Protein AF-A0A1I1VKU7-F1 (afdb_monomer_lite)

Secondary structure (DSSP, 8-state):
---------SS---HHHHHHHHHHTTS---------------------S-HHHHHHHHHHHHHTTSPPPP----------------------------------------------------------------------------------HHHHHHHHHHHHHHHHHHHHHHHHHHHHHHHHHHHHHHHHHHHTSBHHHHSPPTTSTTPPPHHHHHTS-GGGTTB-TTHHHHHHHHHT--HHHHHHHHHHHHHHHHH-HHHHHHHHTTSS-HHHHHHHHHHHTT---HHHHHHHHHHHHTT-TT--HHHHHHHHHHHHHHH-HHHHHHHHHHHHHT-EEEEEE-GGG-EEEEEE--HHHHHHHHHHHHHHHHHT--TT----HHHHHHHHHHHHHHS--TT-PPP------EE--HHHHTT----EEETTEEE-HHHHHHHHHHHTSSPPPPPPPP---

InterPro domains:
  IPR003870 Domain of unknown function DUF222 [PF02720] (229-444)

Structure (mmCIF, N/CA/C/O backbone):
data_AF-A0A1I1VKU7-F1
#
_entry.id   AF-A0A1I1VKU7-F1
#
loop_
_atom_site.group_PDB
_atom_site.id
_atom_site.type_symbol
_atom_site.label_atom_id
_atom_site.label_alt_id
_atom_site.label_comp_id
_atom_site.label_asym_id
_atom_site.label_entity_id
_atom_site.label_seq_id
_atom_site.pdbx_PDB_ins_code
_atom_site.Cartn_x
_atom_site.Cartn_y
_atom_site.Cartn_z
_atom_site.occupancy
_atom_site.B_iso_or_equiv
_atom_site.auth_seq_id
_atom_site.auth_comp_id
_atom_site.auth_asym_id
_atom_site.auth_atom_id
_atom_site.pdbx_PDB_model_num
ATOM 1 N N . MET A 1 1 ? -8.130 31.918 38.984 1.00 26.28 1 MET A N 1
ATOM 2 C CA . MET A 1 1 ? -7.604 31.620 40.334 1.00 26.28 1 MET A CA 1
ATOM 3 C C . MET A 1 1 ? -7.413 30.117 40.378 1.00 26.28 1 MET A C 1
ATOM 5 O O . MET A 1 1 ? -8.388 29.423 40.137 1.00 26.28 1 MET A O 1
ATOM 9 N N . PHE A 1 2 ? -6.179 29.628 40.512 1.00 24.19 2 PHE A N 1
ATOM 10 C CA . PHE A 1 2 ? -5.901 28.191 40.424 1.00 24.19 2 PHE A CA 1
ATOM 11 C C . PHE A 1 2 ? -6.179 27.507 41.764 1.00 24.19 2 PHE A C 1
ATOM 13 O O . PHE A 1 2 ? -5.691 27.973 42.791 1.00 24.19 2 PHE A O 1
ATOM 20 N N . ASP A 1 3 ? -6.913 26.398 41.726 1.00 22.77 3 ASP A N 1
ATOM 21 C CA . ASP A 1 3 ? -6.978 25.417 42.809 1.00 22.77 3 ASP A CA 1
ATOM 22 C C . ASP A 1 3 ? -6.301 24.120 42.338 1.00 22.77 3 ASP A C 1
ATOM 24 O O . ASP A 1 3 ? -6.465 23.710 41.190 1.00 22.77 3 ASP A O 1
ATOM 28 N N . GLN A 1 4 ? -5.512 23.497 43.214 1.00 23.02 4 GLN A N 1
ATOM 29 C CA . GLN A 1 4 ? -4.851 22.209 42.980 1.00 23.02 4 GLN A CA 1
ATOM 30 C C . GLN A 1 4 ? -5.373 21.184 43.992 1.00 23.02 4 GLN A C 1
ATOM 32 O O . GLN A 1 4 ? -4.650 20.700 44.869 1.00 23.02 4 GLN A O 1
ATOM 37 N N . SER A 1 5 ? -6.658 20.859 43.875 1.00 26.73 5 SER A N 1
ATOM 38 C CA . SER A 1 5 ? -7.362 19.929 44.755 1.00 26.73 5 SER A CA 1
ATOM 39 C C . SER A 1 5 ? -6.896 18.481 44.525 1.00 26.73 5 SER A C 1
ATOM 41 O O . SER A 1 5 ? -7.400 17.749 43.674 1.00 26.73 5 SER A O 1
ATOM 43 N N . ARG A 1 6 ? -5.915 18.039 45.323 1.00 28.27 6 ARG A N 1
ATOM 44 C CA . ARG A 1 6 ? -5.499 16.628 45.402 1.00 28.27 6 ARG A CA 1
ATOM 45 C C . ARG A 1 6 ? -6.656 15.771 45.925 1.00 28.27 6 ARG A C 1
ATOM 47 O O . ARG A 1 6 ? -7.114 15.996 47.042 1.00 28.27 6 ARG A O 1
ATOM 54 N N . LEU A 1 7 ? -7.057 14.741 45.181 1.00 27.16 7 LEU A N 1
ATOM 55 C CA . LEU A 1 7 ? -8.059 13.765 45.618 1.00 27.16 7 LEU A CA 1
ATOM 56 C C . LEU A 1 7 ? -7.529 12.333 45.479 1.00 27.16 7 LEU A C 1
ATOM 58 O O . LEU A 1 7 ? -6.959 11.968 44.453 1.00 27.16 7 LEU A O 1
ATOM 62 N N . SER A 1 8 ? -7.710 11.537 46.536 1.00 25.42 8 SER A N 1
ATOM 63 C CA . SER A 1 8 ? -7.377 10.108 46.540 1.00 25.42 8 SER A CA 1
ATOM 64 C C . SER A 1 8 ? -8.408 9.313 45.735 1.00 25.42 8 SER A C 1
ATOM 66 O O . SER A 1 8 ? -9.575 9.705 45.664 1.00 25.42 8 SER A O 1
ATOM 68 N N . VAL A 1 9 ? -7.984 8.196 45.139 1.00 31.70 9 VAL A N 1
ATOM 69 C CA . VAL A 1 9 ? -8.830 7.352 44.282 1.00 31.70 9 VAL A CA 1
ATOM 70 C C . VAL A 1 9 ? -9.061 6.000 44.950 1.00 31.70 9 VAL A C 1
ATOM 72 O O . VAL A 1 9 ? -8.353 5.031 44.697 1.00 31.70 9 VAL A O 1
ATOM 75 N N . GLU A 1 10 ? -10.096 5.956 45.781 1.00 29.48 10 GLU A N 1
ATOM 76 C CA . GLU A 1 10 ? -10.778 4.733 46.207 1.00 29.48 10 GLU A CA 1
ATOM 77 C C . GLU A 1 10 ? -12.268 4.896 45.839 1.00 29.48 10 GLU A C 1
ATOM 79 O O . GLU A 1 10 ? -12.792 6.011 45.877 1.00 29.48 10 GLU A O 1
ATOM 84 N N . ASP A 1 11 ? -12.914 3.817 45.385 1.00 33.84 11 ASP A N 1
ATOM 85 C CA . ASP A 1 11 ? -14.320 3.749 44.940 1.00 33.84 11 ASP A CA 1
ATOM 86 C C . ASP A 1 11 ? -14.803 4.853 43.964 1.00 33.84 11 ASP A C 1
ATOM 88 O O . ASP A 1 11 ? -15.796 5.547 44.193 1.00 33.84 11 ASP A O 1
ATOM 92 N N . ARG A 1 12 ? -14.153 4.952 42.793 1.00 41.72 12 ARG A N 1
ATOM 93 C CA . ARG A 1 12 ? -14.713 5.616 41.595 1.00 41.72 12 ARG A CA 1
ATOM 94 C C . ARG A 1 12 ? -14.940 4.601 40.457 1.00 41.72 12 ARG A C 1
ATOM 96 O O . ARG A 1 12 ? -14.125 3.687 40.321 1.00 41.72 12 ARG A O 1
ATOM 103 N N . PRO A 1 13 ? -16.005 4.741 39.637 1.00 37.28 13 PRO A N 1
ATOM 104 C CA . PRO A 1 13 ? -16.210 3.904 38.451 1.00 37.28 13 PRO A CA 1
ATOM 105 C C . PRO A 1 13 ? -15.086 4.118 37.428 1.00 37.28 13 PRO A C 1
ATOM 107 O O . PRO A 1 13 ? -14.396 5.141 37.458 1.00 37.28 13 PRO A O 1
ATOM 110 N N . SER A 1 14 ? -14.889 3.164 36.514 1.00 44.34 14 SER A N 1
ATOM 111 C CA . SER A 1 14 ? -13.803 3.276 35.535 1.00 44.34 14 SER A CA 1
ATOM 112 C C . SER A 1 14 ? -14.059 4.430 34.557 1.00 44.34 14 SER A C 1
ATOM 114 O O . SER A 1 14 ? -15.197 4.714 34.178 1.00 44.34 14 SER A O 1
ATOM 116 N N . VAL A 1 15 ? -12.988 5.099 34.115 1.00 41.78 15 VAL A N 1
ATOM 117 C CA . VAL A 1 15 ? -13.085 6.215 33.152 1.00 41.78 15 VAL A CA 1
ATOM 118 C C . VAL A 1 15 ? -13.754 5.755 31.849 1.00 41.78 15 VAL A C 1
ATOM 120 O O . VAL A 1 15 ? -14.567 6.476 31.277 1.00 41.78 15 VAL A O 1
ATOM 123 N N . LEU A 1 16 ? -13.487 4.512 31.435 1.00 39.50 16 LEU A N 1
ATOM 124 C CA . LEU A 1 16 ? -14.150 3.855 30.310 1.00 39.50 16 LEU A CA 1
ATOM 125 C C . LEU A 1 16 ? -15.669 3.727 30.515 1.00 39.50 16 LEU A C 1
ATOM 127 O O . LEU A 1 16 ? -16.430 4.017 29.599 1.00 39.50 16 LEU A O 1
ATOM 131 N N . GLU A 1 17 ? -16.132 3.331 31.704 1.00 44.44 17 GLU A N 1
ATOM 132 C CA . GLU A 1 17 ? -17.565 3.201 31.991 1.00 44.44 17 GLU A CA 1
ATOM 133 C C . GLU A 1 17 ? -18.290 4.554 31.896 1.00 44.44 17 GLU A C 1
ATOM 135 O O . GLU A 1 17 ? -19.433 4.621 31.440 1.00 44.44 17 GLU A O 1
ATOM 140 N N . ALA A 1 18 ? -17.622 5.653 32.258 1.00 45.84 18 ALA A N 1
ATOM 141 C CA . ALA A 1 18 ? -18.153 6.994 32.036 1.00 45.84 18 ALA A CA 1
ATOM 142 C C . ALA A 1 18 ? -18.234 7.350 30.538 1.00 45.84 18 ALA A C 1
ATOM 144 O O . ALA A 1 18 ? -19.275 7.827 30.090 1.00 45.84 18 ALA A O 1
ATOM 145 N N . LEU A 1 19 ? -17.189 7.055 29.754 1.00 39.81 19 LEU A N 1
ATOM 146 C CA . LEU A 1 19 ? -17.142 7.307 28.303 1.00 39.81 19 LEU A CA 1
ATOM 147 C C . LEU A 1 19 ? -18.162 6.460 27.508 1.00 39.81 19 LEU A C 1
ATOM 149 O O . LEU A 1 19 ? -18.783 6.950 26.562 1.00 39.81 19 LEU A O 1
ATOM 153 N N . LEU A 1 20 ? -18.398 5.210 27.920 1.00 41.66 20 LEU A N 1
ATOM 154 C CA . LEU A 1 20 ? -19.433 4.341 27.345 1.00 41.66 20 LEU A CA 1
ATOM 155 C C . LEU A 1 20 ? -20.848 4.835 27.684 1.00 41.66 20 LEU A C 1
ATOM 157 O O . LEU A 1 20 ? -21.726 4.848 26.824 1.00 41.66 20 LEU A O 1
ATOM 161 N N . ARG A 1 21 ? -21.084 5.308 28.916 1.00 44.72 21 ARG A N 1
ATOM 162 C CA . ARG A 1 21 ? -22.370 5.927 29.287 1.00 44.72 21 ARG A CA 1
ATOM 163 C C . ARG A 1 21 ? -22.610 7.234 28.517 1.00 44.72 21 ARG A C 1
ATOM 165 O O . ARG A 1 21 ? -23.732 7.463 28.078 1.00 44.72 21 ARG A O 1
ATOM 172 N N . ALA A 1 22 ? -21.570 8.042 28.292 1.00 40.59 22 ALA A N 1
ATOM 173 C CA . ALA A 1 22 ? -21.645 9.277 27.506 1.00 40.59 22 ALA A CA 1
ATOM 174 C C . ALA A 1 22 ? -22.062 9.034 26.043 1.00 40.59 22 ALA A C 1
ATOM 176 O O . ALA A 1 22 ? -22.873 9.778 25.498 1.00 40.59 22 ALA A O 1
ATOM 177 N N . THR A 1 23 ? -21.548 7.970 25.417 1.00 38.72 23 THR A N 1
ATOM 178 C CA . THR A 1 23 ? -21.880 7.608 24.026 1.00 38.72 23 THR A CA 1
ATOM 179 C C . THR A 1 23 ? -23.237 6.911 23.887 1.00 38.72 23 THR A C 1
ATOM 181 O O . THR A 1 23 ? -23.907 7.083 22.869 1.00 38.72 23 THR A O 1
ATOM 184 N N . LEU A 1 24 ? -23.694 6.176 24.907 1.00 36.50 24 LEU A N 1
ATOM 185 C CA . LEU A 1 24 ? -24.999 5.498 24.897 1.00 36.50 24 LEU A CA 1
ATOM 186 C C . LEU A 1 24 ? -26.180 6.390 25.319 1.00 36.50 24 LEU A C 1
ATOM 188 O O . LEU A 1 24 ? -27.315 6.084 24.958 1.00 36.50 24 LEU A O 1
ATOM 192 N N . ALA A 1 25 ? -25.945 7.518 26.000 1.00 40.47 25 ALA A N 1
ATOM 193 C CA . ALA A 1 25 ? -26.995 8.448 26.443 1.00 40.47 25 ALA A CA 1
ATOM 194 C C . ALA A 1 25 ? -27.870 9.028 25.305 1.00 40.47 25 ALA A C 1
ATOM 196 O O . ALA A 1 25 ? -28.954 9.544 25.565 1.00 40.47 25 ALA A O 1
ATOM 197 N N . GLY A 1 26 ? -27.437 8.912 24.043 1.00 34.41 26 GLY A N 1
ATOM 198 C CA . GLY A 1 26 ? -28.228 9.262 22.858 1.00 34.41 26 GLY A CA 1
ATOM 199 C C . GLY A 1 26 ? -29.305 8.242 22.450 1.00 34.41 26 GLY A C 1
ATOM 200 O O . GLY A 1 26 ? -29.987 8.467 21.450 1.00 34.41 26 GLY A O 1
ATOM 201 N N . ARG A 1 27 ? -29.470 7.116 23.165 1.00 32.53 27 ARG A N 1
ATOM 202 C CA . ARG A 1 27 ? -30.522 6.113 22.904 1.00 32.53 27 ARG A CA 1
ATOM 203 C C . ARG A 1 27 ? -31.257 5.726 24.190 1.00 32.53 27 ARG A C 1
ATOM 205 O O . ARG A 1 27 ? -30.650 5.249 25.142 1.00 32.53 27 ARG A O 1
ATOM 212 N N . SER A 1 28 ? -32.579 5.888 24.203 1.00 29.44 28 SER A N 1
ATOM 213 C CA . SER A 1 28 ? -33.419 5.551 25.357 1.00 29.44 28 SER A CA 1
ATOM 214 C C . SER A 1 28 ? -33.661 4.043 25.480 1.00 29.44 28 SER A C 1
ATOM 216 O O . SER A 1 28 ? -34.394 3.463 24.680 1.00 29.44 28 SER A O 1
ATOM 218 N N . ALA A 1 29 ? -33.108 3.438 26.532 1.00 26.00 29 ALA A N 1
ATOM 219 C CA . ALA A 1 29 ? -33.431 2.097 27.022 1.00 26.00 29 ALA A CA 1
ATOM 220 C C . ALA A 1 29 ? -33.608 2.146 28.560 1.00 26.00 29 ALA A C 1
ATOM 222 O O . ALA A 1 29 ? -32.976 2.986 29.207 1.00 26.00 29 ALA A O 1
ATOM 223 N N . PRO A 1 30 ? -34.492 1.323 29.157 1.00 30.03 30 PRO A N 1
ATOM 224 C CA . PRO A 1 30 ? -34.920 1.495 30.546 1.00 30.03 30 PRO A CA 1
ATOM 225 C C . PRO A 1 30 ? -33.846 1.097 31.569 1.00 30.03 30 PRO A C 1
ATOM 227 O O . PRO A 1 30 ? -33.056 0.179 31.356 1.00 30.03 30 PRO A O 1
ATOM 230 N N . ALA A 1 31 ? -33.849 1.777 32.716 1.00 32.22 31 ALA A N 1
ATOM 231 C CA . ALA A 1 31 ? -32.877 1.563 33.781 1.00 32.22 31 ALA A CA 1
ATOM 232 C C . ALA A 1 31 ? -33.314 0.457 34.760 1.00 32.22 31 ALA A C 1
ATOM 234 O O . ALA A 1 31 ? -34.099 0.709 35.672 1.00 32.22 31 ALA A O 1
ATOM 235 N N . GLU A 1 32 ? -32.727 -0.740 34.649 1.00 26.25 32 GLU A N 1
ATOM 236 C CA . GLU A 1 32 ? -32.811 -1.768 35.697 1.00 26.25 32 GLU A CA 1
ATOM 237 C C . GLU A 1 32 ? -31.463 -2.011 36.403 1.00 26.25 32 GLU A C 1
ATOM 239 O O . GLU A 1 32 ? -30.529 -2.597 35.864 1.00 26.25 32 GLU A O 1
ATOM 244 N N . SER A 1 33 ? -31.408 -1.611 37.677 1.00 25.88 33 SER A N 1
ATOM 245 C CA . SER A 1 33 ? -30.788 -2.379 38.772 1.00 25.88 33 SER A CA 1
ATOM 246 C C . SER A 1 33 ? -29.378 -2.976 38.561 1.00 25.88 33 SER A C 1
ATOM 248 O O . SER A 1 33 ? -29.138 -4.155 38.842 1.00 25.88 33 SER A O 1
ATOM 250 N N . TYR A 1 34 ? -28.387 -2.166 38.167 1.00 31.08 34 TYR A N 1
ATOM 251 C CA . TYR A 1 34 ? -26.981 -2.606 38.164 1.00 31.08 34 TYR A CA 1
ATOM 252 C C . TYR A 1 34 ? -26.375 -2.618 39.584 1.00 31.08 34 TYR A C 1
ATOM 254 O O . TYR A 1 34 ? -25.614 -1.738 39.986 1.00 31.08 34 TYR A O 1
ATOM 262 N N . ALA A 1 35 ? -26.758 -3.615 40.386 1.00 23.86 35 ALA A N 1
ATOM 263 C CA . ALA A 1 35 ? -26.278 -3.783 41.756 1.00 23.86 35 ALA A CA 1
ATOM 264 C C . ALA A 1 35 ? -24.791 -4.215 41.799 1.00 23.86 35 ALA A C 1
ATOM 266 O O . ALA A 1 35 ? -24.409 -5.145 41.082 1.00 23.86 35 ALA A O 1
ATOM 267 N N . PRO A 1 36 ? -23.946 -3.633 42.678 1.00 31.52 36 PRO A N 1
ATOM 268 C CA . PRO A 1 36 ? -22.510 -3.920 42.719 1.00 31.52 36 PRO A CA 1
ATOM 269 C C . PRO A 1 36 ? -22.237 -5.344 43.229 1.00 31.52 36 PRO A C 1
ATOM 271 O O . PRO A 1 36 ? -22.237 -5.614 44.433 1.00 31.52 36 PRO A O 1
ATOM 274 N N . ARG A 1 37 ? -22.007 -6.291 42.311 1.00 28.86 37 ARG A N 1
ATOM 275 C CA . ARG A 1 37 ? -21.838 -7.714 42.645 1.00 28.86 37 ARG A CA 1
ATOM 276 C C . ARG A 1 37 ? -20.409 -8.223 42.473 1.00 28.86 37 ARG A C 1
ATOM 278 O O . ARG A 1 37 ? -20.026 -8.730 41.431 1.00 28.86 37 ARG A O 1
ATOM 285 N N . ARG A 1 38 ? -19.717 -8.226 43.617 1.00 23.72 38 ARG A N 1
ATOM 286 C CA . ARG A 1 38 ? -18.662 -9.174 44.020 1.00 23.72 38 ARG A CA 1
ATOM 287 C C . ARG A 1 38 ? -17.448 -9.303 43.091 1.00 23.72 38 ARG A C 1
ATOM 289 O O . ARG A 1 38 ? -17.395 -10.161 42.222 1.00 23.72 38 ARG A O 1
ATOM 296 N N . ARG A 1 39 ? -16.396 -8.584 43.491 1.00 30.23 39 ARG A N 1
ATOM 297 C CA . ARG A 1 39 ? -14.989 -9.027 43.571 1.00 30.23 39 ARG A CA 1
ATOM 298 C C . ARG A 1 39 ? -14.820 -10.562 43.496 1.00 30.23 39 ARG A C 1
ATOM 300 O O . ARG A 1 39 ? -14.803 -11.232 44.528 1.00 30.23 39 ARG A O 1
ATOM 307 N N . VAL A 1 40 ? -14.681 -11.111 42.288 1.00 23.77 40 VAL A N 1
ATOM 308 C CA . VAL A 1 40 ? -14.233 -12.497 42.082 1.00 23.77 40 VAL A CA 1
ATOM 309 C C . VAL A 1 40 ? -12.716 -12.508 42.226 1.00 23.77 40 VAL A C 1
ATOM 311 O O . VAL A 1 40 ? -11.999 -11.920 41.420 1.00 23.77 40 VAL A O 1
ATOM 314 N N . LEU A 1 41 ? -12.230 -13.160 43.279 1.00 27.45 41 LEU A N 1
ATOM 315 C CA . LEU A 1 41 ? -10.807 -13.409 43.484 1.00 27.45 41 LEU A CA 1
ATOM 316 C C . LEU A 1 41 ? -10.318 -14.456 42.473 1.00 27.45 41 LEU A C 1
ATOM 318 O O . LEU A 1 41 ? -10.389 -15.655 42.729 1.00 27.45 41 LEU A O 1
ATOM 322 N N . LEU A 1 42 ? -9.786 -13.998 41.336 1.00 25.89 42 LEU A N 1
ATOM 323 C CA . LEU A 1 42 ? -8.905 -14.795 40.470 1.00 25.89 42 LEU A CA 1
ATOM 324 C C . LEU A 1 42 ? -7.497 -14.868 41.085 1.00 25.89 42 LEU A C 1
ATOM 326 O O . LEU A 1 42 ? -6.503 -14.451 40.493 1.00 25.89 42 LEU A O 1
ATOM 330 N N . ASP A 1 43 ? -7.432 -15.378 42.314 1.00 26.11 43 ASP A N 1
ATOM 331 C CA . ASP A 1 43 ? -6.232 -15.446 43.156 1.00 26.11 43 ASP A CA 1
ATOM 332 C C . ASP A 1 43 ? -5.359 -16.665 42.792 1.00 26.11 43 ASP A C 1
ATOM 334 O O . ASP A 1 43 ? -5.027 -17.512 43.621 1.00 26.11 43 ASP A O 1
ATOM 338 N N . SER A 1 44 ? -5.091 -16.829 41.489 1.00 29.61 44 SER A N 1
ATOM 339 C CA . SER A 1 44 ? -4.444 -18.024 40.930 1.00 29.61 44 SER A CA 1
ATOM 340 C C . SER A 1 44 ? -3.889 -17.857 39.504 1.00 29.61 44 SER A C 1
ATOM 342 O O . SER A 1 44 ? -3.981 -18.775 38.690 1.00 29.61 44 SER A O 1
ATOM 344 N N . PHE A 1 45 ? -3.232 -16.733 39.187 1.00 27.36 45 PHE A N 1
ATOM 345 C CA . PHE A 1 45 ? -2.392 -16.648 37.978 1.00 27.36 45 PHE A CA 1
ATOM 346 C C . PHE A 1 45 ? -0.960 -16.190 38.267 1.00 27.36 45 PHE A C 1
ATOM 348 O O . PHE A 1 45 ? -0.697 -15.025 38.549 1.00 27.36 45 PHE A O 1
ATOM 355 N N . SER A 1 46 ? -0.015 -17.125 38.125 1.00 28.88 46 SER A N 1
ATOM 356 C CA . SER A 1 46 ? 1.423 -16.849 38.115 1.00 28.88 46 SER A CA 1
ATOM 357 C C . SER A 1 46 ? 1.918 -16.716 36.667 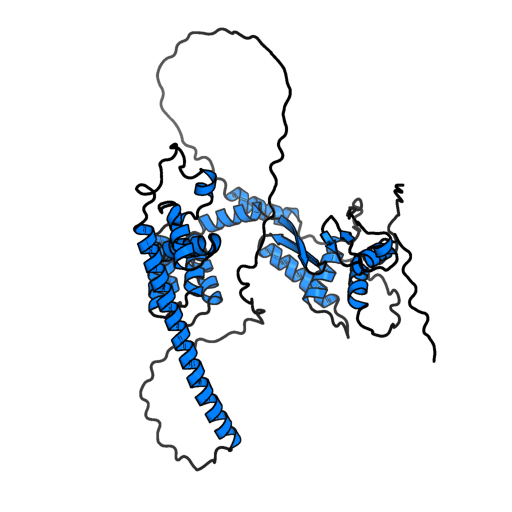1.00 28.88 46 SER A C 1
ATOM 359 O O . SER A 1 46 ? 1.981 -17.720 35.953 1.00 28.88 46 SER A O 1
ATOM 361 N N . PRO A 1 47 ? 2.287 -15.513 36.189 1.00 32.25 47 PRO A N 1
ATOM 362 C CA . PRO A 1 47 ? 2.767 -15.310 34.826 1.00 32.25 47 PRO A CA 1
ATOM 363 C C . PRO A 1 47 ? 4.274 -15.602 34.714 1.00 32.25 47 PRO A C 1
ATOM 365 O O . PRO A 1 47 ? 5.051 -14.763 34.259 1.00 32.25 47 PRO A O 1
ATOM 368 N N . HIS A 1 48 ? 4.709 -16.808 35.097 1.00 26.88 48 HIS A N 1
ATOM 369 C CA . HIS A 1 48 ? 6.109 -17.244 34.980 1.00 26.88 48 HIS A CA 1
ATOM 370 C C . HIS A 1 48 ? 6.539 -17.641 33.550 1.00 26.88 48 HIS A C 1
ATOM 372 O O . HIS A 1 48 ? 7.444 -18.448 33.355 1.00 26.88 48 HIS A O 1
ATOM 378 N N . ILE A 1 49 ? 5.990 -16.969 32.530 1.00 30.83 49 ILE A N 1
ATOM 379 C CA . ILE A 1 49 ? 6.734 -16.725 31.287 1.00 30.83 49 ILE A CA 1
ATOM 380 C C . ILE A 1 49 ? 7.534 -15.443 31.519 1.00 30.83 49 ILE A C 1
ATOM 382 O O . ILE A 1 49 ? 7.093 -14.330 31.233 1.00 30.83 49 ILE A O 1
ATOM 386 N N . SER A 1 50 ? 8.702 -15.612 32.139 1.00 28.45 50 SER A N 1
ATOM 387 C CA . SER A 1 50 ? 9.541 -14.515 32.617 1.00 28.45 50 SER A CA 1
ATOM 388 C C . SER A 1 50 ? 9.804 -13.479 31.520 1.00 28.45 50 SER A C 1
ATOM 390 O O . SER A 1 50 ? 10.482 -13.766 30.534 1.00 28.45 50 SER A O 1
ATOM 392 N N . ARG A 1 51 ? 9.347 -12.236 31.737 1.00 39.09 51 ARG A N 1
ATOM 393 C CA . ARG A 1 51 ? 9.642 -11.068 30.884 1.00 39.09 51 ARG A CA 1
ATOM 394 C C . ARG A 1 51 ? 11.121 -10.955 30.448 1.00 39.09 51 ARG A C 1
ATOM 396 O O . ARG A 1 51 ? 11.330 -10.652 29.274 1.00 39.09 51 ARG A O 1
ATOM 403 N N . PRO A 1 52 ? 12.148 -11.234 31.288 1.00 32.75 52 PRO A N 1
ATOM 404 C CA . PRO A 1 52 ? 13.536 -11.259 30.818 1.00 32.75 52 PRO A CA 1
ATOM 405 C C . PRO A 1 52 ? 13.872 -12.402 29.847 1.00 32.75 52 PRO A C 1
ATOM 407 O O . PRO A 1 52 ? 14.765 -12.210 29.038 1.00 32.75 52 PRO A O 1
ATOM 410 N N . ALA A 1 53 ? 13.185 -13.550 29.857 1.00 32.03 53 ALA A N 1
ATOM 411 C CA . ALA A 1 53 ? 13.503 -14.672 28.965 1.00 32.03 53 ALA A CA 1
ATOM 412 C C . ALA A 1 53 ? 13.133 -14.363 27.506 1.00 32.03 53 ALA A C 1
ATOM 414 O O . ALA A 1 53 ? 13.986 -14.411 26.627 1.00 32.03 53 ALA A O 1
ATOM 415 N N . MET A 1 54 ? 11.887 -13.948 27.251 1.00 32.53 54 MET A N 1
ATOM 416 C CA . MET A 1 54 ? 11.441 -13.569 25.902 1.00 32.53 54 MET A CA 1
ATOM 417 C C . MET A 1 54 ? 12.156 -12.306 25.394 1.00 32.53 54 MET A C 1
ATOM 419 O O . MET A 1 54 ? 12.457 -12.197 24.205 1.00 32.53 54 MET A O 1
ATOM 423 N N . ARG A 1 55 ? 12.494 -11.378 26.301 1.00 35.34 55 ARG A N 1
ATOM 424 C CA . ARG A 1 55 ? 13.368 -10.239 26.002 1.00 35.34 55 ARG A CA 1
ATOM 425 C C . ARG A 1 55 ? 14.775 -10.704 25.606 1.00 35.34 55 ARG A C 1
ATOM 427 O O . ARG A 1 55 ? 15.245 -10.301 24.549 1.00 35.34 55 ARG A O 1
ATOM 434 N N . ALA A 1 56 ? 15.402 -11.586 26.384 1.00 34.19 56 ALA A N 1
ATOM 435 C CA . ALA A 1 56 ? 16.729 -12.125 26.097 1.00 34.19 56 ALA A CA 1
ATOM 436 C C . ALA A 1 56 ? 16.762 -12.946 24.801 1.00 34.19 56 ALA A C 1
ATOM 438 O O . ALA A 1 56 ? 17.742 -12.854 24.078 1.00 34.19 56 ALA A O 1
ATOM 439 N N . SER A 1 57 ? 15.704 -13.681 24.439 1.00 36.56 57 SER A N 1
ATOM 440 C CA . SER A 1 57 ? 15.625 -14.349 23.129 1.00 36.56 57 SER A CA 1
ATOM 441 C C . SER A 1 57 ? 15.594 -13.352 21.964 1.00 36.56 57 SER A C 1
ATOM 443 O O . SER A 1 57 ? 16.255 -13.575 20.954 1.00 36.56 57 SER A O 1
ATOM 445 N N . LEU A 1 58 ? 14.869 -12.235 22.099 1.00 37.53 58 LEU A N 1
ATOM 446 C CA . LEU A 1 58 ? 14.806 -11.185 21.071 1.00 37.53 58 LEU A CA 1
ATOM 447 C C . LEU A 1 58 ? 16.094 -10.345 21.005 1.00 37.53 58 LEU A C 1
ATOM 449 O O . LEU A 1 58 ? 16.528 -9.978 19.915 1.00 37.53 58 LEU A O 1
ATOM 453 N N . GLU A 1 59 ? 16.723 -10.062 22.146 1.00 38.88 59 GLU A N 1
ATOM 454 C CA . GLU A 1 59 ? 18.006 -9.351 22.223 1.00 38.88 59 GLU A CA 1
ATOM 455 C C . GLU A 1 59 ? 19.178 -10.252 21.783 1.00 38.88 59 GLU A C 1
ATOM 457 O O . GLU A 1 59 ? 20.055 -9.787 21.063 1.00 38.88 59 GLU A O 1
ATOM 462 N N . SER A 1 60 ? 19.150 -11.555 22.085 1.00 35.88 60 SER A N 1
ATOM 463 C CA . SER A 1 60 ? 20.115 -12.551 21.590 1.00 35.88 60 SER A CA 1
ATOM 464 C C . SER A 1 60 ? 20.009 -12.753 20.077 1.00 35.88 60 SER A C 1
ATOM 466 O O . SER A 1 60 ? 21.033 -12.744 19.397 1.00 35.88 60 SER A O 1
ATOM 468 N N . ALA A 1 61 ? 18.793 -12.841 19.523 1.00 38.34 61 ALA A N 1
ATOM 469 C CA . ALA A 1 61 ? 18.589 -12.901 18.074 1.00 38.34 61 ALA A CA 1
ATOM 470 C C . ALA A 1 61 ? 19.096 -11.636 17.350 1.00 38.34 61 ALA A C 1
ATOM 472 O O . ALA A 1 61 ? 19.541 -11.720 16.207 1.00 38.34 61 ALA A O 1
ATOM 473 N N . ALA A 1 62 ? 19.069 -10.473 18.012 1.00 34.31 62 ALA A N 1
ATOM 474 C CA . ALA A 1 62 ? 19.670 -9.248 17.488 1.00 34.31 62 ALA A CA 1
ATOM 475 C C . ALA A 1 62 ? 21.208 -9.239 17.623 1.00 34.31 62 ALA A C 1
ATOM 477 O O . ALA A 1 62 ? 21.892 -8.871 16.671 1.00 34.31 62 ALA A O 1
ATOM 478 N N . ALA A 1 63 ? 21.749 -9.671 18.768 1.00 38.84 63 ALA A N 1
ATOM 479 C CA . ALA A 1 63 ? 23.188 -9.688 19.052 1.00 38.84 63 ALA A CA 1
ATOM 480 C C . ALA A 1 63 ? 23.960 -10.726 18.216 1.00 38.84 63 ALA A C 1
ATOM 482 O O . ALA A 1 63 ? 25.072 -10.459 17.775 1.00 38.84 63 ALA A O 1
ATOM 483 N N . ALA A 1 64 ? 23.346 -11.870 17.895 1.00 38.41 64 ALA A N 1
ATOM 484 C CA . ALA A 1 64 ? 23.919 -12.896 17.015 1.00 38.41 64 ALA A CA 1
ATOM 485 C C . ALA A 1 64 ? 24.101 -12.447 15.543 1.00 38.41 64 ALA A C 1
ATOM 487 O O . ALA A 1 64 ? 24.489 -13.252 14.699 1.00 38.41 64 ALA A O 1
ATOM 488 N N . THR A 1 65 ? 23.803 -11.180 15.226 1.00 39.31 65 THR A N 1
ATOM 489 C CA . THR A 1 65 ? 23.974 -10.568 13.897 1.00 39.31 65 THR A CA 1
ATOM 490 C C . THR A 1 65 ? 25.141 -9.561 13.856 1.00 39.31 65 THR A C 1
ATOM 492 O O . THR A 1 65 ? 25.406 -8.981 12.804 1.00 39.31 65 THR A O 1
ATOM 495 N N . GLU A 1 66 ? 25.867 -9.339 14.959 1.00 30.92 66 GLU A N 1
ATOM 496 C CA . GLU A 1 66 ? 27.102 -8.540 14.937 1.00 30.92 66 GLU A CA 1
ATOM 497 C C . GLU A 1 66 ? 28.280 -9.375 14.388 1.00 30.92 66 GLU A C 1
ATOM 499 O O . GLU A 1 66 ? 28.520 -10.487 14.868 1.00 30.92 66 GLU A O 1
ATOM 504 N N . PRO A 1 67 ? 29.019 -8.890 13.369 1.00 28.66 67 PRO A N 1
ATOM 505 C CA . PRO A 1 67 ? 30.125 -9.641 12.788 1.00 28.66 67 PRO A CA 1
ATOM 506 C C . PRO A 1 67 ? 31.319 -9.687 13.748 1.00 28.66 67 PRO A C 1
ATOM 508 O O . PRO A 1 67 ? 31.884 -8.657 14.112 1.00 28.66 67 PRO A O 1
ATOM 511 N N . GLN A 1 68 ? 31.738 -10.900 14.117 1.00 29.52 68 GLN A N 1
ATOM 512 C CA . GLN A 1 68 ? 32.996 -11.134 14.832 1.00 29.52 68 GLN A CA 1
ATOM 513 C C . GLN A 1 68 ? 34.183 -10.591 14.006 1.00 29.52 68 GLN A C 1
ATOM 515 O O . GLN A 1 68 ? 34.266 -10.899 12.812 1.00 29.52 68 GLN A O 1
ATOM 520 N N . PRO A 1 69 ? 35.121 -9.828 14.599 1.00 31.03 69 PRO A N 1
ATOM 521 C CA . PRO A 1 69 ? 36.338 -9.421 13.904 1.00 31.03 69 PRO A CA 1
ATOM 522 C C . PRO A 1 69 ? 37.219 -10.651 13.636 1.00 31.03 69 PRO A C 1
ATOM 524 O O . PRO A 1 69 ? 37.662 -11.328 14.561 1.00 31.03 69 PRO A O 1
ATOM 527 N N . SER A 1 70 ? 37.457 -10.951 12.357 1.00 29.09 70 SER A N 1
ATOM 528 C CA . SER A 1 70 ? 38.252 -12.110 11.934 1.00 29.09 70 SER A CA 1
ATOM 529 C C . SER A 1 70 ? 39.720 -11.960 12.346 1.00 29.09 70 SER A C 1
ATOM 531 O O . SER A 1 70 ? 40.374 -10.994 11.952 1.00 29.09 70 SER A O 1
ATOM 533 N N . ALA A 1 71 ? 40.242 -12.917 13.116 1.00 30.39 71 ALA A N 1
ATOM 534 C CA . ALA A 1 71 ? 41.600 -12.878 13.651 1.00 30.39 71 ALA A CA 1
ATOM 535 C C . ALA A 1 71 ? 42.573 -13.794 12.879 1.00 30.39 71 ALA A C 1
ATOM 537 O O . ALA A 1 71 ? 42.498 -15.018 12.961 1.00 30.39 71 ALA A O 1
ATOM 538 N N . ALA A 1 72 ? 43.537 -13.167 12.204 1.00 31.53 72 ALA A N 1
ATOM 539 C CA . ALA A 1 72 ? 44.844 -13.699 11.803 1.00 31.53 72 ALA A CA 1
ATOM 540 C C . ALA A 1 72 ? 45.826 -12.504 11.865 1.00 31.53 72 ALA A C 1
ATOM 542 O O . ALA A 1 72 ? 45.421 -11.388 11.554 1.00 31.53 72 ALA A O 1
ATOM 543 N N . GLY A 1 73 ? 47.079 -12.596 12.322 1.00 30.06 73 GLY A N 1
ATOM 544 C CA . GLY A 1 73 ? 48.013 -13.728 12.285 1.00 30.06 73 GLY A CA 1
ATOM 545 C C . GLY A 1 73 ? 49.022 -13.465 11.158 1.00 30.06 73 GLY A C 1
ATOM 546 O O . GLY A 1 73 ? 48.772 -13.890 10.038 1.00 30.06 73 GLY A O 1
ATOM 547 N N . GLN A 1 74 ? 49.952 -12.512 11.325 1.00 28.14 74 GLN A N 1
ATOM 548 C CA . GLN A 1 74 ? 51.339 -12.706 11.820 1.00 28.14 74 GLN A CA 1
ATOM 549 C C . GLN A 1 74 ? 52.171 -13.686 10.958 1.00 28.14 74 GLN A C 1
ATOM 551 O O . GLN A 1 74 ? 51.716 -14.795 10.700 1.00 28.14 74 GLN A O 1
ATOM 556 N N . ASP A 1 75 ? 53.401 -13.386 10.511 1.00 27.53 75 ASP A N 1
ATOM 557 C CA . ASP A 1 75 ? 54.272 -12.199 10.727 1.00 27.53 75 ASP A CA 1
ATOM 558 C C . ASP A 1 75 ? 54.832 -11.682 9.353 1.00 27.53 75 ASP A C 1
ATOM 560 O O . ASP A 1 75 ? 54.107 -11.821 8.373 1.00 27.53 75 ASP A O 1
ATOM 564 N N . THR A 1 76 ? 55.988 -11.037 9.101 1.00 29.12 76 THR A N 1
ATOM 565 C CA . THR A 1 76 ? 57.312 -10.955 9.762 1.00 29.12 76 THR A CA 1
ATOM 566 C C . THR A 1 76 ? 57.942 -9.549 9.767 1.00 29.12 76 THR A C 1
ATOM 568 O O . THR A 1 76 ? 57.770 -8.771 8.832 1.00 29.12 76 THR A O 1
ATOM 571 N N . ALA A 1 77 ? 58.773 -9.291 10.781 1.00 27.44 77 ALA A N 1
ATOM 572 C CA . ALA A 1 77 ? 59.647 -8.126 11.002 1.00 27.44 77 ALA A CA 1
ATOM 573 C C . ALA A 1 77 ? 60.516 -7.593 9.828 1.00 27.44 77 ALA A C 1
ATOM 575 O O . ALA A 1 77 ? 61.060 -8.378 9.053 1.00 27.44 77 ALA A O 1
ATOM 576 N N . ALA A 1 78 ? 60.802 -6.272 9.825 1.00 26.69 78 ALA A N 1
ATOM 577 C CA . ALA A 1 78 ? 62.103 -5.676 10.241 1.00 26.69 78 ALA A CA 1
ATOM 578 C C . ALA A 1 78 ? 62.324 -4.223 9.721 1.00 26.69 78 ALA A C 1
ATOM 580 O O . ALA A 1 78 ? 62.102 -3.973 8.541 1.00 26.69 78 ALA A O 1
ATOM 581 N N . GLY A 1 79 ? 62.867 -3.295 10.542 1.00 24.38 79 GLY A N 1
ATOM 582 C CA . GLY A 1 79 ? 63.473 -2.039 10.028 1.00 24.38 79 GLY A CA 1
ATOM 583 C C . GLY A 1 79 ? 63.385 -0.743 10.869 1.00 24.38 79 GLY A C 1
ATOM 584 O O . GLY A 1 79 ? 62.559 0.104 10.573 1.00 24.38 79 GLY A O 1
ATOM 585 N N . ALA A 1 80 ? 64.290 -0.580 11.844 1.00 27.53 80 ALA A N 1
ATOM 586 C CA . ALA A 1 80 ? 64.892 0.674 12.361 1.00 27.53 80 ALA A CA 1
ATOM 587 C C . ALA A 1 80 ? 64.102 2.024 12.459 1.00 27.53 80 ALA A C 1
ATOM 589 O O . ALA A 1 80 ? 63.922 2.742 11.480 1.00 27.53 80 ALA A O 1
ATOM 590 N N . GLU A 1 81 ? 63.851 2.436 13.712 1.00 26.42 81 GLU A N 1
ATOM 591 C CA . GLU A 1 81 ? 63.926 3.821 14.265 1.00 26.42 81 GLU A CA 1
ATOM 592 C C . GLU A 1 81 ? 65.332 4.473 14.009 1.00 26.42 81 GLU A C 1
ATOM 594 O O . GLU A 1 81 ? 66.247 3.702 13.688 1.00 26.42 81 GLU A O 1
ATOM 599 N N . PRO A 1 82 ? 65.590 5.811 14.172 1.00 39.78 82 PRO A N 1
ATOM 600 C CA . PRO A 1 82 ? 65.049 6.620 15.281 1.00 39.78 82 PRO A CA 1
ATOM 601 C C . PRO A 1 82 ? 64.781 8.151 15.147 1.00 39.78 82 PRO A C 1
ATOM 603 O O . PRO A 1 82 ? 65.436 8.872 14.398 1.00 39.78 82 PRO A O 1
ATOM 606 N N . GLU A 1 83 ? 63.928 8.618 16.073 1.00 27.31 83 GLU A N 1
ATOM 607 C CA . GLU A 1 83 ? 64.020 9.859 16.893 1.00 27.31 83 GLU A CA 1
ATOM 608 C C . GLU A 1 83 ? 63.844 11.302 16.333 1.00 27.31 83 GLU A C 1
ATOM 610 O O . GLU A 1 83 ? 64.139 11.644 15.192 1.00 27.31 83 GLU A O 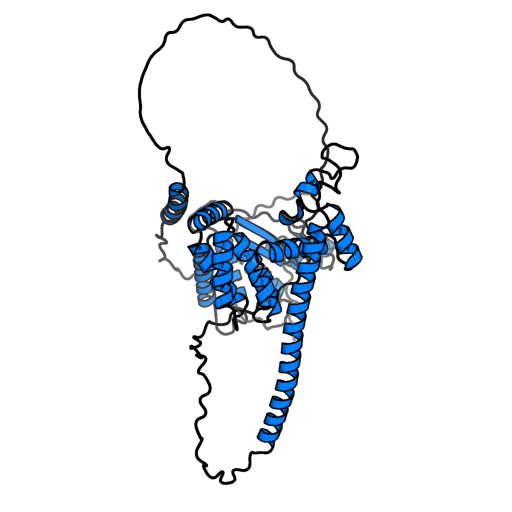1
ATOM 615 N N . SER A 1 84 ? 63.463 12.184 17.284 1.00 28.59 84 SER A N 1
ATOM 616 C CA . SER A 1 84 ? 63.293 13.656 17.241 1.00 28.59 84 SER A CA 1
ATOM 617 C C . SER A 1 84 ? 61.960 14.191 16.673 1.00 28.59 84 SER A C 1
ATOM 619 O O . SER A 1 84 ? 61.545 13.829 15.581 1.00 28.59 84 SER A O 1
ATOM 621 N N . GLY A 1 85 ? 61.235 15.105 17.337 1.00 25.80 85 GLY A N 1
ATOM 622 C CA . GLY A 1 85 ? 61.430 15.696 18.671 1.00 25.80 85 GLY A CA 1
ATOM 623 C C . GLY A 1 85 ? 60.427 16.838 18.940 1.00 25.80 85 GLY A C 1
ATOM 624 O O . GLY A 1 85 ? 60.206 17.677 18.073 1.00 25.80 85 GLY A O 1
ATOM 625 N N . ALA A 1 86 ? 59.801 16.879 20.124 1.00 27.72 86 ALA A N 1
ATOM 626 C CA . ALA A 1 86 ? 58.845 17.931 20.524 1.00 27.72 86 ALA A CA 1
ATOM 627 C C . ALA A 1 86 ? 59.546 19.067 21.312 1.00 27.72 86 ALA A C 1
ATOM 629 O O . ALA A 1 86 ? 60.615 18.819 21.878 1.00 27.72 86 ALA A O 1
ATOM 630 N N . PRO A 1 87 ? 58.971 20.291 21.401 1.00 36.47 87 PRO A N 1
ATOM 631 C CA . PRO A 1 87 ? 57.983 20.521 22.469 1.00 36.47 87 PRO A CA 1
ATOM 632 C C . PRO A 1 87 ? 56.843 21.541 22.197 1.00 36.47 87 PRO A C 1
ATOM 634 O O . PRO A 1 87 ? 57.010 22.537 21.506 1.00 36.47 87 PRO A O 1
ATOM 637 N N . VAL A 1 88 ? 55.707 21.284 22.863 1.00 28.20 88 VAL A N 1
ATOM 638 C CA . VAL A 1 88 ? 54.803 22.206 23.602 1.00 28.20 88 VAL A CA 1
ATOM 639 C C . VAL A 1 88 ? 54.642 23.674 23.147 1.00 28.20 88 VAL A C 1
ATOM 641 O O . VAL A 1 88 ? 55.574 24.469 23.216 1.00 28.20 88 VAL A O 1
ATOM 644 N N . GLY A 1 89 ? 53.381 24.088 22.946 1.00 25.06 89 GLY A N 1
ATOM 645 C CA . GLY A 1 89 ? 52.964 25.495 23.016 1.00 25.06 89 GLY A CA 1
ATOM 646 C C . GLY A 1 89 ? 51.442 25.677 23.134 1.00 25.06 89 GLY A C 1
ATOM 647 O O . GLY A 1 89 ? 50.721 25.389 22.185 1.00 25.06 89 GLY A O 1
ATOM 648 N N . THR A 1 90 ? 50.966 26.199 24.272 1.00 26.42 90 THR A N 1
ATOM 649 C CA . THR A 1 90 ? 49.565 26.618 24.497 1.00 26.42 90 THR A CA 1
ATOM 650 C C . THR A 1 90 ? 49.565 28.005 25.140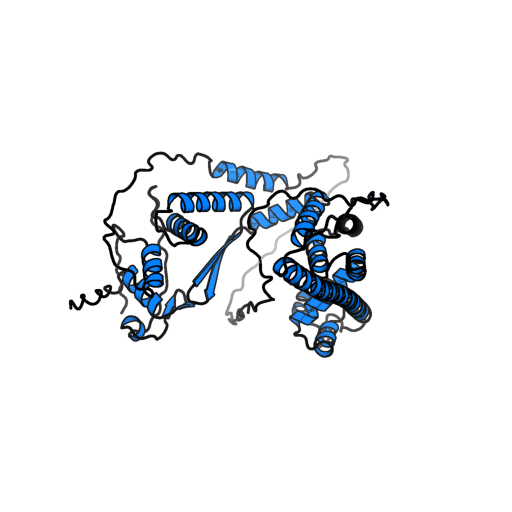 1.00 26.42 90 THR A C 1
ATOM 652 O O . THR A 1 90 ? 50.276 28.219 26.123 1.00 26.42 90 THR A O 1
ATOM 655 N N . PRO A 1 91 ? 48.828 28.965 24.570 1.00 33.50 91 PRO A N 1
ATOM 656 C CA . PRO A 1 91 ? 47.652 29.544 25.243 1.00 33.50 91 PRO A CA 1
ATOM 657 C C . PRO A 1 91 ? 46.495 29.736 24.235 1.00 33.50 91 PRO A C 1
ATOM 659 O O . PRO A 1 91 ? 46.707 29.616 23.036 1.00 33.50 91 PRO A O 1
ATOM 662 N N . ALA A 1 92 ? 45.270 30.133 24.561 1.00 24.23 92 ALA A N 1
ATOM 663 C CA . ALA A 1 92 ? 44.388 30.164 25.732 1.00 24.23 92 ALA A CA 1
ATOM 664 C C . ALA A 1 92 ? 43.168 31.015 25.278 1.00 24.23 92 ALA A C 1
ATOM 666 O O . ALA A 1 92 ? 43.307 31.791 24.340 1.00 24.23 92 ALA A O 1
ATOM 667 N N . ALA A 1 93 ? 42.015 30.832 25.926 1.00 25.66 93 ALA A N 1
ATOM 668 C CA . ALA A 1 93 ? 40.772 31.629 25.893 1.00 25.66 93 ALA A CA 1
ATOM 669 C C . ALA A 1 93 ? 40.629 32.868 24.967 1.00 25.66 93 ALA A C 1
ATOM 671 O O . ALA A 1 93 ? 41.425 33.801 25.031 1.00 25.66 93 ALA A O 1
ATOM 672 N N . ASP A 1 94 ? 39.458 32.967 24.328 1.00 23.17 94 ASP A N 1
ATOM 673 C CA . ASP A 1 94 ? 38.560 34.107 24.586 1.00 23.17 94 ASP A CA 1
ATOM 674 C C . ASP A 1 94 ? 37.088 33.629 24.616 1.00 23.17 94 ASP A C 1
ATOM 676 O O . ASP A 1 94 ? 36.799 32.498 24.210 1.00 23.17 94 ASP A O 1
ATOM 680 N N . GLU A 1 95 ? 36.180 34.447 25.152 1.00 25.80 95 GLU A N 1
ATOM 681 C CA . GLU A 1 95 ? 34.756 34.140 25.385 1.00 25.80 95 GLU A CA 1
ATOM 682 C C . GLU A 1 95 ? 33.810 34.983 24.487 1.00 25.80 95 GLU A C 1
ATOM 684 O O . GLU A 1 95 ? 34.251 35.685 23.579 1.00 25.80 95 GLU A O 1
ATOM 689 N N . SER A 1 96 ? 32.502 34.960 24.799 1.00 27.50 96 SER A N 1
ATOM 690 C CA . SER A 1 96 ? 31.404 35.804 24.271 1.00 27.50 96 SER A CA 1
ATOM 691 C C . SER A 1 96 ? 30.861 35.509 22.856 1.00 27.50 96 SER A C 1
ATOM 693 O O . SER A 1 96 ? 31.574 35.001 21.998 1.00 27.50 96 SER A O 1
ATOM 695 N N . ASP A 1 97 ? 29.607 35.838 22.513 1.00 22.75 97 ASP A N 1
ATOM 696 C CA . ASP A 1 97 ? 28.322 35.855 23.260 1.00 22.75 97 ASP A CA 1
ATOM 697 C C . ASP A 1 97 ? 27.165 35.973 22.222 1.00 22.75 97 ASP A C 1
ATOM 699 O O . ASP A 1 97 ? 27.415 36.072 21.022 1.00 22.75 97 ASP A O 1
ATOM 703 N N . ALA A 1 98 ? 25.912 36.021 22.686 1.00 26.78 98 ALA A N 1
ATOM 704 C CA . ALA A 1 98 ? 24.735 36.564 22.002 1.00 26.78 98 ALA A CA 1
ATOM 705 C C . ALA A 1 98 ? 24.284 35.828 20.725 1.00 26.78 98 ALA A C 1
ATOM 707 O O . ALA A 1 98 ? 24.607 36.182 19.592 1.00 26.78 98 ALA A O 1
ATOM 708 N N . GLY A 1 99 ? 23.420 34.829 20.921 1.00 22.36 99 GLY A N 1
ATOM 709 C CA . GLY A 1 99 ? 22.686 34.197 19.826 1.00 22.36 99 GLY A CA 1
ATOM 710 C C . GLY A 1 99 ? 21.560 35.066 19.248 1.00 22.36 99 GLY A C 1
ATOM 711 O O . GLY A 1 99 ? 21.203 36.123 19.766 1.00 22.36 99 GLY A O 1
ATOM 712 N N . SER A 1 100 ? 20.925 34.544 18.202 1.00 27.44 100 SER A N 1
ATOM 713 C CA . SER A 1 100 ? 19.574 34.929 17.789 1.00 27.44 100 SER A CA 1
ATOM 714 C C . SER A 1 100 ? 18.761 33.658 17.547 1.00 27.44 100 SER A C 1
ATOM 716 O O . SER A 1 100 ? 19.307 32.636 17.132 1.00 27.44 100 SER A O 1
ATOM 718 N N . ALA A 1 101 ? 17.472 33.699 17.877 1.00 25.78 101 ALA A N 1
ATOM 719 C CA . ALA A 1 101 ? 16.545 32.615 17.583 1.00 25.78 101 ALA A CA 1
ATOM 720 C C . ALA A 1 101 ? 15.841 32.898 16.254 1.00 25.78 101 ALA A C 1
ATOM 722 O O . ALA A 1 101 ? 15.476 34.043 15.994 1.00 25.78 101 ALA A O 1
ATOM 723 N N . ASP A 1 102 ? 15.583 31.851 15.474 1.00 25.03 102 ASP A N 1
ATOM 724 C CA . ASP A 1 102 ? 14.567 31.881 14.425 1.00 25.03 102 ASP A CA 1
ATOM 725 C C . ASP A 1 102 ? 13.693 30.622 14.512 1.00 25.03 102 ASP A C 1
ATOM 727 O O . ASP A 1 102 ? 14.144 29.553 14.937 1.00 25.03 102 ASP A O 1
ATOM 731 N N . ALA A 1 103 ? 12.415 30.773 14.181 1.00 27.64 103 ALA A N 1
ATOM 732 C CA . ALA A 1 103 ? 11.363 29.808 14.460 1.00 27.64 103 ALA A CA 1
ATOM 733 C C . ALA A 1 103 ? 10.970 29.041 13.190 1.00 27.64 103 ALA A C 1
ATOM 735 O O . ALA A 1 103 ? 9.974 29.348 12.536 1.00 27.64 103 ALA A O 1
ATOM 736 N N . GLY A 1 104 ? 11.741 28.000 12.863 1.00 23.77 104 GLY A N 1
ATOM 737 C CA . GLY A 1 104 ? 11.397 27.064 11.791 1.00 23.77 104 GLY A CA 1
ATOM 738 C C . GLY A 1 104 ? 10.097 26.316 12.100 1.00 23.77 104 GLY A C 1
ATOM 739 O O . GLY A 1 104 ? 10.092 25.386 12.908 1.00 23.77 104 GLY A O 1
ATOM 740 N N . ALA A 1 105 ? 8.996 26.727 11.468 1.00 25.41 105 ALA A N 1
ATOM 741 C CA . ALA A 1 105 ? 7.681 26.128 11.668 1.00 25.41 105 ALA A CA 1
ATOM 742 C C . ALA A 1 105 ? 7.660 24.649 11.242 1.00 25.41 105 ALA A C 1
ATOM 744 O O . ALA A 1 105 ? 8.070 24.294 10.137 1.00 25.41 105 ALA A O 1
ATOM 745 N N . ALA A 1 106 ? 7.140 23.784 12.113 1.00 25.23 106 ALA A N 1
ATOM 746 C CA . ALA A 1 106 ? 6.847 22.399 11.771 1.00 25.23 106 ALA A CA 1
ATOM 747 C C . ALA A 1 106 ? 5.495 22.344 11.044 1.00 25.23 106 ALA A C 1
ATOM 749 O O . ALA A 1 106 ? 4.448 22.300 11.690 1.00 25.23 106 ALA A O 1
ATOM 750 N N . GLU A 1 107 ? 5.514 22.391 9.710 1.00 27.28 107 GLU A N 1
ATOM 751 C CA . GLU A 1 107 ? 4.282 22.321 8.920 1.00 27.28 107 GLU A CA 1
ATOM 752 C C . GLU A 1 107 ? 3.533 21.000 9.139 1.00 27.28 107 GLU A C 1
ATOM 754 O O . GLU A 1 107 ? 4.125 19.925 9.294 1.00 27.28 107 GLU A O 1
ATOM 759 N N . ALA A 1 108 ? 2.203 21.093 9.175 1.00 25.48 108 ALA A N 1
ATOM 760 C CA . ALA A 1 108 ? 1.338 19.959 9.443 1.00 25.48 108 ALA A CA 1
ATOM 761 C C . ALA A 1 108 ? 1.392 18.948 8.290 1.00 25.48 108 ALA A C 1
ATOM 763 O O . ALA A 1 108 ? 1.221 19.290 7.122 1.00 25.48 108 ALA A O 1
ATOM 764 N N . ALA A 1 109 ? 1.578 17.672 8.625 1.00 27.47 109 ALA A N 1
ATOM 765 C CA . ALA A 1 109 ? 1.472 16.595 7.654 1.00 27.47 109 ALA A CA 1
ATOM 766 C C . ALA A 1 109 ? -0.005 16.354 7.302 1.00 27.47 109 ALA A C 1
ATOM 768 O O . ALA A 1 109 ? -0.660 15.519 7.926 1.00 27.47 109 ALA A O 1
ATOM 769 N N . GLU A 1 110 ? -0.521 17.073 6.301 1.00 26.58 110 GLU A N 1
ATOM 770 C CA . GLU A 1 110 ? -1.845 16.825 5.723 1.00 26.58 110 GLU A CA 1
ATOM 771 C C . GLU A 1 110 ? -1.917 15.401 5.151 1.00 26.58 110 GLU A C 1
ATOM 773 O O . GLU A 1 110 ? -1.480 15.105 4.035 1.00 26.58 110 GLU A O 1
ATOM 778 N N . SER A 1 111 ? -2.460 14.482 5.947 1.00 27.42 111 SER A N 1
ATOM 779 C CA . SER A 1 111 ? -2.674 13.089 5.569 1.00 27.42 111 SER A CA 1
ATOM 780 C C . SER A 1 111 ? -3.961 12.942 4.756 1.00 27.42 111 SER A C 1
ATOM 782 O O . SER A 1 111 ? -4.907 12.288 5.200 1.00 27.42 111 SER A O 1
ATOM 784 N N . ASP A 1 112 ? -4.010 13.573 3.580 1.00 24.61 112 ASP A N 1
ATOM 785 C CA . ASP A 1 112 ? -5.139 13.408 2.665 1.00 24.61 112 ASP A CA 1
ATOM 786 C C . ASP A 1 112 ? -5.248 11.955 2.164 1.00 24.61 112 ASP A C 1
ATOM 788 O O . ASP A 1 112 ? -4.260 11.220 2.017 1.00 24.61 112 ASP A O 1
ATOM 792 N N . ALA A 1 113 ? -6.487 11.521 1.953 1.00 29.03 113 ALA A N 1
ATOM 793 C CA . ALA A 1 113 ? -6.867 10.129 1.814 1.00 29.03 113 ALA A CA 1
ATOM 794 C C . ALA A 1 113 ? -6.529 9.576 0.422 1.00 29.03 113 ALA A C 1
ATOM 796 O O . ALA A 1 113 ? -7.383 9.468 -0.460 1.00 29.03 113 ALA A O 1
ATOM 797 N N . GLY A 1 114 ? -5.284 9.122 0.254 1.00 24.81 114 GLY A N 1
ATOM 798 C CA . GLY A 1 114 ? -4.921 8.195 -0.818 1.00 24.81 114 GLY A CA 1
ATOM 799 C C . GLY A 1 114 ? -5.841 6.971 -0.772 1.00 24.81 114 GLY A C 1
ATOM 800 O O . GLY A 1 114 ? -5.695 6.142 0.122 1.00 24.81 114 GLY A O 1
ATOM 801 N N . SER A 1 115 ? -6.796 6.923 -1.709 1.00 27.89 115 SER A N 1
ATOM 802 C CA . SER A 1 115 ? -7.994 6.068 -1.733 1.00 27.89 115 SER A CA 1
ATOM 803 C C . SER A 1 115 ? -7.870 4.771 -0.930 1.00 27.89 115 SER A C 1
ATOM 805 O O . SER A 1 115 ? -7.153 3.854 -1.342 1.00 27.89 115 SER A O 1
ATOM 807 N N . ALA A 1 116 ? -8.600 4.686 0.185 1.00 28.38 116 ALA A N 1
ATOM 808 C CA . ALA A 1 116 ? -8.651 3.483 1.002 1.00 28.38 116 ALA A CA 1
ATOM 809 C C . ALA A 1 116 ? -9.202 2.310 0.176 1.00 28.38 116 ALA A C 1
ATOM 811 O O . ALA A 1 116 ? -10.385 2.277 -0.164 1.00 28.38 116 ALA A O 1
ATOM 812 N N . ASP A 1 117 ? -8.329 1.352 -0.139 1.00 26.39 117 ASP A N 1
ATOM 813 C CA . ASP A 1 117 ? -8.737 0.034 -0.612 1.00 26.39 117 ASP A CA 1
ATOM 814 C C . ASP A 1 117 ? -9.652 -0.574 0.457 1.00 26.39 117 ASP A C 1
ATOM 816 O O . ASP A 1 117 ? -9.289 -0.620 1.638 1.00 26.39 117 ASP A O 1
ATOM 820 N N . ALA A 1 118 ? -10.867 -0.957 0.066 1.00 26.44 118 ALA A N 1
ATOM 821 C CA . ALA A 1 118 ? -11.901 -1.379 1.000 1.00 26.44 118 ALA A CA 1
ATOM 822 C C . ALA A 1 118 ? -11.566 -2.780 1.523 1.00 26.44 118 ALA A C 1
ATOM 824 O O . ALA A 1 118 ? -12.027 -3.787 0.985 1.00 26.44 118 ALA A O 1
ATOM 825 N N . GLY A 1 119 ? -10.725 -2.825 2.560 1.00 25.30 119 GLY A N 1
ATOM 826 C CA . GLY A 1 119 ? -10.238 -4.040 3.203 1.00 25.30 119 GLY A CA 1
ATOM 827 C C . GLY A 1 119 ? -11.383 -4.878 3.756 1.00 25.30 119 GLY A C 1
ATOM 828 O O . GLY A 1 119 ? -11.782 -4.714 4.908 1.00 25.30 119 GLY A O 1
ATOM 829 N N . ALA A 1 120 ? -11.909 -5.772 2.919 1.00 28.48 120 ALA A N 1
ATOM 830 C CA . ALA A 1 120 ? -12.969 -6.694 3.282 1.00 28.48 120 ALA A CA 1
ATOM 831 C C . ALA A 1 120 ? -12.545 -7.520 4.503 1.00 28.48 120 ALA A C 1
ATOM 833 O O . ALA A 1 120 ? -11.424 -8.028 4.572 1.00 28.48 120 ALA A O 1
ATOM 834 N N . VAL A 1 121 ? -13.449 -7.647 5.473 1.00 27.62 121 VAL A N 1
ATOM 835 C CA . VAL A 1 121 ? -13.186 -8.393 6.705 1.00 27.62 121 VAL A CA 1
ATOM 836 C C . VAL A 1 121 ? -13.010 -9.873 6.355 1.00 27.62 121 VAL A C 1
ATOM 838 O O . VAL A 1 121 ? -13.963 -10.535 5.953 1.00 27.62 121 VAL A O 1
ATOM 841 N N . GLU A 1 122 ? -11.782 -10.376 6.503 1.00 29.34 122 GLU A N 1
ATOM 842 C CA . GLU A 1 122 ? -11.375 -11.763 6.224 1.00 29.34 122 GLU A CA 1
ATOM 843 C C . GLU A 1 122 ? -12.130 -12.768 7.114 1.00 29.34 122 GLU A C 1
ATOM 845 O O . GLU A 1 122 ? -11.698 -13.151 8.208 1.00 29.34 122 GLU A O 1
ATOM 850 N N . ALA A 1 123 ? -13.294 -13.200 6.632 1.00 29.36 123 ALA A N 1
ATOM 851 C CA . ALA A 1 123 ? -14.147 -14.184 7.276 1.00 29.36 123 ALA A CA 1
ATOM 852 C C . ALA A 1 123 ? -13.700 -15.614 6.932 1.00 29.36 123 ALA A C 1
ATOM 854 O O . ALA A 1 123 ? -14.264 -16.251 6.052 1.00 29.36 123 ALA A O 1
ATOM 855 N N . GLY A 1 124 ? -12.720 -16.123 7.684 1.00 26.64 124 GLY A N 1
ATOM 856 C CA . GLY A 1 124 ? -12.445 -17.558 7.835 1.00 26.64 124 GLY A CA 1
ATOM 857 C C . GLY A 1 124 ? -11.977 -18.296 6.574 1.00 26.64 124 GLY A C 1
ATOM 858 O O . GLY A 1 124 ? -12.777 -18.700 5.738 1.00 26.64 124 GLY A O 1
ATOM 859 N N . ALA A 1 125 ? -10.679 -18.600 6.506 1.00 29.64 125 ALA A N 1
ATOM 860 C CA . ALA A 1 125 ? -10.121 -19.479 5.480 1.00 29.64 125 ALA A CA 1
ATOM 861 C C . ALA A 1 125 ? -10.706 -20.906 5.574 1.00 29.64 125 ALA A C 1
ATOM 863 O O . ALA A 1 125 ? -10.217 -21.740 6.338 1.00 29.64 125 ALA A O 1
ATOM 864 N N . ALA A 1 126 ? -11.749 -21.173 4.788 1.00 29.22 126 ALA A N 1
ATOM 865 C CA . ALA A 1 126 ? -12.222 -22.514 4.474 1.00 29.22 126 ALA A CA 1
ATOM 866 C C . ALA A 1 126 ? -11.363 -23.112 3.350 1.00 29.22 126 ALA A C 1
ATOM 868 O O . ALA A 1 126 ? -10.973 -22.411 2.414 1.00 29.22 126 ALA A O 1
ATOM 869 N N . ASP A 1 127 ? -11.054 -24.402 3.459 1.00 33.22 127 ASP A N 1
ATOM 870 C CA . ASP A 1 127 ? -10.204 -25.104 2.498 1.00 33.22 127 ASP A CA 1
ATOM 871 C C . ASP A 1 127 ? -10.923 -25.266 1.147 1.00 33.22 127 ASP A C 1
ATOM 873 O O . ASP A 1 127 ? -12.057 -25.744 1.089 1.00 33.22 127 ASP A O 1
ATOM 877 N N . ALA A 1 128 ? -10.273 -24.839 0.064 1.00 34.22 128 ALA A N 1
ATOM 878 C CA . ALA A 1 128 ? -10.834 -24.817 -1.284 1.00 34.22 128 ALA A CA 1
ATOM 879 C C . ALA A 1 128 ? -9.955 -25.668 -2.210 1.00 34.22 128 ALA A C 1
ATOM 881 O O . ALA A 1 128 ? -8.836 -25.283 -2.552 1.00 34.22 128 ALA A O 1
ATOM 882 N N . ALA A 1 129 ? -10.469 -26.844 -2.571 1.00 31.02 129 ALA A N 1
ATOM 883 C CA . ALA A 1 129 ? -9.719 -27.899 -3.247 1.00 31.02 129 ALA A CA 1
ATOM 884 C C . ALA A 1 129 ? -9.198 -27.514 -4.646 1.00 31.02 129 ALA A C 1
ATOM 886 O O . ALA A 1 129 ? -9.741 -26.641 -5.327 1.00 31.02 129 ALA A O 1
ATOM 887 N N . GLU A 1 130 ? -8.169 -28.233 -5.106 1.00 32.44 130 GLU A N 1
ATOM 888 C CA . GLU A 1 130 ? -7.633 -28.113 -6.464 1.00 32.44 130 GLU A CA 1
ATOM 889 C C . GLU A 1 130 ? -8.691 -28.446 -7.529 1.00 32.44 130 GLU A C 1
ATOM 891 O O . GLU A 1 130 ? -8.963 -29.611 -7.824 1.00 32.44 130 GLU A O 1
ATOM 896 N N . VAL A 1 131 ? -9.225 -27.420 -8.195 1.00 30.86 131 VAL A N 1
ATOM 897 C CA . VAL A 1 131 ? -9.905 -27.590 -9.487 1.00 30.86 131 VAL A CA 1
ATOM 898 C C . VAL A 1 131 ? -8.835 -27.651 -10.576 1.00 30.86 131 VAL A C 1
ATOM 900 O O . VAL A 1 131 ? -8.482 -26.649 -11.199 1.00 30.86 131 VAL A O 1
ATOM 903 N N . GLY A 1 132 ? -8.262 -28.842 -10.760 1.00 28.05 132 GLY A N 1
ATOM 904 C CA . GLY A 1 132 ? -7.261 -29.099 -11.792 1.00 28.05 132 GLY A CA 1
ATOM 905 C C . GLY A 1 132 ? -7.815 -28.866 -13.201 1.00 28.05 132 GLY A C 1
ATOM 906 O O . GLY A 1 132 ? -8.924 -29.291 -13.525 1.00 28.05 132 GLY A O 1
ATOM 907 N N . ALA A 1 133 ? -7.028 -28.215 -14.061 1.00 34.38 133 ALA A N 1
ATOM 908 C CA . ALA A 1 133 ? -7.393 -27.943 -15.450 1.00 34.38 133 ALA A CA 1
ATOM 909 C C . ALA A 1 133 ? -7.336 -29.222 -16.312 1.00 34.38 133 ALA A C 1
ATOM 911 O O . ALA A 1 133 ? -6.375 -29.459 -17.046 1.00 34.38 133 ALA A O 1
ATOM 912 N N . ALA A 1 134 ? -8.368 -30.060 -16.213 1.00 30.86 134 ALA A N 1
ATOM 913 C CA . ALA A 1 134 ? -8.543 -31.222 -17.074 1.00 30.86 134 ALA A CA 1
ATOM 914 C C . ALA A 1 134 ? -8.930 -30.784 -18.498 1.00 30.86 134 ALA A C 1
ATOM 916 O O . ALA A 1 134 ? -9.890 -30.037 -18.694 1.00 30.86 134 ALA A O 1
ATOM 917 N N . ALA A 1 135 ? -8.193 -31.261 -19.503 1.00 35.19 135 ALA A N 1
ATOM 918 C CA . ALA A 1 135 ? -8.537 -31.021 -20.900 1.00 35.19 135 ALA A CA 1
ATOM 919 C C . ALA A 1 135 ? -9.859 -31.723 -21.255 1.00 35.19 135 ALA A C 1
ATOM 921 O O . ALA A 1 135 ? -10.041 -32.903 -20.949 1.00 35.19 135 ALA A O 1
ATOM 922 N N . ALA A 1 136 ? -10.766 -31.010 -21.926 1.00 34.28 136 ALA A N 1
ATOM 923 C CA . ALA A 1 136 ? -12.052 -31.546 -22.356 1.00 34.28 136 ALA A CA 1
ATOM 924 C C . ALA A 1 136 ? -11.871 -32.573 -23.489 1.00 34.28 136 ALA A C 1
ATOM 926 O O . ALA A 1 136 ? -11.869 -32.232 -24.672 1.00 34.28 136 ALA A O 1
ATOM 927 N N . GLY A 1 137 ? -11.704 -33.844 -23.120 1.00 29.12 137 GLY A N 1
ATOM 928 C CA . GLY A 1 137 ? -11.806 -34.959 -24.055 1.00 29.12 137 GLY A CA 1
ATOM 929 C C . GLY A 1 137 ? -13.240 -35.094 -24.570 1.00 29.12 137 GLY A C 1
ATOM 930 O O . GLY A 1 137 ? -14.189 -35.027 -23.789 1.00 29.12 137 GLY A O 1
ATOM 931 N N . ALA A 1 138 ? -13.401 -35.297 -25.877 1.00 35.41 138 ALA A N 1
ATOM 932 C CA . ALA A 1 138 ? -14.702 -35.525 -26.496 1.00 35.41 138 ALA A CA 1
ATOM 933 C C . ALA A 1 138 ? -15.234 -36.926 -26.139 1.00 35.41 138 ALA A C 1
ATOM 935 O O . ALA A 1 138 ? -15.012 -37.893 -26.865 1.00 35.41 138 ALA A O 1
ATOM 936 N N . GLY A 1 139 ? -15.905 -37.037 -24.992 1.00 31.02 139 GLY A N 1
ATOM 937 C CA . GLY A 1 139 ? -16.695 -38.209 -24.627 1.00 31.02 139 GLY A CA 1
ATOM 938 C C . GLY A 1 139 ? -18.097 -38.110 -25.221 1.00 31.02 139 GLY A C 1
ATOM 939 O O . GLY A 1 139 ? -18.823 -37.162 -24.924 1.00 31.02 139 GLY A O 1
ATOM 940 N N . GLU A 1 140 ? -18.488 -39.083 -26.041 1.00 40.06 140 GLU A N 1
ATOM 941 C CA . GLU A 1 140 ? -19.860 -39.193 -26.539 1.00 40.06 140 GLU A CA 1
ATOM 942 C C . GLU A 1 140 ? -20.811 -39.494 -25.372 1.00 40.06 140 GLU A C 1
ATOM 944 O O . GLU A 1 140 ? -20.840 -40.604 -24.835 1.00 40.06 140 GLU A O 1
ATOM 949 N N . VAL A 1 141 ? -21.601 -38.499 -24.961 1.00 38.91 141 VAL A N 1
ATOM 950 C CA . VAL A 1 141 ? -22.681 -38.710 -23.992 1.00 38.91 141 VAL A CA 1
ATOM 951 C C . VAL A 1 141 ? -23.807 -39.442 -24.716 1.00 38.91 141 VAL A C 1
ATOM 953 O O . VAL A 1 141 ? -24.511 -38.857 -25.538 1.00 38.91 141 VAL A O 1
ATOM 956 N N . GLY A 1 142 ? -23.947 -40.740 -24.436 1.00 36.78 142 GLY A N 1
ATOM 957 C CA . GLY A 1 142 ? -24.985 -41.579 -25.031 1.00 36.78 142 GLY A CA 1
ATOM 958 C C . GLY A 1 142 ? -26.382 -40.993 -24.813 1.00 36.78 142 GLY A C 1
ATOM 959 O O . GLY A 1 142 ? -26.689 -40.496 -23.730 1.00 36.78 142 GLY A O 1
ATOM 960 N N . ALA A 1 143 ? -27.220 -41.049 -25.850 1.00 40.47 143 ALA A N 1
ATOM 961 C CA . ALA A 1 143 ? -28.536 -40.418 -25.865 1.00 40.47 143 ALA A CA 1
ATOM 962 C C . ALA A 1 143 ? -29.499 -41.054 -24.845 1.00 40.47 143 ALA A C 1
ATOM 964 O O . ALA A 1 143 ? -30.202 -42.020 -25.143 1.00 40.47 143 ALA A O 1
ATOM 965 N N . ALA A 1 144 ? -29.540 -40.487 -23.639 1.00 46.12 144 ALA A N 1
ATOM 966 C CA . ALA A 1 144 ? -30.624 -40.697 -22.693 1.00 46.12 144 ALA A CA 1
ATOM 967 C C . ALA A 1 144 ? -31.853 -39.905 -23.163 1.00 46.12 144 ALA A C 1
ATOM 969 O O . ALA A 1 144 ? -31.770 -38.694 -23.367 1.00 46.12 144 ALA A O 1
ATOM 970 N N . ASP A 1 145 ? -32.974 -40.599 -23.350 1.00 45.31 145 ASP A N 1
ATOM 971 C CA . ASP A 1 145 ? -34.246 -40.014 -23.777 1.00 45.31 145 ASP A CA 1
ATOM 972 C C . ASP A 1 145 ? -34.739 -38.965 -22.755 1.00 45.31 145 ASP A C 1
ATOM 974 O O . ASP A 1 145 ? -34.972 -39.321 -21.592 1.00 45.31 145 ASP A O 1
ATOM 978 N N . PRO A 1 146 ? -34.888 -37.678 -23.132 1.00 51.50 146 PRO A N 1
ATOM 979 C CA . PRO A 1 146 ? -35.354 -36.633 -22.231 1.00 51.50 146 PRO A CA 1
ATOM 980 C C . PRO A 1 146 ? -36.879 -36.712 -22.073 1.00 51.50 146 PRO A C 1
ATOM 982 O O . PRO A 1 146 ? -37.623 -35.861 -22.566 1.00 51.50 146 PRO A O 1
ATOM 985 N N . GLY A 1 147 ? -37.342 -37.736 -21.349 1.00 41.47 147 GLY A N 1
ATOM 986 C CA . GLY A 1 147 ? -38.732 -37.858 -20.913 1.00 41.47 147 GLY A CA 1
ATOM 987 C C . GLY A 1 147 ? -39.189 -36.551 -20.261 1.00 41.47 147 GLY A C 1
ATOM 988 O O . GLY A 1 147 ? -38.577 -36.093 -19.298 1.00 41.47 147 GLY A O 1
ATOM 989 N N . GLY A 1 148 ? -40.217 -35.926 -20.844 1.00 46.62 148 GLY A N 1
ATOM 990 C CA . GLY A 1 148 ? -40.459 -34.481 -20.763 1.00 46.62 148 GLY A CA 1
ATOM 991 C C . GLY A 1 148 ? -40.834 -33.921 -19.390 1.00 46.62 148 GLY A C 1
ATOM 992 O O . GLY A 1 148 ? -41.980 -33.527 -19.176 1.00 46.62 148 GLY A O 1
ATOM 993 N N . ALA A 1 149 ? -39.859 -33.808 -18.490 1.00 57.09 149 ALA A N 1
ATOM 994 C CA . ALA A 1 149 ? -39.943 -32.974 -17.302 1.00 57.09 149 ALA A CA 1
ATOM 995 C C . ALA A 1 149 ? -40.045 -31.503 -17.734 1.00 57.09 149 ALA A C 1
ATOM 997 O O . ALA A 1 149 ? -39.066 -30.899 -18.177 1.00 57.09 149 ALA A O 1
ATOM 998 N N . GLN A 1 150 ? -41.245 -30.929 -17.640 1.00 61.78 150 GLN A N 1
ATOM 999 C CA . GLN A 1 150 ? -41.441 -29.504 -17.886 1.00 61.78 150 GLN A CA 1
ATOM 1000 C C . GLN A 1 150 ? -40.719 -28.714 -16.792 1.00 61.78 150 GLN A C 1
ATOM 1002 O O . GLN A 1 150 ? -41.083 -28.794 -15.622 1.00 61.78 150 GLN A O 1
ATOM 1007 N N . VAL A 1 151 ? -39.681 -27.971 -17.182 1.00 64.50 151 VAL A N 1
ATOM 1008 C CA . VAL A 1 151 ? -38.987 -27.030 -16.295 1.00 64.50 151 VAL A CA 1
ATOM 1009 C C . VAL A 1 151 ? -40.001 -25.992 -15.822 1.00 64.50 151 VAL A C 1
ATOM 1011 O O . VAL A 1 151 ? -40.684 -25.380 -16.645 1.00 64.50 151 VAL A O 1
ATOM 1014 N N . GLU A 1 152 ? -40.113 -25.803 -14.507 1.00 76.12 152 GLU A N 1
ATOM 1015 C CA . GLU A 1 152 ? -41.065 -24.849 -13.937 1.00 76.12 152 GLU A CA 1
ATOM 1016 C C . GLU A 1 152 ? -40.787 -23.427 -14.463 1.00 76.12 152 GLU A C 1
ATOM 1018 O O . GLU A 1 152 ? -39.623 -23.045 -14.643 1.00 76.12 152 GLU A O 1
ATOM 1023 N N . PRO A 1 153 ? -41.830 -22.614 -14.724 1.00 77.81 153 PRO A N 1
ATOM 1024 C CA . PRO A 1 153 ? -41.666 -21.313 -15.374 1.00 77.81 153 PRO A CA 1
ATOM 1025 C C . PRO A 1 153 ? -40.789 -20.347 -14.563 1.00 77.81 153 PRO A C 1
ATOM 1027 O O . PRO A 1 153 ? -40.109 -19.503 -15.143 1.00 77.81 153 PRO A O 1
ATOM 1030 N N . GLU A 1 154 ? -40.745 -20.504 -13.238 1.00 80.31 154 GLU A N 1
ATOM 1031 C CA . GLU A 1 154 ? -39.862 -19.743 -12.348 1.00 80.31 154 GLU A CA 1
ATOM 1032 C C . GLU A 1 154 ? -38.383 -20.115 -12.552 1.00 80.31 154 GLU A C 1
ATOM 1034 O O . GLU A 1 154 ? -37.529 -19.231 -12.629 1.00 80.31 154 GLU A O 1
ATOM 1039 N N . CYS A 1 155 ? -38.071 -21.402 -12.744 1.00 81.88 155 CYS A N 1
ATOM 1040 C CA . CYS A 1 155 ? -36.722 -21.858 -13.084 1.00 81.88 155 CYS A CA 1
ATOM 1041 C C . CYS A 1 155 ? -36.287 -21.366 -14.473 1.00 81.88 155 CYS A C 1
ATOM 1043 O O . CYS A 1 155 ? -35.136 -20.965 -14.643 1.00 81.88 155 CYS A O 1
ATOM 1045 N N . ALA A 1 156 ? -37.199 -21.343 -15.450 1.00 85.50 156 ALA A N 1
ATOM 1046 C CA . ALA A 1 156 ? -36.926 -20.794 -16.780 1.00 85.50 156 ALA A CA 1
ATOM 1047 C C . ALA A 1 156 ? -36.669 -19.272 -16.739 1.00 85.50 156 ALA A C 1
ATOM 1049 O O . ALA A 1 156 ? -35.738 -18.783 -17.382 1.00 85.50 156 ALA A O 1
ATOM 1050 N N . ALA A 1 157 ? -37.439 -18.525 -15.940 1.00 86.62 157 ALA A N 1
ATOM 1051 C CA . ALA A 1 157 ? -37.218 -17.095 -15.725 1.00 86.62 157 ALA A CA 1
ATOM 1052 C C . ALA A 1 157 ? -35.876 -16.814 -15.020 1.00 86.62 157 ALA A C 1
ATOM 1054 O O . ALA A 1 157 ? -35.134 -15.924 -15.437 1.00 86.62 157 ALA A O 1
ATOM 1055 N N . LEU A 1 158 ? -35.529 -17.602 -13.995 1.00 90.81 158 LEU A N 1
ATOM 1056 C CA . LEU A 1 158 ? -34.242 -17.498 -13.302 1.00 90.81 158 LEU A CA 1
ATOM 1057 C C . LEU A 1 158 ? -33.061 -17.816 -14.232 1.00 90.81 158 LEU A C 1
ATOM 1059 O O . LEU A 1 158 ? -32.065 -17.095 -14.205 1.00 90.81 158 LEU A O 1
ATOM 1063 N N . ALA A 1 159 ? -33.173 -18.839 -15.086 1.00 90.38 159 ALA A N 1
ATOM 1064 C CA . ALA A 1 159 ? -32.146 -19.164 -16.075 1.00 90.38 159 ALA A CA 1
ATOM 1065 C C . ALA A 1 159 ? -31.884 -17.986 -17.032 1.00 90.38 159 ALA A C 1
ATOM 1067 O O . ALA A 1 159 ? -30.738 -17.566 -17.178 1.00 90.38 159 ALA A O 1
ATOM 1068 N N . GLY A 1 160 ? -32.937 -17.372 -17.586 1.00 90.50 160 GLY A N 1
ATOM 1069 C CA . GLY A 1 160 ? -32.802 -16.196 -18.455 1.00 90.50 160 GLY A CA 1
ATOM 1070 C C . GLY A 1 160 ? -32.161 -14.981 -17.763 1.00 90.50 160 GLY A C 1
ATOM 1071 O O . GLY A 1 160 ? -31.369 -14.265 -18.378 1.00 90.50 160 GLY A O 1
ATOM 1072 N N . LEU A 1 161 ? -32.436 -14.769 -16.470 1.00 94.12 161 LEU A N 1
ATOM 1073 C CA . LEU A 1 161 ? -31.770 -13.730 -15.670 1.00 94.12 161 LEU A CA 1
ATOM 1074 C C . LEU A 1 161 ? -30.278 -14.030 -15.450 1.00 94.12 161 LEU A C 1
ATOM 1076 O O . LEU A 1 161 ? -29.455 -13.115 -15.515 1.00 94.12 161 LEU A O 1
ATOM 1080 N N . LEU A 1 162 ? -29.916 -15.295 -15.215 1.00 95.06 162 LEU A N 1
ATOM 1081 C CA . LEU A 1 162 ? -28.523 -15.720 -15.050 1.00 95.06 162 LEU A CA 1
ATOM 1082 C C . LEU A 1 162 ? -27.732 -15.620 -16.365 1.00 95.06 162 LEU A C 1
ATOM 1084 O O . LEU A 1 162 ? -26.591 -15.162 -16.345 1.00 95.06 162 LEU A O 1
ATOM 1088 N N . GLU A 1 163 ? -28.334 -15.969 -17.503 1.00 93.25 163 GLU A N 1
ATOM 1089 C CA . GLU A 1 163 ? -27.725 -15.817 -18.833 1.00 93.25 163 GLU A CA 1
ATOM 1090 C C . GLU A 1 163 ? -27.490 -14.341 -19.194 1.00 93.25 163 GLU A C 1
ATOM 1092 O O . GLU A 1 163 ? -26.384 -13.967 -19.598 1.00 93.25 163 GLU A O 1
ATOM 1097 N N . ALA A 1 164 ? -28.483 -13.471 -18.970 1.00 92.25 164 ALA A N 1
ATOM 1098 C CA . ALA A 1 164 ? -28.333 -12.028 -19.167 1.00 92.25 164 ALA A CA 1
ATOM 1099 C C . ALA A 1 164 ? -27.266 -11.423 -18.231 1.00 92.25 164 ALA A C 1
ATOM 1101 O O . ALA A 1 164 ? -26.423 -10.632 -18.661 1.00 92.25 164 ALA A O 1
ATOM 1102 N N . GLY A 1 165 ? -27.244 -11.842 -16.960 1.00 96.25 165 GLY A N 1
ATOM 1103 C CA . GLY A 1 165 ? -26.215 -11.445 -15.997 1.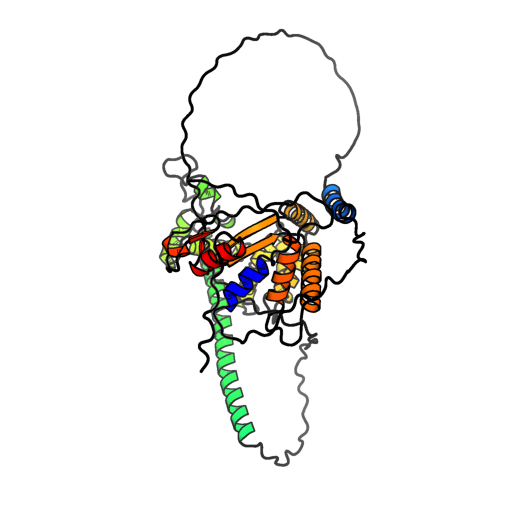00 96.25 165 GLY A CA 1
ATOM 1104 C C . GLY A 1 165 ? -24.807 -11.899 -16.400 1.00 96.25 165 GLY A C 1
ATOM 1105 O O . GLY A 1 165 ? -23.851 -11.131 -16.277 1.00 96.25 165 GLY A O 1
ATOM 1106 N N . ALA A 1 166 ? -24.671 -13.112 -16.945 1.00 96.50 166 ALA A N 1
ATOM 1107 C CA . ALA A 1 166 ? -23.400 -13.640 -17.435 1.00 96.50 166 ALA A CA 1
ATOM 1108 C C . ALA A 1 166 ? -22.850 -12.838 -18.628 1.00 96.50 166 ALA A C 1
ATOM 1110 O O . ALA A 1 166 ? -21.641 -12.602 -18.692 1.00 96.50 166 ALA A O 1
ATOM 1111 N N . ALA A 1 167 ? -23.715 -12.358 -19.530 1.00 95.19 167 ALA A N 1
ATOM 1112 C CA . ALA A 1 167 ? -23.311 -11.493 -20.640 1.00 95.19 167 ALA A CA 1
ATOM 1113 C C . ALA A 1 167 ? -22.717 -10.159 -20.144 1.00 95.19 167 ALA A C 1
ATOM 1115 O O . ALA A 1 167 ? -21.605 -9.794 -20.536 1.00 95.19 167 ALA A O 1
ATOM 1116 N N . HIS A 1 168 ? -23.394 -9.474 -19.214 1.00 97.50 168 HIS A N 1
ATOM 1117 C CA . HIS A 1 168 ? -22.883 -8.236 -18.611 1.00 97.50 168 HIS A CA 1
ATOM 1118 C C . HIS A 1 168 ? -21.593 -8.453 -17.801 1.00 97.50 168 HIS A C 1
ATOM 1120 O O . HIS A 1 168 ? -20.676 -7.631 -17.852 1.00 97.50 168 HIS A O 1
ATOM 1126 N N . LEU A 1 169 ? -21.470 -9.580 -17.091 1.00 97.38 169 LEU A N 1
ATOM 1127 C CA . LEU A 1 169 ? -20.245 -9.936 -16.368 1.00 97.38 169 LEU A CA 1
ATOM 1128 C C . LEU A 1 169 ? -19.066 -10.203 -17.323 1.00 97.38 169 LEU A C 1
ATOM 1130 O O . LEU A 1 169 ? -17.933 -9.802 -17.039 1.00 97.38 169 LEU A O 1
ATOM 1134 N N . ALA A 1 170 ? -19.319 -10.838 -18.472 1.00 96.81 170 ALA A N 1
ATOM 1135 C CA . ALA A 1 170 ? -18.311 -11.061 -19.505 1.00 96.81 170 ALA A CA 1
ATOM 1136 C C . ALA A 1 170 ? -17.834 -9.742 -20.141 1.00 96.81 170 ALA A C 1
ATOM 1138 O O . ALA A 1 170 ? -16.627 -9.560 -20.329 1.00 96.81 170 ALA A O 1
ATOM 1139 N N . GLU A 1 171 ? -18.750 -8.805 -20.405 1.00 97.38 171 GLU A N 1
ATOM 1140 C CA . GLU A 1 171 ? -18.440 -7.452 -20.884 1.00 97.38 171 GLU A CA 1
ATOM 1141 C C . GLU A 1 171 ? -17.575 -6.679 -19.872 1.00 97.38 171 GLU A C 1
ATOM 1143 O O . GLU A 1 171 ? -16.486 -6.209 -20.217 1.00 97.38 171 GLU A O 1
ATOM 1148 N N . ALA A 1 172 ? -17.986 -6.633 -18.600 1.00 97.62 172 ALA A N 1
ATOM 1149 C CA . ALA A 1 172 ? -17.220 -5.994 -17.529 1.00 97.62 172 ALA A CA 1
ATOM 1150 C C . ALA A 1 172 ? -15.814 -6.611 -17.375 1.00 97.62 172 ALA A C 1
ATOM 1152 O O . ALA A 1 172 ? -14.814 -5.894 -17.267 1.00 97.62 172 ALA A O 1
ATOM 1153 N N . GLY A 1 173 ? -15.704 -7.942 -17.450 1.00 94.62 173 GLY A N 1
ATOM 1154 C CA . GLY A 1 173 ? -14.423 -8.652 -17.434 1.00 94.62 173 GLY A CA 1
ATOM 1155 C C . GLY A 1 173 ? -13.545 -8.377 -18.664 1.00 94.62 173 GLY A C 1
ATOM 1156 O O . GLY A 1 173 ? -12.314 -8.365 -18.561 1.00 94.62 173 GLY A O 1
ATOM 1157 N N . ALA A 1 174 ? -14.133 -8.133 -19.836 1.00 95.19 174 ALA A N 1
ATOM 1158 C CA . ALA A 1 174 ? -13.401 -7.712 -21.030 1.00 95.19 174 ALA A CA 1
ATOM 1159 C C . ALA A 1 174 ? -12.884 -6.268 -20.897 1.00 95.19 174 ALA A C 1
ATOM 1161 O O . ALA A 1 174 ? -11.707 -6.015 -21.181 1.00 95.19 174 ALA A O 1
ATOM 1162 N N . ALA A 1 175 ? -13.720 -5.354 -20.393 1.00 96.56 175 ALA A N 1
ATOM 1163 C CA . ALA A 1 175 ? -13.367 -3.962 -20.125 1.00 96.56 175 ALA A CA 1
ATOM 1164 C C . ALA A 1 175 ? -12.236 -3.841 -19.087 1.00 96.56 175 ALA A C 1
ATOM 1166 O O . ALA A 1 175 ? -11.255 -3.139 -19.331 1.00 96.56 175 ALA A O 1
ATOM 1167 N N . TYR A 1 176 ? -12.293 -4.597 -17.986 1.00 94.38 176 TYR A N 1
ATOM 1168 C CA . TYR A 1 176 ? -11.246 -4.614 -16.955 1.00 94.38 176 TYR A CA 1
ATOM 1169 C C . TYR A 1 176 ? -9.876 -5.055 -17.507 1.00 94.38 176 TYR A C 1
ATOM 1171 O O . TYR A 1 176 ? -8.852 -4.410 -17.267 1.00 94.38 176 TYR A O 1
ATOM 1179 N N . ARG A 1 177 ? -9.838 -6.109 -18.340 1.00 93.50 177 ARG A N 1
ATOM 1180 C CA . ARG A 1 177 ? -8.599 -6.525 -19.031 1.00 93.50 177 ARG A CA 1
ATOM 1181 C C . ARG A 1 177 ? -8.123 -5.481 -20.052 1.00 93.50 177 ARG A C 1
ATOM 1183 O O . ARG A 1 177 ? -6.920 -5.340 -20.266 1.00 93.50 177 ARG A O 1
ATOM 1190 N N . ALA A 1 178 ? -9.037 -4.743 -20.687 1.00 95.88 178 ALA A N 1
ATOM 1191 C CA . ALA A 1 178 ? -8.685 -3.651 -21.594 1.00 95.88 178 ALA A CA 1
ATOM 1192 C C . ALA A 1 178 ? -8.076 -2.450 -20.849 1.00 95.88 178 ALA A C 1
ATOM 1194 O O . ALA A 1 178 ? -7.065 -1.921 -21.304 1.00 95.88 178 ALA A O 1
ATOM 1195 N N . GLN A 1 179 ? -8.615 -2.077 -19.683 1.00 96.06 179 GLN A N 1
ATOM 1196 C CA . GLN A 1 179 ? -8.031 -1.060 -18.801 1.00 96.06 179 GLN A CA 1
ATOM 1197 C C . GLN A 1 179 ? -6.602 -1.439 -18.387 1.00 96.06 179 GLN A C 1
ATOM 1199 O O . GLN A 1 179 ? -5.695 -0.621 -18.525 1.00 96.06 179 GLN A O 1
ATOM 1204 N N . GLY A 1 180 ? -6.371 -2.699 -17.989 1.00 95.50 180 GLY A N 1
ATOM 1205 C CA . GLY A 1 180 ? -5.027 -3.217 -17.697 1.00 95.50 180 GLY A CA 1
ATOM 1206 C C . GLY A 1 180 ? -4.044 -3.018 -18.858 1.00 95.50 180 GLY A C 1
ATOM 1207 O O . GLY A 1 180 ? -2.971 -2.444 -18.666 1.00 95.50 180 GLY A O 1
ATOM 1208 N N . ARG A 1 181 ? -4.437 -3.395 -20.084 1.00 96.06 181 ARG A N 1
ATOM 1209 C CA . ARG A 1 181 ? -3.627 -3.167 -21.297 1.00 96.06 181 ARG A CA 1
ATOM 1210 C C . ARG A 1 181 ? -3.282 -1.695 -21.525 1.00 96.06 181 ARG A C 1
ATOM 1212 O O . ARG A 1 181 ? -2.149 -1.399 -21.895 1.00 96.06 181 ARG A O 1
ATOM 1219 N N . GLN A 1 182 ? -4.224 -0.775 -21.319 1.00 97.25 182 GLN A N 1
ATOM 1220 C CA . GLN A 1 182 ? -3.952 0.653 -21.510 1.00 97.25 182 GLN A CA 1
ATOM 1221 C C . GLN A 1 182 ? -3.070 1.228 -20.388 1.00 97.25 182 GLN A C 1
ATOM 1223 O O . GLN A 1 182 ? -2.193 2.032 -20.688 1.00 97.25 182 GLN A O 1
ATOM 1228 N N . ALA A 1 183 ? -3.209 0.767 -19.139 1.00 96.44 183 ALA A N 1
ATOM 1229 C CA . ALA A 1 183 ? -2.325 1.159 -18.035 1.00 96.44 183 ALA A CA 1
ATOM 1230 C C . ALA A 1 183 ? -0.866 0.717 -18.272 1.00 96.44 183 ALA A C 1
ATOM 1232 O O . ALA A 1 183 ? 0.058 1.512 -18.119 1.00 96.44 183 ALA A O 1
ATOM 1233 N N . ALA A 1 184 ? -0.648 -0.515 -18.744 1.00 97.06 184 ALA A N 1
ATOM 1234 C CA . ALA A 1 184 ? 0.688 -1.000 -19.101 1.00 97.06 184 ALA A CA 1
ATOM 1235 C C . ALA A 1 184 ? 1.320 -0.208 -20.268 1.00 97.06 184 ALA A C 1
ATOM 1237 O O . ALA A 1 184 ? 2.513 0.105 -20.241 1.00 97.06 184 ALA A O 1
ATOM 1238 N N . ARG A 1 185 ? 0.515 0.185 -21.266 1.00 96.94 185 ARG A N 1
ATOM 1239 C CA . ARG A 1 185 ? 0.946 1.075 -22.360 1.00 96.94 185 ARG A CA 1
ATOM 1240 C C . ARG A 1 185 ? 1.273 2.485 -21.873 1.00 96.94 185 ARG A C 1
ATOM 1242 O O . ARG A 1 185 ? 2.292 3.032 -22.284 1.00 96.94 185 ARG A O 1
ATOM 1249 N N . GLN A 1 186 ? 0.449 3.052 -20.989 1.00 97.62 186 GLN A N 1
ATOM 1250 C CA . GLN A 1 186 ? 0.696 4.350 -20.357 1.00 97.62 186 GLN A CA 1
ATOM 1251 C C . GLN A 1 186 ? 2.020 4.331 -19.588 1.00 97.62 186 GLN A C 1
ATOM 1253 O O . GLN A 1 186 ? 2.836 5.228 -19.772 1.00 97.62 186 GLN A O 1
ATOM 1258 N N . ALA A 1 187 ? 2.279 3.278 -18.809 1.00 97.94 187 ALA A N 1
ATOM 1259 C CA . ALA A 1 187 ? 3.530 3.127 -18.076 1.00 97.94 187 ALA A CA 1
ATOM 1260 C C . ALA A 1 187 ? 4.752 3.062 -19.005 1.00 97.94 187 ALA A C 1
ATOM 1262 O O . ALA A 1 187 ? 5.731 3.767 -18.772 1.00 97.94 187 ALA A O 1
ATOM 1263 N N . ARG A 1 188 ? 4.691 2.303 -20.110 1.00 98.12 188 ARG A N 1
ATOM 1264 C CA . ARG A 1 188 ? 5.773 2.304 -21.116 1.00 98.12 188 ARG A CA 1
ATOM 1265 C C . ARG A 1 188 ? 5.962 3.657 -21.794 1.00 98.12 188 ARG A C 1
ATOM 1267 O O . ARG A 1 188 ? 7.103 4.048 -22.017 1.00 98.12 188 ARG A O 1
ATOM 1274 N N . ALA A 1 189 ? 4.884 4.379 -22.095 1.00 98.44 189 ALA A N 1
ATOM 1275 C CA . ALA A 1 189 ? 4.973 5.723 -22.663 1.00 98.44 189 ALA A CA 1
ATOM 1276 C C . ALA A 1 189 ? 5.615 6.719 -21.679 1.00 98.44 189 ALA A C 1
ATOM 1278 O O . ALA A 1 189 ? 6.479 7.494 -22.079 1.00 98.44 189 ALA A O 1
ATOM 1279 N N . LEU A 1 190 ? 5.253 6.657 -20.393 1.00 98.50 190 LEU A N 1
ATOM 1280 C CA . LEU A 1 190 ? 5.821 7.502 -19.338 1.00 98.50 190 LEU A CA 1
ATOM 1281 C C . LEU A 1 190 ? 7.284 7.155 -19.022 1.00 98.50 190 LEU A C 1
ATOM 1283 O O . LEU A 1 190 ? 8.090 8.063 -18.843 1.00 98.50 190 LEU A O 1
ATOM 1287 N N . ALA A 1 191 ? 7.659 5.873 -19.024 1.00 98.25 191 ALA A N 1
ATOM 1288 C CA . ALA A 1 191 ? 9.053 5.452 -18.877 1.00 98.25 191 ALA A CA 1
ATOM 1289 C C . ALA A 1 191 ? 9.914 5.873 -20.085 1.00 98.25 191 ALA A C 1
ATOM 1291 O O . ALA A 1 191 ? 11.011 6.395 -19.911 1.00 98.25 191 ALA A O 1
ATOM 1292 N N . ALA A 1 192 ? 9.401 5.736 -21.314 1.00 98.31 192 ALA A N 1
ATOM 1293 C CA . ALA A 1 192 ? 10.085 6.221 -22.515 1.00 98.31 192 ALA A CA 1
ATOM 1294 C C . ALA A 1 192 ? 10.214 7.758 -22.538 1.00 98.31 192 ALA A C 1
ATOM 1296 O O . ALA A 1 192 ? 11.244 8.283 -22.956 1.00 98.31 192 ALA A O 1
ATOM 1297 N N . PHE A 1 193 ? 9.202 8.479 -22.046 1.00 98.56 193 PHE A N 1
ATOM 1298 C CA . PHE A 1 193 ? 9.263 9.926 -21.833 1.00 98.56 193 PHE A CA 1
ATOM 1299 C C . PHE A 1 193 ? 10.333 10.306 -20.795 1.00 98.56 193 PHE A C 1
ATOM 1301 O O . PHE A 1 193 ? 11.148 11.184 -21.067 1.00 98.56 193 PHE A O 1
ATOM 1308 N N . ALA A 1 194 ? 10.401 9.604 -19.659 1.00 98.12 194 ALA A N 1
ATOM 1309 C CA . ALA A 1 194 ? 11.438 9.805 -18.645 1.00 98.12 194 ALA A CA 1
ATOM 1310 C C . ALA A 1 194 ? 12.856 9.551 -19.196 1.00 98.12 194 ALA A C 1
ATOM 1312 O O . ALA A 1 194 ? 13.761 10.352 -18.970 1.00 98.12 194 ALA A O 1
ATOM 1313 N N . ALA A 1 195 ? 13.043 8.495 -19.994 1.00 97.31 195 ALA A N 1
ATOM 1314 C CA . ALA A 1 195 ? 14.309 8.212 -20.675 1.00 97.31 195 ALA A CA 1
ATOM 1315 C C . ALA A 1 195 ? 14.685 9.284 -21.724 1.00 97.31 195 ALA A C 1
ATOM 1317 O O . ALA A 1 195 ? 15.866 9.543 -21.950 1.00 97.31 195 ALA A O 1
ATOM 1318 N N . ALA A 1 196 ? 13.697 9.960 -22.323 1.00 97.94 196 ALA A N 1
ATOM 1319 C CA . ALA A 1 196 ? 13.876 11.132 -23.189 1.00 97.94 196 ALA A CA 1
ATOM 1320 C C . ALA A 1 196 ? 14.034 12.464 -22.412 1.00 97.94 196 ALA A C 1
ATOM 1322 O O . ALA A 1 196 ? 14.000 13.549 -23.006 1.00 97.94 196 ALA A O 1
ATOM 1323 N N . ARG A 1 197 ? 14.207 12.385 -21.086 1.00 97.38 197 ARG A N 1
ATOM 1324 C CA . ARG A 1 197 ? 14.459 13.498 -20.163 1.00 97.38 197 ARG A CA 1
ATOM 1325 C C . ARG A 1 197 ? 15.670 13.213 -19.254 1.00 97.38 197 ARG A C 1
ATOM 1327 O O . ARG A 1 197 ? 15.513 13.231 -18.039 1.00 97.38 197 ARG A O 1
ATOM 1334 N N . PRO A 1 198 ? 16.881 12.939 -19.777 1.00 96.69 198 PRO A N 1
ATOM 1335 C CA . PRO A 1 198 ? 18.051 12.686 -18.934 1.00 96.69 198 PRO A CA 1
ATOM 1336 C C . PRO A 1 198 ? 18.479 13.955 -18.178 1.00 96.69 198 PRO A C 1
ATOM 1338 O O . PRO A 1 198 ? 18.850 14.954 -18.797 1.00 96.69 198 PRO A O 1
ATOM 1341 N N . ALA A 1 199 ? 18.486 13.900 -16.841 1.00 93.81 199 ALA A N 1
ATOM 1342 C CA . ALA A 1 199 ? 18.811 15.039 -15.973 1.00 93.81 199 ALA A CA 1
ATOM 1343 C C . ALA A 1 199 ? 20.152 15.693 -16.344 1.00 93.81 199 ALA A C 1
ATOM 1345 O O . ALA A 1 199 ? 20.228 16.903 -16.530 1.00 93.81 1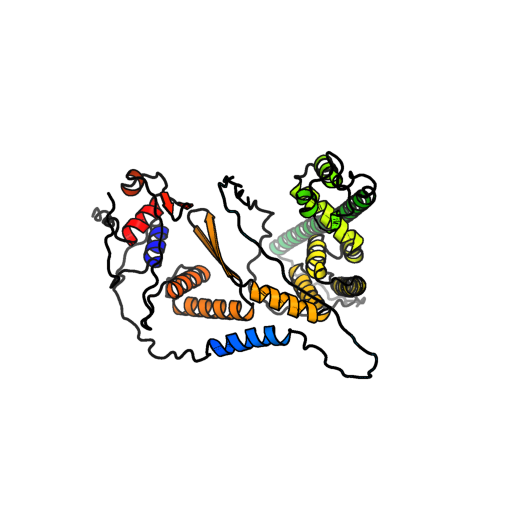99 ALA A O 1
ATOM 1346 N N . ALA A 1 200 ? 21.190 14.882 -16.574 1.00 92.31 200 ALA A N 1
ATOM 1347 C CA . ALA A 1 200 ? 22.548 15.336 -16.889 1.00 92.31 200 ALA A CA 1
ATOM 1348 C C . ALA A 1 200 ? 22.704 16.126 -18.212 1.00 92.31 200 ALA A C 1
ATOM 1350 O O . ALA A 1 200 ? 23.799 16.608 -18.493 1.00 92.31 200 ALA A O 1
ATOM 1351 N N . ALA A 1 201 ? 21.651 16.247 -19.029 1.00 93.69 201 ALA A N 1
ATOM 1352 C CA . ALA A 1 201 ? 21.645 17.052 -20.255 1.00 93.69 201 ALA A CA 1
ATOM 1353 C C . ALA A 1 201 ? 20.519 18.107 -20.304 1.00 93.69 201 ALA A C 1
ATOM 1355 O O . ALA A 1 201 ? 20.399 18.808 -21.309 1.00 93.69 201 ALA A O 1
ATOM 1356 N N . MET A 1 202 ? 19.683 18.204 -19.263 1.00 93.44 202 MET A N 1
ATOM 1357 C CA . MET A 1 202 ? 18.501 19.080 -19.234 1.00 93.44 202 MET A CA 1
ATOM 1358 C C . MET A 1 202 ? 18.365 19.901 -17.949 1.00 93.44 202 MET A C 1
ATOM 1360 O O . MET A 1 202 ? 17.874 21.028 -18.006 1.00 93.44 202 MET A O 1
ATOM 1364 N N . ASP A 1 203 ? 18.817 19.368 -16.816 1.00 93.06 203 ASP A N 1
ATOM 1365 C CA . ASP A 1 203 ? 18.830 20.070 -15.534 1.00 93.06 203 ASP A CA 1
ATOM 1366 C C . ASP A 1 203 ? 20.103 20.918 -15.412 1.00 93.06 203 ASP A C 1
ATOM 1368 O O . ASP A 1 203 ? 21.128 20.650 -16.047 1.00 93.06 203 ASP A O 1
ATOM 1372 N N . ARG A 1 204 ? 20.048 21.968 -14.588 1.00 92.31 204 ARG A N 1
ATOM 1373 C CA . ARG A 1 204 ? 21.189 22.870 -14.392 1.00 92.31 204 ARG A CA 1
ATOM 1374 C C . ARG A 1 204 ? 22.189 22.284 -13.373 1.00 92.31 204 ARG A C 1
ATOM 1376 O O . ARG A 1 204 ? 21.739 21.784 -12.342 1.00 92.31 204 ARG A O 1
ATOM 1383 N N . PRO A 1 205 ? 23.517 22.365 -13.604 1.00 88.88 205 PRO A N 1
ATOM 1384 C CA . PRO A 1 205 ? 24.522 21.794 -12.705 1.00 88.88 205 PRO A CA 1
ATOM 1385 C C . PRO A 1 205 ? 24.453 22.269 -11.246 1.00 88.88 205 PRO A C 1
ATOM 1387 O O . PRO A 1 205 ? 24.208 23.443 -10.957 1.00 88.88 205 PRO A O 1
ATOM 1390 N N . ASP A 1 206 ? 24.772 21.345 -10.335 1.00 82.31 206 ASP A N 1
ATOM 1391 C CA . ASP A 1 206 ? 24.912 21.547 -8.889 1.00 82.31 206 ASP A CA 1
ATOM 1392 C C . ASP A 1 206 ? 25.918 22.664 -8.543 1.00 82.31 206 ASP A C 1
ATOM 1394 O O . ASP A 1 206 ? 27.114 22.424 -8.378 1.00 82.31 206 ASP A O 1
ATOM 1398 N N . GLY A 1 207 ? 25.420 23.895 -8.404 1.00 84.44 207 GLY A N 1
ATOM 1399 C CA . GLY A 1 207 ? 26.207 25.072 -8.020 1.00 84.44 207 GLY A CA 1
ATOM 1400 C C . GLY A 1 207 ? 25.947 26.317 -8.870 1.00 84.44 207 GLY A C 1
ATOM 1401 O O . GLY A 1 207 ? 26.318 27.415 -8.459 1.00 84.44 207 GLY A O 1
ATOM 1402 N N . GLU A 1 208 ? 25.282 26.189 -10.020 1.00 90.69 208 GLU A N 1
ATOM 1403 C CA . GLU A 1 208 ? 24.872 27.349 -10.815 1.00 90.69 208 GLU A CA 1
ATOM 1404 C C . GLU A 1 208 ? 23.588 28.007 -10.274 1.00 90.69 208 GLU A C 1
ATOM 1406 O O . GLU A 1 208 ? 22.736 27.377 -9.640 1.00 90.69 208 GLU A O 1
ATOM 1411 N N . VAL A 1 209 ? 23.418 29.302 -10.559 1.00 87.38 209 VAL A N 1
ATOM 1412 C CA . VAL A 1 209 ? 22.261 30.083 -10.096 1.00 87.38 209 VAL A CA 1
ATOM 1413 C C . VAL A 1 209 ? 20.963 29.524 -10.687 1.00 87.38 209 VAL A C 1
ATOM 1415 O O . VAL A 1 209 ? 20.805 29.405 -11.904 1.00 87.38 209 VAL A O 1
ATOM 1418 N N . GLY A 1 210 ? 20.006 29.199 -9.818 1.00 83.94 210 GLY A N 1
ATOM 1419 C CA . GLY A 1 210 ? 18.720 28.622 -10.213 1.00 83.94 210 GLY A CA 1
ATOM 1420 C C . GLY A 1 210 ? 18.791 27.155 -10.651 1.00 83.94 210 GLY A C 1
ATOM 1421 O O . GLY A 1 210 ? 17.929 26.731 -11.413 1.00 83.94 210 GLY A O 1
ATOM 1422 N N . ALA A 1 211 ? 19.809 26.406 -10.219 1.00 88.69 211 ALA A N 1
ATOM 1423 C CA . ALA A 1 211 ? 19.758 24.947 -10.188 1.00 88.69 211 ALA A CA 1
ATOM 1424 C C . ALA A 1 211 ? 18.864 24.442 -9.040 1.00 88.69 211 ALA A C 1
ATOM 1426 O O . ALA A 1 211 ? 18.646 25.142 -8.045 1.00 88.69 211 ALA A O 1
ATOM 1427 N N . ALA A 1 212 ? 18.377 23.208 -9.162 1.00 86.69 212 ALA A N 1
ATOM 1428 C CA . ALA A 1 212 ? 17.517 22.562 -8.179 1.00 86.69 212 ALA A CA 1
ATOM 1429 C C . ALA A 1 212 ? 18.137 22.529 -6.769 1.00 86.69 212 ALA A C 1
ATOM 1431 O O . ALA A 1 212 ? 19.222 21.969 -6.553 1.00 86.69 212 ALA A O 1
ATOM 1432 N N . ALA A 1 213 ? 17.410 23.055 -5.778 1.00 88.69 213 ALA A N 1
ATOM 1433 C CA . ALA A 1 213 ? 17.832 23.011 -4.380 1.00 88.69 213 ALA A CA 1
ATOM 1434 C C . ALA A 1 213 ? 18.085 21.562 -3.921 1.00 88.69 213 ALA A C 1
ATOM 1436 O O . ALA A 1 213 ? 17.319 20.648 -4.239 1.00 88.69 213 ALA A O 1
ATOM 1437 N N . ALA A 1 214 ? 19.150 21.347 -3.143 1.00 87.44 214 ALA A N 1
ATOM 1438 C CA . ALA A 1 214 ? 19.568 20.007 -2.721 1.00 87.44 214 ALA A CA 1
ATOM 1439 C C . ALA A 1 214 ? 18.463 19.250 -1.956 1.00 87.44 214 ALA A C 1
ATOM 1441 O O . ALA A 1 214 ? 18.292 18.050 -2.156 1.00 87.44 214 ALA A O 1
ATOM 1442 N N . ALA A 1 215 ? 17.663 19.958 -1.148 1.00 88.56 215 ALA A N 1
ATOM 1443 C CA . ALA A 1 215 ? 16.492 19.398 -0.473 1.00 88.56 215 ALA A CA 1
ATOM 1444 C C . ALA A 1 215 ? 15.415 18.921 -1.467 1.00 88.56 215 ALA A C 1
ATOM 1446 O O . ALA A 1 215 ? 14.938 17.794 -1.353 1.00 88.56 215 ALA A O 1
ATOM 1447 N N . SER A 1 216 ? 15.089 19.730 -2.483 1.00 85.81 216 SER A N 1
ATOM 1448 C CA . SER A 1 216 ? 14.126 19.369 -3.531 1.00 85.81 216 SER A CA 1
ATOM 1449 C C . SER A 1 216 ? 14.571 18.128 -4.301 1.00 85.81 216 SER A C 1
ATOM 1451 O O . SER A 1 216 ? 13.760 17.238 -4.539 1.00 85.81 216 SER A O 1
ATOM 1453 N N . ARG A 1 217 ? 15.867 18.016 -4.631 1.00 85.38 217 ARG A N 1
ATOM 1454 C CA . ARG A 1 217 ? 16.431 16.821 -5.284 1.00 85.38 217 ARG A CA 1
ATOM 1455 C C . ARG A 1 217 ? 16.418 15.592 -4.379 1.00 85.38 217 ARG A C 1
ATOM 1457 O O . ARG A 1 217 ? 16.023 14.524 -4.836 1.00 85.38 217 ARG A O 1
ATOM 1464 N N . ALA A 1 218 ? 16.781 15.740 -3.104 1.00 86.50 218 ALA A N 1
ATOM 1465 C CA . ALA A 1 218 ? 16.748 14.654 -2.122 1.00 86.50 218 ALA A CA 1
ATOM 1466 C C . ALA A 1 218 ? 15.324 14.141 -1.822 1.00 86.50 218 ALA A C 1
ATOM 1468 O O . ALA A 1 218 ? 15.164 12.994 -1.410 1.00 86.50 218 ALA A O 1
ATOM 1469 N N . ALA A 1 219 ? 14.294 14.961 -2.052 1.00 87.69 219 ALA A N 1
ATOM 1470 C CA . ALA A 1 219 ? 12.888 14.583 -1.909 1.00 87.69 219 ALA A CA 1
ATOM 1471 C C . ALA A 1 219 ? 12.307 13.823 -3.124 1.00 87.69 219 ALA A C 1
ATOM 1473 O O . ALA A 1 219 ? 11.181 13.324 -3.047 1.00 87.69 219 ALA A O 1
ATOM 1474 N N . ARG A 1 220 ? 13.030 13.723 -4.253 1.00 89.25 220 ARG A N 1
ATOM 1475 C CA . ARG A 1 220 ? 12.537 13.032 -5.460 1.00 89.25 220 ARG A CA 1
ATOM 1476 C C . ARG A 1 220 ? 12.541 11.506 -5.269 1.00 89.25 220 ARG A C 1
ATOM 1478 O O . ARG A 1 220 ? 13.441 10.974 -4.618 1.00 89.25 220 ARG A O 1
ATOM 1485 N N . PRO A 1 221 ? 11.590 10.763 -5.872 1.00 91.00 221 PRO A N 1
ATOM 1486 C CA . PRO A 1 221 ? 11.649 9.303 -5.904 1.00 91.00 221 PRO A CA 1
ATOM 1487 C C . PRO A 1 221 ? 12.972 8.817 -6.505 1.00 91.00 221 PRO A C 1
ATOM 1489 O O . PRO A 1 221 ? 13.399 9.328 -7.539 1.00 91.00 221 PRO A O 1
ATOM 1492 N N . ALA A 1 222 ? 13.594 7.795 -5.908 1.00 91.12 222 ALA A N 1
ATOM 1493 C CA . ALA A 1 222 ? 14.917 7.311 -6.321 1.00 91.12 222 ALA A CA 1
ATOM 1494 C C . ALA A 1 222 ? 15.003 6.960 -7.823 1.00 91.12 222 ALA A C 1
ATOM 1496 O O . ALA A 1 222 ? 15.995 7.279 -8.474 1.00 91.12 222 ALA A O 1
ATOM 1497 N N . ALA A 1 223 ? 13.936 6.387 -8.390 1.00 92.12 223 ALA A N 1
ATOM 1498 C CA . ALA A 1 223 ? 13.833 6.051 -9.813 1.00 92.12 223 ALA A CA 1
ATOM 1499 C C . ALA A 1 223 ? 13.805 7.269 -10.759 1.00 92.12 223 ALA A C 1
ATOM 1501 O O . ALA A 1 223 ? 14.048 7.122 -11.949 1.00 92.12 223 ALA A O 1
ATOM 1502 N N . LEU A 1 224 ? 13.529 8.474 -10.249 1.00 94.56 224 LEU A N 1
ATOM 1503 C CA . LEU A 1 224 ? 13.515 9.715 -11.031 1.00 94.56 224 LEU A CA 1
ATOM 1504 C C . LEU A 1 224 ? 14.799 10.543 -10.863 1.00 94.56 224 LEU A C 1
ATOM 1506 O O . LEU A 1 224 ? 14.893 11.631 -11.416 1.00 94.56 224 LEU A O 1
ATOM 1510 N N . THR A 1 225 ? 15.807 10.051 -10.135 1.00 92.06 225 THR A N 1
ATOM 1511 C CA . THR A 1 225 ? 17.063 10.792 -9.894 1.00 92.06 225 THR A CA 1
ATOM 1512 C C . THR A 1 225 ? 17.887 11.037 -11.161 1.00 92.06 225 THR A C 1
ATOM 1514 O O . THR A 1 225 ? 18.522 12.080 -11.270 1.00 92.06 225 THR A O 1
ATOM 1517 N N . GLY A 1 226 ? 17.841 10.122 -12.136 1.00 92.62 226 GLY A N 1
ATOM 1518 C CA . GLY A 1 226 ? 18.442 10.306 -13.465 1.00 92.62 226 GLY A CA 1
ATOM 1519 C C . GLY A 1 226 ? 17.557 11.059 -14.470 1.00 92.62 226 GLY A C 1
ATOM 1520 O O . GLY A 1 226 ? 17.997 11.325 -15.587 1.00 92.62 226 GLY A O 1
ATOM 1521 N N . VAL A 1 227 ? 16.322 11.396 -14.089 1.00 95.94 227 VAL A N 1
ATOM 1522 C CA . VAL A 1 227 ? 15.302 12.030 -14.939 1.00 95.94 227 VAL A CA 1
ATOM 1523 C C . VAL A 1 227 ? 15.232 13.521 -14.613 1.00 95.94 227 VAL A C 1
ATOM 1525 O O . VAL A 1 227 ? 15.340 13.891 -13.447 1.00 95.94 227 VAL A O 1
ATOM 1528 N N . SER A 1 228 ? 15.018 14.379 -15.607 1.00 95.25 228 SER A N 1
ATOM 1529 C CA . SER A 1 228 ? 14.953 15.836 -15.452 1.00 95.25 228 SER A CA 1
ATOM 1530 C C . SER A 1 228 ? 13.954 16.263 -14.374 1.00 95.25 228 SER A C 1
ATOM 1532 O O . SER A 1 228 ? 12.878 15.668 -14.256 1.00 95.25 228 SER A O 1
ATOM 1534 N N . GLU A 1 229 ? 14.295 17.277 -13.577 1.00 91.88 229 GLU A N 1
ATOM 1535 C CA . GLU A 1 229 ? 13.429 17.814 -12.517 1.00 91.88 229 GLU A CA 1
ATOM 1536 C C . GLU A 1 229 ? 12.040 18.212 -13.048 1.00 91.88 229 GLU A C 1
ATOM 1538 O O . GLU A 1 229 ? 11.024 17.823 -12.469 1.00 91.88 229 GLU A O 1
ATOM 1543 N N . TRP A 1 230 ? 12.005 18.836 -14.229 1.00 94.31 230 TRP A N 1
ATOM 1544 C CA . TRP A 1 230 ? 10.810 19.339 -14.918 1.00 94.31 230 TRP A CA 1
ATOM 1545 C C . TRP A 1 230 ? 9.872 18.246 -15.455 1.00 94.31 230 TRP A C 1
ATOM 1547 O O . TRP A 1 230 ? 8.713 18.519 -15.769 1.00 94.31 230 TRP A O 1
ATOM 1557 N N . ALA A 1 231 ? 10.333 16.992 -15.541 1.00 96.94 231 ALA A N 1
ATOM 1558 C CA . ALA A 1 231 ? 9.552 15.896 -16.121 1.00 96.94 231 ALA A CA 1
ATOM 1559 C C . ALA A 1 231 ? 8.278 15.566 -15.316 1.00 96.94 231 ALA A C 1
ATOM 1561 O O . ALA A 1 231 ? 7.325 15.017 -15.868 1.00 96.94 231 ALA A O 1
ATOM 1562 N N . VAL A 1 232 ? 8.236 15.903 -14.019 1.00 96.62 232 VAL A N 1
ATOM 1563 C CA . VAL A 1 232 ? 7.018 15.767 -13.200 1.00 96.62 232 VAL A CA 1
ATOM 1564 C C . VAL A 1 232 ? 5.971 16.804 -13.611 1.00 96.62 232 VAL A C 1
ATOM 1566 O O . VAL A 1 232 ? 4.804 16.449 -13.767 1.00 96.62 232 VAL A O 1
ATOM 1569 N N . ASP A 1 233 ? 6.382 18.049 -13.849 1.00 96.88 233 ASP A N 1
ATOM 1570 C CA . ASP A 1 233 ? 5.482 19.159 -14.179 1.00 96.88 233 ASP A CA 1
ATOM 1571 C C . ASP A 1 233 ? 4.893 19.008 -15.590 1.00 96.88 233 ASP A C 1
ATOM 1573 O O . ASP A 1 233 ? 3.701 19.243 -15.801 1.00 96.88 233 ASP A O 1
ATOM 1577 N N . GLU A 1 234 ? 5.682 18.507 -16.548 1.00 98.06 234 GLU A N 1
ATOM 1578 C CA . GLU A 1 234 ? 5.173 18.104 -17.867 1.00 98.06 234 GLU A CA 1
ATOM 1579 C C . GLU A 1 234 ? 4.054 17.050 -17.747 1.00 98.06 234 GLU A C 1
ATOM 1581 O O . GLU A 1 234 ? 3.026 17.156 -18.420 1.00 98.06 234 GLU A O 1
ATOM 1586 N N . VAL A 1 235 ? 4.206 16.066 -16.851 1.00 98.19 235 VAL A N 1
ATOM 1587 C CA . VAL A 1 235 ? 3.188 15.029 -16.596 1.00 98.19 235 VAL A CA 1
ATOM 1588 C C . VAL A 1 235 ? 1.978 15.586 -15.835 1.00 98.19 235 VAL A C 1
ATOM 1590 O O . VAL A 1 235 ? 0.851 15.187 -16.136 1.00 98.19 235 VAL A O 1
ATOM 1593 N N . MET A 1 236 ? 2.168 16.530 -14.904 1.00 98.25 236 MET A N 1
ATOM 1594 C CA . MET A 1 236 ? 1.064 17.243 -14.241 1.00 98.25 236 MET A CA 1
ATOM 1595 C C . MET A 1 236 ? 0.167 17.946 -15.260 1.00 98.25 236 MET A C 1
ATOM 1597 O O . MET A 1 236 ? -1.048 17.752 -15.240 1.00 98.25 236 MET A O 1
ATOM 1601 N N . VAL A 1 237 ? 0.763 18.732 -16.163 1.00 98.25 237 VAL A N 1
ATOM 1602 C CA . VAL A 1 237 ? 0.032 19.504 -17.178 1.00 98.25 237 VAL A CA 1
ATOM 1603 C C . VAL A 1 237 ? -0.612 18.582 -18.216 1.00 98.25 237 VAL A C 1
ATOM 1605 O O . VAL A 1 237 ? -1.778 18.772 -18.555 1.00 98.25 237 VAL A O 1
ATOM 1608 N N . ALA A 1 238 ? 0.103 17.556 -18.690 1.00 98.19 238 ALA A N 1
ATOM 1609 C CA . ALA A 1 238 ? -0.402 16.649 -19.722 1.00 98.19 238 ALA A CA 1
ATOM 1610 C C . ALA A 1 238 ? -1.554 15.740 -19.252 1.00 98.19 238 ALA A C 1
ATOM 1612 O O . ALA A 1 238 ? -2.378 15.339 -20.075 1.00 98.19 238 ALA A O 1
ATOM 1613 N N . LEU A 1 239 ? -1.612 15.395 -17.958 1.00 97.62 239 LEU A N 1
ATOM 1614 C CA . LEU A 1 239 ? -2.604 14.463 -17.396 1.00 97.62 239 LEU A CA 1
ATOM 1615 C C . LEU A 1 239 ? -3.570 15.103 -16.379 1.00 97.62 239 LEU A C 1
ATOM 1617 O O . LEU A 1 239 ? -4.382 14.387 -15.797 1.00 97.62 239 LEU A O 1
ATOM 1621 N N . ALA A 1 240 ? -3.491 16.421 -16.159 1.00 98.19 240 ALA A N 1
ATOM 1622 C CA . ALA A 1 240 ? -4.247 17.162 -15.140 1.00 98.19 240 ALA A CA 1
ATOM 1623 C C . ALA A 1 240 ? -4.106 16.574 -13.715 1.00 98.19 240 ALA A C 1
ATOM 1625 O O . ALA A 1 240 ? -5.086 16.392 -12.991 1.00 98.19 240 ALA A O 1
ATOM 1626 N N . LEU A 1 241 ? -2.868 16.262 -13.314 1.00 98.00 241 LEU A N 1
ATOM 1627 C CA . LEU A 1 241 ? -2.535 15.647 -12.022 1.00 98.00 241 LEU A CA 1
ATOM 1628 C C . LEU A 1 241 ? -1.859 16.633 -11.058 1.00 98.00 241 LEU A C 1
ATOM 1630 O O . LEU A 1 241 ? -1.133 17.532 -11.472 1.00 98.00 241 LEU A O 1
ATOM 1634 N N . SER A 1 242 ? -2.024 16.409 -9.750 1.00 97.81 242 SER A N 1
ATOM 1635 C CA . SER A 1 242 ? -1.203 17.074 -8.728 1.00 97.81 242 SER A CA 1
ATOM 1636 C C . SER A 1 242 ? 0.244 16.566 -8.767 1.00 97.81 242 SER A C 1
ATOM 1638 O O . SER A 1 242 ? 0.493 15.428 -9.170 1.00 97.81 242 SER A O 1
ATOM 1640 N N . SER A 1 243 ? 1.208 17.366 -8.294 1.00 94.62 243 SER A N 1
ATOM 1641 C CA . SER A 1 243 ? 2.639 17.003 -8.313 1.00 94.62 243 SER A CA 1
ATOM 1642 C C . SER A 1 243 ? 2.924 15.657 -7.636 1.00 94.62 243 SER A C 1
ATOM 1644 O O . SER A 1 243 ? 3.607 14.801 -8.198 1.00 94.62 243 SER A O 1
ATOM 1646 N N . ARG A 1 244 ? 2.294 15.394 -6.481 1.00 95.12 244 ARG A N 1
ATOM 1647 C CA . ARG A 1 244 ? 2.390 14.102 -5.784 1.00 95.12 244 ARG A CA 1
ATOM 1648 C C . ARG A 1 244 ? 1.859 12.943 -6.635 1.00 95.12 244 ARG A C 1
ATOM 1650 O O . ARG A 1 244 ? 2.481 11.883 -6.654 1.00 95.12 244 ARG A O 1
ATOM 1657 N N . ALA A 1 245 ? 0.745 13.126 -7.344 1.00 96.69 245 ALA A N 1
ATOM 1658 C CA . ALA A 1 245 ? 0.164 12.089 -8.195 1.00 96.69 245 ALA A CA 1
ATOM 1659 C C . ALA A 1 245 ? 0.996 11.853 -9.468 1.00 96.69 245 ALA A C 1
ATOM 1661 O O . ALA A 1 245 ? 1.287 10.704 -9.792 1.00 96.69 245 ALA A O 1
ATOM 1662 N N . ALA A 1 246 ? 1.445 12.919 -10.138 1.00 97.56 246 ALA A N 1
ATOM 1663 C CA . ALA A 1 246 ? 2.312 12.852 -11.315 1.00 97.56 246 ALA A CA 1
ATOM 1664 C C . ALA A 1 246 ? 3.671 12.201 -10.999 1.00 97.56 246 ALA A C 1
ATOM 1666 O O . ALA A 1 246 ? 4.079 11.266 -11.685 1.00 97.56 246 ALA A O 1
ATOM 1667 N N . SER A 1 247 ? 4.327 12.626 -9.914 1.00 96.19 247 SER A N 1
ATOM 1668 C CA . SER A 1 247 ? 5.596 12.064 -9.427 1.00 96.19 247 SER A CA 1
ATOM 1669 C C . SER A 1 247 ? 5.463 10.580 -9.063 1.00 96.19 247 SER A C 1
ATOM 1671 O O . SER A 1 247 ? 6.301 9.765 -9.453 1.00 96.19 247 SER A O 1
ATOM 1673 N N . THR A 1 248 ? 4.363 10.201 -8.398 1.00 95.44 248 THR A N 1
ATOM 1674 C CA . THR A 1 248 ? 4.053 8.792 -8.088 1.00 95.44 248 THR A CA 1
ATOM 1675 C C . THR A 1 248 ? 3.850 7.972 -9.362 1.00 95.44 248 THR A C 1
ATOM 1677 O O . THR A 1 248 ? 4.479 6.930 -9.523 1.00 95.44 248 THR A O 1
ATOM 1680 N N . LEU A 1 249 ? 3.013 8.447 -10.291 1.00 96.81 249 LEU A N 1
ATOM 1681 C CA . LEU A 1 249 ? 2.693 7.739 -11.532 1.00 96.81 249 LEU A CA 1
ATOM 1682 C C . LEU A 1 249 ? 3.925 7.574 -12.434 1.00 96.81 249 LEU A C 1
ATOM 1684 O O . LEU A 1 249 ? 4.141 6.491 -12.977 1.00 96.81 249 LEU A O 1
ATOM 1688 N N . LEU A 1 250 ? 4.743 8.620 -12.576 1.00 97.94 250 LEU A N 1
ATOM 1689 C CA . LEU A 1 250 ? 5.976 8.586 -13.364 1.00 97.94 250 LEU A CA 1
ATOM 1690 C C . LEU A 1 250 ? 7.014 7.653 -12.720 1.00 97.94 250 LEU A C 1
ATOM 1692 O O . LEU A 1 250 ? 7.567 6.795 -13.403 1.00 97.94 250 LEU A O 1
ATOM 1696 N N . GLY A 1 251 ? 7.216 7.752 -11.401 1.00 96.25 251 GLY A N 1
ATOM 1697 C CA . GLY A 1 251 ? 8.132 6.888 -10.652 1.00 96.25 251 GLY A CA 1
ATOM 1698 C C . GLY A 1 251 ? 7.739 5.408 -10.689 1.00 96.25 251 GLY A C 1
ATOM 1699 O O . GLY A 1 251 ? 8.586 4.558 -10.957 1.00 96.25 251 GLY A O 1
ATOM 1700 N N . GLU A 1 252 ? 6.458 5.084 -10.488 1.00 95.94 252 GLU A N 1
ATOM 1701 C CA . GLU A 1 252 ? 5.954 3.712 -10.634 1.00 95.94 252 GLU A CA 1
ATOM 1702 C C . GLU A 1 252 ? 6.090 3.198 -12.071 1.00 95.94 252 GLU A C 1
ATOM 1704 O O . GLU A 1 252 ? 6.436 2.034 -12.264 1.00 95.94 252 GLU A O 1
ATOM 1709 N N . SER A 1 253 ? 5.860 4.052 -13.074 1.00 97.50 253 SER A N 1
ATOM 1710 C CA . SER A 1 253 ? 5.997 3.685 -14.489 1.00 97.50 253 SER A CA 1
ATOM 1711 C C . SER A 1 253 ? 7.434 3.311 -14.848 1.00 97.50 253 SER A C 1
ATOM 1713 O O . SER A 1 253 ? 7.651 2.265 -15.455 1.00 97.50 253 SER A O 1
ATOM 1715 N N . VAL A 1 254 ? 8.412 4.120 -14.425 1.00 97.25 254 VAL A N 1
ATOM 1716 C CA . VAL A 1 254 ? 9.847 3.842 -14.608 1.00 97.25 254 VAL A CA 1
ATOM 1717 C C . VAL A 1 254 ? 10.229 2.528 -13.916 1.00 97.25 254 VAL A C 1
ATOM 1719 O O . VAL A 1 254 ? 10.713 1.610 -14.575 1.00 97.25 254 VAL A O 1
ATOM 1722 N N . VAL A 1 255 ? 9.908 2.372 -12.623 1.00 95.94 255 VAL A N 1
ATOM 1723 C CA . VAL A 1 255 ? 10.218 1.144 -11.860 1.00 95.94 255 VAL A CA 1
ATOM 1724 C C . VAL A 1 255 ? 9.602 -0.102 -12.500 1.00 95.94 255 VAL A C 1
ATOM 1726 O O . VAL A 1 255 ? 10.283 -1.117 -12.632 1.00 95.94 255 VAL A O 1
ATOM 1729 N N . LEU A 1 256 ? 8.332 -0.054 -12.910 1.00 96.44 256 LEU A N 1
ATOM 1730 C CA . LEU A 1 256 ? 7.655 -1.206 -13.509 1.00 96.44 256 LEU A CA 1
ATOM 1731 C C . LEU A 1 256 ? 8.244 -1.592 -14.869 1.00 96.44 256 LEU A C 1
ATOM 1733 O O . LEU A 1 256 ? 8.378 -2.779 -15.153 1.00 96.44 256 LEU A O 1
ATOM 1737 N N . VAL A 1 257 ? 8.599 -0.621 -15.708 1.00 96.88 257 VAL A N 1
ATOM 1738 C CA . VAL A 1 257 ? 9.091 -0.892 -17.067 1.00 96.88 257 VAL A CA 1
ATOM 1739 C C . VAL A 1 257 ? 10.554 -1.336 -17.069 1.00 96.88 257 VAL A C 1
ATOM 1741 O O . VAL A 1 257 ? 10.901 -2.229 -17.839 1.00 96.88 257 VAL A O 1
ATOM 1744 N N . GLU A 1 258 ? 11.391 -0.766 -16.202 1.00 95.00 258 GLU A N 1
ATOM 1745 C CA . GLU A 1 258 ? 12.820 -1.091 -16.126 1.00 95.00 258 GLU A CA 1
ATOM 1746 C C . GLU A 1 258 ? 13.108 -2.331 -15.268 1.00 95.00 258 GLU A C 1
ATOM 1748 O O . GLU A 1 258 ? 13.933 -3.159 -15.644 1.00 95.00 258 GLU A O 1
ATOM 1753 N N . GLN A 1 259 ? 12.431 -2.478 -14.121 1.00 95.75 259 GLN A N 1
ATOM 1754 C CA . GLN A 1 259 ? 12.779 -3.479 -13.097 1.00 95.75 259 GLN A CA 1
ATOM 1755 C C . GLN A 1 259 ? 11.799 -4.663 -13.044 1.00 95.75 259 GLN A C 1
ATOM 1757 O O . GLN A 1 259 ? 12.116 -5.677 -12.421 1.00 95.75 259 GLN A O 1
ATOM 1762 N N . PHE A 1 260 ? 10.628 -4.547 -13.687 1.00 97.31 260 PHE A N 1
ATOM 1763 C CA . PHE A 1 260 ? 9.574 -5.575 -13.717 1.00 97.31 260 PHE A CA 1
ATOM 1764 C C . PHE A 1 260 ? 8.931 -5.772 -15.117 1.00 97.31 260 PHE A C 1
ATOM 1766 O O . PHE A 1 260 ? 7.698 -5.803 -15.255 1.00 97.31 260 PHE A O 1
ATOM 1773 N N . PRO A 1 261 ? 9.729 -5.897 -16.201 1.00 96.12 261 PRO A N 1
ATOM 1774 C CA . PRO A 1 261 ? 9.207 -5.929 -17.568 1.00 96.12 261 PRO A CA 1
ATOM 1775 C C . PRO A 1 261 ? 8.306 -7.143 -17.846 1.00 96.12 261 PRO A C 1
ATOM 1777 O O . PRO A 1 261 ? 7.363 -7.037 -18.639 1.00 96.12 261 PRO A O 1
ATOM 1780 N N . ALA A 1 262 ? 8.540 -8.283 -17.182 1.00 96.94 262 ALA A N 1
ATOM 1781 C CA . ALA A 1 262 ? 7.690 -9.464 -17.323 1.00 96.94 262 ALA A CA 1
ATOM 1782 C C . ALA A 1 262 ? 6.316 -9.251 -16.663 1.00 96.94 262 ALA A C 1
ATOM 1784 O O . ALA A 1 262 ? 5.297 -9.684 -17.202 1.00 96.94 262 ALA A O 1
ATOM 1785 N N . THR A 1 263 ? 6.261 -8.518 -15.549 1.00 97.56 263 THR A N 1
ATOM 1786 C CA . THR A 1 263 ? 5.016 -8.120 -14.880 1.00 97.56 263 THR A CA 1
ATOM 1787 C C . THR A 1 263 ? 4.197 -7.183 -15.765 1.00 97.56 263 THR A C 1
ATOM 1789 O O . THR A 1 263 ? 2.992 -7.389 -15.921 1.00 97.56 263 THR A O 1
ATOM 1792 N N . VAL A 1 264 ? 4.834 -6.204 -16.419 1.00 97.44 264 VAL A N 1
ATOM 1793 C CA . VAL A 1 264 ? 4.156 -5.323 -17.391 1.00 97.44 264 VAL A CA 1
ATOM 1794 C C . VAL A 1 264 ? 3.603 -6.134 -18.571 1.00 97.44 264 VAL A C 1
ATOM 1796 O O . VAL A 1 264 ? 2.449 -5.942 -18.957 1.00 97.44 264 VAL A O 1
ATOM 1799 N N . ALA A 1 265 ? 4.368 -7.093 -19.104 1.00 96.06 265 ALA A N 1
ATOM 1800 C CA . ALA A 1 265 ? 3.893 -7.992 -20.161 1.00 96.06 265 ALA A CA 1
ATOM 1801 C C . ALA A 1 265 ? 2.721 -8.891 -19.707 1.00 96.06 265 ALA A C 1
ATOM 1803 O O . ALA A 1 265 ? 1.777 -9.107 -20.468 1.00 96.06 265 ALA A O 1
ATOM 1804 N N . ALA A 1 266 ? 2.721 -9.367 -18.457 1.00 96.56 266 ALA A N 1
ATOM 1805 C CA . ALA A 1 266 ? 1.631 -10.169 -17.896 1.00 96.56 266 ALA A CA 1
ATOM 1806 C C . ALA A 1 266 ? 0.332 -9.363 -17.678 1.00 96.56 266 ALA A C 1
ATOM 1808 O O . ALA A 1 266 ? -0.764 -9.924 -17.786 1.00 96.56 266 ALA A O 1
ATOM 1809 N N . VAL A 1 267 ? 0.429 -8.048 -17.429 1.00 96.50 267 VAL A N 1
ATOM 1810 C CA . VAL A 1 267 ? -0.733 -7.140 -17.463 1.00 96.50 267 VAL A CA 1
ATOM 1811 C C . VAL A 1 267 ? -1.250 -6.964 -18.893 1.00 96.50 267 VAL A C 1
ATOM 1813 O O . VAL A 1 267 ? -2.461 -6.995 -19.111 1.00 96.50 267 VAL A O 1
ATOM 1816 N N . GLU A 1 268 ? -0.371 -6.824 -19.891 1.00 94.56 268 GLU A N 1
ATOM 1817 C CA . GLU A 1 268 ? -0.801 -6.692 -21.291 1.00 94.56 268 GLU A CA 1
ATOM 1818 C C . GLU A 1 268 ? -1.475 -7.954 -21.842 1.00 94.56 268 GLU A C 1
ATOM 1820 O O . GLU A 1 268 ? -2.477 -7.864 -22.556 1.00 94.56 268 GLU A O 1
ATOM 1825 N N . ALA A 1 269 ? -0.983 -9.132 -21.456 1.00 93.00 269 ALA A N 1
ATOM 1826 C CA . ALA A 1 269 ? -1.644 -10.406 -21.728 1.00 93.00 269 ALA A CA 1
ATOM 1827 C C . ALA A 1 269 ? -3.021 -10.523 -21.036 1.00 93.00 269 ALA A C 1
ATOM 1829 O O . ALA A 1 269 ? -3.843 -11.353 -21.420 1.00 93.00 269 ALA A O 1
ATOM 1830 N N . GLY A 1 270 ? -3.299 -9.693 -20.023 1.00 92.94 270 GLY A N 1
ATOM 1831 C CA . GLY A 1 270 ? -4.496 -9.783 -19.185 1.00 92.94 270 GLY A CA 1
ATOM 1832 C C . GLY A 1 270 ? -4.474 -10.964 -18.209 1.00 92.94 270 GLY A C 1
ATOM 1833 O O . GLY A 1 270 ? -5.523 -11.316 -17.671 1.00 92.94 270 GLY A O 1
ATOM 1834 N N . THR A 1 271 ? -3.304 -11.578 -17.992 1.00 93.88 271 THR A N 1
ATOM 1835 C CA . THR A 1 271 ? -3.080 -12.682 -17.042 1.00 93.88 271 THR A CA 1
ATOM 1836 C C . THR A 1 271 ? -3.166 -12.201 -15.595 1.00 93.88 271 THR A C 1
ATOM 1838 O O . THR A 1 271 ? -3.636 -12.934 -14.727 1.00 93.88 271 THR A O 1
ATOM 1841 N N . ILE A 1 272 ? -2.736 -10.961 -15.349 1.00 96.00 272 ILE A N 1
ATOM 1842 C CA . ILE A 1 272 ? -2.848 -10.251 -14.071 1.00 96.00 272 ILE A CA 1
ATOM 1843 C C . ILE A 1 272 ? -3.393 -8.834 -14.300 1.00 96.00 272 ILE A C 1
ATOM 1845 O O . ILE A 1 272 ? -3.383 -8.325 -15.420 1.00 96.00 272 ILE A O 1
ATOM 1849 N N . SER A 1 273 ? -3.860 -8.172 -13.240 1.00 95.56 273 SER A N 1
ATOM 1850 C CA . SER A 1 273 ? -4.320 -6.775 -13.306 1.00 95.56 273 SER A CA 1
ATOM 1851 C C . SER A 1 273 ? -3.261 -5.773 -12.836 1.00 95.56 273 SER A C 1
ATOM 1853 O O . SER A 1 273 ? -2.291 -6.140 -12.174 1.00 95.56 273 SER A O 1
ATOM 1855 N N . TRP A 1 274 ? -3.467 -4.482 -13.114 1.00 94.94 274 TRP A N 1
ATOM 1856 C CA . TRP A 1 274 ? -2.551 -3.410 -12.695 1.00 94.94 274 TRP A CA 1
ATOM 1857 C C . TRP A 1 274 ? -2.304 -3.375 -11.172 1.00 94.94 274 TRP A C 1
ATOM 1859 O O . TRP A 1 274 ? -1.190 -3.109 -10.726 1.00 94.94 274 TRP A O 1
ATOM 1869 N N . ALA A 1 275 ? -3.303 -3.746 -10.361 1.00 95.38 275 ALA A N 1
ATOM 1870 C CA . ALA A 1 275 ? -3.153 -3.874 -8.908 1.00 95.38 275 ALA A CA 1
ATOM 1871 C C . ALA A 1 275 ? -2.154 -4.977 -8.501 1.00 95.38 275 ALA A C 1
ATOM 1873 O O . ALA A 1 275 ? -1.398 -4.804 -7.545 1.00 95.38 275 ALA A O 1
ATOM 1874 N N . HIS A 1 276 ? -2.091 -6.083 -9.254 1.00 96.88 276 HIS A N 1
ATOM 1875 C CA . HIS A 1 276 ? -1.070 -7.115 -9.056 1.00 96.88 276 HIS A CA 1
ATOM 1876 C C . HIS A 1 276 ? 0.322 -6.594 -9.422 1.00 96.88 276 HIS A C 1
ATOM 1878 O O . HIS A 1 276 ? 1.274 -6.892 -8.708 1.00 96.88 276 HIS A O 1
ATOM 1884 N N . ALA A 1 277 ? 0.443 -5.793 -10.486 1.00 96.56 277 ALA A N 1
ATOM 1885 C CA . ALA A 1 277 ? 1.721 -5.224 -10.904 1.00 96.56 277 ALA A CA 1
ATOM 1886 C C . ALA A 1 277 ? 2.303 -4.261 -9.860 1.00 96.56 277 ALA A C 1
ATOM 1888 O O . ALA A 1 277 ? 3.438 -4.450 -9.426 1.00 96.56 277 ALA A O 1
ATOM 1889 N N . ARG A 1 278 ? 1.505 -3.297 -9.376 1.00 95.56 278 ARG A N 1
ATOM 1890 C CA . ARG A 1 278 ? 1.915 -2.381 -8.292 1.00 95.56 278 ARG A CA 1
ATOM 1891 C C . ARG A 1 278 ? 2.290 -3.142 -7.013 1.00 95.56 278 ARG A C 1
ATOM 1893 O O . ARG A 1 278 ? 3.278 -2.810 -6.364 1.00 95.56 278 ARG A O 1
ATOM 1900 N N . MET A 1 279 ? 1.540 -4.196 -6.671 1.00 96.69 279 MET A N 1
ATOM 1901 C CA . MET A 1 279 ? 1.847 -5.064 -5.528 1.00 96.69 279 MET A CA 1
ATOM 1902 C C . MET A 1 279 ? 3.176 -5.813 -5.705 1.00 96.69 279 MET A C 1
ATOM 1904 O O . MET A 1 279 ? 3.995 -5.792 -4.788 1.00 96.69 279 MET A O 1
ATOM 1908 N N . LEU A 1 280 ? 3.414 -6.432 -6.867 1.00 96.94 280 LEU A N 1
ATOM 1909 C CA . LEU A 1 280 ? 4.659 -7.149 -7.152 1.00 96.94 280 LEU A CA 1
ATOM 1910 C C . LEU A 1 280 ? 5.861 -6.202 -7.115 1.00 96.94 280 LEU A C 1
ATOM 1912 O O . LEU A 1 280 ? 6.830 -6.503 -6.424 1.00 96.94 280 LEU A O 1
ATOM 1916 N N . ALA A 1 281 ? 5.778 -5.038 -7.765 1.00 95.38 281 ALA A N 1
ATOM 1917 C CA . ALA A 1 281 ? 6.852 -4.048 -7.734 1.00 95.38 281 ALA A CA 1
ATOM 1918 C C . ALA A 1 281 ? 7.185 -3.595 -6.302 1.00 95.38 281 ALA A C 1
ATOM 1920 O O . ALA A 1 281 ? 8.357 -3.506 -5.940 1.00 95.38 281 ALA A O 1
ATOM 1921 N N . HIS A 1 282 ? 6.168 -3.384 -5.459 1.00 94.56 282 HIS A N 1
ATOM 1922 C CA . HIS A 1 282 ? 6.368 -3.046 -4.051 1.00 94.56 282 HIS A CA 1
ATOM 1923 C C . HIS A 1 282 ? 7.059 -4.176 -3.268 1.00 94.56 282 HIS A C 1
ATOM 1925 O O . HIS A 1 282 ? 8.101 -3.946 -2.659 1.00 94.56 282 HIS A O 1
ATOM 1931 N N . GLU A 1 283 ? 6.527 -5.402 -3.301 1.00 95.06 283 GLU A N 1
ATOM 1932 C CA . GLU A 1 283 ? 7.067 -6.534 -2.528 1.00 95.06 283 GLU A CA 1
ATOM 1933 C C . GLU A 1 283 ? 8.477 -6.945 -2.999 1.00 95.06 283 GLU A C 1
ATOM 1935 O O . GLU A 1 283 ? 9.350 -7.237 -2.179 1.00 95.06 283 GLU A O 1
ATOM 1940 N N . LEU A 1 284 ? 8.733 -6.937 -4.314 1.00 95.19 284 LEU A N 1
ATOM 1941 C CA . LEU A 1 284 ? 10.023 -7.328 -4.894 1.00 95.19 284 LEU A CA 1
ATOM 1942 C C . LEU A 1 284 ? 11.063 -6.193 -4.897 1.00 95.19 284 LEU A C 1
ATOM 1944 O O . LEU A 1 284 ? 12.241 -6.486 -5.086 1.00 95.19 284 LEU A O 1
ATOM 1948 N N . SER A 1 285 ? 10.693 -4.934 -4.616 1.00 91.38 285 SER A N 1
ATOM 1949 C CA . SER A 1 285 ? 11.664 -3.837 -4.397 1.00 91.38 285 SER A CA 1
ATOM 1950 C C . SER A 1 285 ? 12.652 -4.116 -3.250 1.00 91.38 285 SER A C 1
ATOM 1952 O O . SER A 1 285 ? 13.722 -3.518 -3.170 1.00 91.38 285 SER A O 1
ATOM 1954 N N . LEU A 1 286 ? 12.316 -5.070 -2.375 1.00 89.44 286 LEU A N 1
ATOM 1955 C CA . LEU A 1 286 ? 13.157 -5.568 -1.288 1.00 89.44 286 LEU A CA 1
ATOM 1956 C C . LEU A 1 286 ? 14.314 -6.479 -1.754 1.00 89.44 286 LEU A C 1
ATOM 1958 O O . LEU A 1 286 ? 15.101 -6.921 -0.908 1.00 89.44 286 LEU A O 1
ATOM 1962 N N . LEU A 1 287 ? 14.408 -6.787 -3.052 1.00 92.25 287 LEU A N 1
ATOM 1963 C CA . LEU A 1 287 ? 15.506 -7.525 -3.679 1.00 92.25 287 LEU A CA 1
ATOM 1964 C C . LEU A 1 287 ? 16.376 -6.545 -4.479 1.00 92.25 287 LEU A C 1
ATOM 1966 O O . LEU A 1 287 ? 15.942 -6.012 -5.495 1.00 92.25 287 LEU A O 1
ATOM 1970 N N . THR A 1 288 ? 17.604 -6.313 -4.011 1.00 89.12 288 THR A N 1
ATOM 1971 C CA . THR A 1 288 ? 18.559 -5.359 -4.611 1.00 89.12 288 THR A CA 1
ATOM 1972 C C . THR A 1 288 ? 19.439 -5.962 -5.709 1.00 89.12 288 THR A C 1
ATOM 1974 O O . THR A 1 288 ? 20.215 -5.243 -6.324 1.00 89.12 288 THR A O 1
ATOM 1977 N N . ASP A 1 289 ? 19.360 -7.276 -5.918 1.00 92.75 289 ASP A N 1
ATOM 1978 C CA . ASP A 1 289 ? 20.012 -8.000 -7.013 1.00 92.75 289 ASP A CA 1
ATOM 1979 C C . ASP A 1 289 ? 18.989 -8.179 -8.145 1.00 92.75 289 ASP A C 1
ATOM 1981 O O . ASP A 1 289 ? 17.934 -8.788 -7.942 1.00 92.75 289 ASP A O 1
ATOM 1985 N N . ASP A 1 290 ? 19.294 -7.633 -9.323 1.00 93.25 290 ASP A N 1
ATOM 1986 C CA . ASP A 1 290 ? 18.403 -7.627 -10.487 1.00 93.25 290 ASP A CA 1
ATOM 1987 C C . ASP A 1 290 ? 18.154 -9.021 -11.068 1.00 93.25 290 ASP A C 1
ATOM 1989 O O . ASP A 1 290 ? 17.026 -9.342 -11.451 1.00 93.25 290 ASP A O 1
ATOM 1993 N N . ALA A 1 291 ? 19.173 -9.883 -11.088 1.00 94.19 291 ALA A N 1
ATOM 1994 C CA . ALA A 1 291 ? 19.044 -11.248 -11.587 1.00 94.19 291 ALA A CA 1
ATOM 1995 C C . ALA A 1 291 ? 18.211 -12.099 -10.618 1.00 94.19 291 ALA A C 1
ATOM 1997 O O . ALA A 1 291 ? 17.318 -12.845 -11.038 1.00 94.19 291 ALA A O 1
ATOM 1998 N N . LEU A 1 292 ? 18.434 -11.938 -9.310 1.00 94.88 292 LEU A N 1
ATOM 1999 C CA . LEU A 1 292 ? 17.623 -12.567 -8.271 1.00 94.88 292 LEU A CA 1
ATOM 2000 C C . LEU A 1 292 ? 16.167 -12.088 -8.350 1.00 94.88 292 LEU A C 1
ATOM 2002 O O . LEU A 1 292 ? 15.257 -12.921 -8.354 1.00 94.88 292 LEU A O 1
ATOM 2006 N N . ARG A 1 293 ? 15.950 -10.773 -8.477 1.00 96.44 293 ARG A N 1
ATOM 2007 C CA . ARG A 1 293 ? 14.640 -10.127 -8.646 1.00 96.44 293 ARG A CA 1
ATOM 2008 C C . ARG A 1 293 ? 13.887 -10.673 -9.859 1.00 96.44 293 ARG A C 1
ATOM 2010 O O . ARG A 1 293 ? 12.786 -11.192 -9.677 1.00 96.44 293 ARG A O 1
ATOM 2017 N N . ALA A 1 294 ? 14.493 -10.672 -11.046 1.00 95.81 294 ALA A N 1
ATOM 2018 C CA . ALA A 1 294 ? 13.894 -11.236 -12.259 1.00 95.81 294 ALA A CA 1
ATOM 2019 C C . ALA A 1 294 ? 13.588 -12.744 -12.116 1.00 95.81 294 ALA A C 1
ATOM 2021 O O . ALA A 1 294 ? 12.522 -13.216 -12.519 1.00 95.81 294 ALA A O 1
ATOM 2022 N N . SER A 1 295 ? 14.470 -13.513 -11.460 1.00 96.00 295 SER A N 1
ATOM 2023 C CA . SER A 1 295 ? 14.248 -14.949 -11.207 1.00 96.00 295 SER A CA 1
ATOM 2024 C C . SER A 1 295 ? 13.082 -15.238 -10.247 1.00 96.00 295 SER A C 1
ATOM 2026 O O . SER A 1 295 ? 12.542 -16.351 -10.243 1.00 96.00 295 SER A O 1
ATOM 2028 N N . VAL A 1 296 ? 12.729 -14.277 -9.387 1.00 96.56 296 VAL A N 1
ATOM 2029 C CA . VAL A 1 296 ? 11.598 -14.353 -8.451 1.00 96.56 296 VAL A CA 1
ATOM 2030 C C . VAL A 1 296 ? 10.322 -13.856 -9.127 1.00 96.56 296 VAL A C 1
ATOM 2032 O O . VAL A 1 296 ? 9.292 -14.517 -9.006 1.00 96.56 296 VAL A O 1
ATOM 2035 N N . GLU A 1 297 ? 10.401 -12.770 -9.897 1.00 97.69 297 GLU A N 1
ATOM 2036 C CA . GLU A 1 297 ? 9.315 -12.239 -10.725 1.00 97.69 297 GLU A CA 1
ATOM 2037 C C . GLU A 1 297 ? 8.750 -13.320 -11.660 1.00 97.69 297 GLU A C 1
ATOM 2039 O O . GLU A 1 297 ? 7.587 -13.706 -11.527 1.00 97.69 297 GLU A O 1
ATOM 2044 N N . ALA A 1 298 ? 9.582 -13.886 -12.542 1.00 96.06 298 ALA A N 1
ATOM 2045 C CA . ALA A 1 298 ? 9.152 -14.888 -13.521 1.00 96.06 298 ALA A CA 1
ATOM 2046 C C . ALA A 1 298 ? 8.494 -16.118 -12.862 1.00 96.06 298 ALA A C 1
ATOM 2048 O O . ALA A 1 298 ? 7.510 -16.662 -13.365 1.00 96.06 298 ALA A O 1
ATOM 2049 N N . ARG A 1 299 ? 8.999 -16.524 -11.691 1.00 95.62 299 ARG A N 1
ATOM 2050 C CA . ARG A 1 299 ? 8.498 -17.664 -10.905 1.00 95.62 299 ARG A CA 1
ATOM 2051 C C . ARG A 1 299 ? 7.148 -17.390 -10.243 1.00 95.62 299 ARG A C 1
ATOM 2053 O O . ARG A 1 299 ? 6.359 -18.315 -10.080 1.00 95.62 299 ARG A O 1
ATOM 2060 N N . LEU A 1 300 ? 6.882 -16.142 -9.855 1.00 96.31 300 LEU A N 1
ATOM 2061 C CA . LEU A 1 300 ? 5.581 -15.719 -9.336 1.00 96.31 300 LEU A CA 1
ATOM 2062 C C . LEU A 1 300 ? 4.559 -15.603 -10.469 1.00 96.31 300 LEU A C 1
ATOM 2064 O O . LEU A 1 300 ? 3.446 -16.107 -10.330 1.00 96.31 300 LEU A O 1
ATOM 2068 N N . LEU A 1 301 ? 4.949 -15.010 -11.602 1.00 96.69 301 LEU A N 1
ATOM 2069 C CA . LEU A 1 301 ? 4.090 -14.845 -12.778 1.00 96.69 301 LEU A CA 1
ATOM 2070 C C . LEU A 1 301 ? 3.650 -16.186 -13.381 1.00 96.69 301 LEU A C 1
ATOM 2072 O O . LEU A 1 301 ? 2.476 -16.335 -13.716 1.00 96.69 301 LEU A O 1
ATOM 2076 N N . ALA A 1 302 ? 4.539 -17.185 -13.420 1.00 94.75 302 ALA A N 1
ATOM 2077 C CA . ALA A 1 302 ? 4.225 -18.544 -13.876 1.00 94.75 302 ALA A CA 1
ATOM 2078 C C . ALA A 1 302 ? 3.064 -19.216 -13.109 1.00 94.75 302 ALA A C 1
ATOM 2080 O O . ALA A 1 302 ? 2.438 -20.135 -13.631 1.00 94.75 302 ALA A O 1
ATOM 2081 N N . GLY A 1 303 ? 2.760 -18.758 -11.888 1.00 90.81 303 GLY A N 1
ATOM 2082 C CA . GLY A 1 303 ? 1.631 -19.224 -11.078 1.00 90.81 303 GLY A CA 1
ATOM 2083 C C . GLY A 1 303 ? 0.591 -18.148 -10.753 1.00 90.81 303 GLY A C 1
ATOM 2084 O O . GLY A 1 303 ? -0.223 -18.374 -9.862 1.00 90.81 303 GLY A O 1
ATOM 2085 N N . ALA A 1 304 ? 0.624 -16.976 -11.400 1.00 92.81 304 ALA A N 1
ATOM 2086 C CA . ALA A 1 304 ? -0.203 -15.826 -11.015 1.00 92.81 304 ALA A CA 1
ATOM 2087 C C . ALA A 1 304 ? -1.634 -15.841 -11.584 1.00 92.81 304 ALA A C 1
ATOM 2089 O O . ALA A 1 304 ? -2.512 -15.186 -11.024 1.00 92.81 304 ALA A O 1
ATOM 2090 N N . GLY A 1 305 ? -1.879 -16.573 -12.676 1.00 91.44 305 GLY A N 1
ATOM 2091 C CA . GLY A 1 305 ? -3.192 -16.632 -13.324 1.00 91.44 305 GLY A CA 1
ATOM 2092 C C . GLY A 1 305 ? -4.297 -17.102 -12.370 1.00 91.44 305 GLY A C 1
ATOM 2093 O O . GLY A 1 305 ? -4.131 -18.086 -11.655 1.00 91.44 305 GLY A O 1
ATOM 2094 N N . GLY A 1 306 ? -5.419 -16.378 -12.348 1.00 90.38 306 GLY A N 1
ATOM 2095 C CA . GLY A 1 306 ? -6.588 -16.696 -11.516 1.00 90.38 306 GLY A CA 1
ATOM 2096 C C . GLY A 1 306 ? -6.446 -16.400 -10.016 1.00 90.38 306 GLY A C 1
ATOM 2097 O O . GLY A 1 306 ? -7.421 -16.566 -9.288 1.00 90.38 306 GLY A O 1
ATOM 2098 N N . ARG A 1 307 ? -5.280 -15.943 -9.537 1.00 95.19 307 ARG A N 1
ATOM 2099 C CA . ARG A 1 307 ? -5.085 -15.577 -8.124 1.00 95.19 307 ARG A CA 1
ATOM 2100 C C . ARG A 1 307 ? -5.606 -14.177 -7.813 1.00 95.19 307 ARG A C 1
ATOM 2102 O O . ARG A 1 307 ? -5.656 -13.311 -8.682 1.00 95.19 307 ARG A O 1
ATOM 2109 N N . THR A 1 308 ? -5.932 -13.942 -6.544 1.00 96.06 308 THR A N 1
ATOM 2110 C CA . THR A 1 308 ? -6.175 -12.591 -6.017 1.00 96.06 308 THR A CA 1
ATOM 2111 C C . THR A 1 308 ? -4.865 -11.890 -5.646 1.00 96.06 308 THR A C 1
ATOM 2113 O O . THR A 1 308 ? -3.838 -12.532 -5.392 1.00 96.06 308 THR A O 1
ATOM 2116 N N . VAL A 1 309 ? -4.911 -10.556 -5.521 1.00 96.56 309 VAL A N 1
ATOM 2117 C CA . VAL A 1 309 ? -3.751 -9.744 -5.111 1.00 96.56 309 VAL A CA 1
ATOM 2118 C C . VAL A 1 309 ? -3.204 -10.215 -3.759 1.00 96.56 309 VAL A C 1
ATOM 2120 O O . VAL A 1 309 ? -1.991 -10.318 -3.603 1.00 96.56 309 VAL A O 1
ATOM 2123 N N . GLY A 1 310 ? -4.072 -10.575 -2.804 1.00 95.75 310 GLY A N 1
ATOM 2124 C CA . GLY A 1 310 ? -3.672 -11.108 -1.494 1.00 95.75 310 GLY A CA 1
ATOM 2125 C C . GLY A 1 310 ? -2.970 -12.469 -1.578 1.00 95.75 310 GLY A C 1
ATOM 2126 O O . GLY A 1 310 ? -1.888 -12.646 -1.014 1.00 95.75 310 GLY A O 1
ATOM 2127 N N . GLN A 1 311 ? -3.522 -13.414 -2.347 1.00 96.12 311 GLN A N 1
ATOM 2128 C CA . GLN A 1 311 ? -2.918 -14.738 -2.562 1.00 96.12 311 GLN A CA 1
ATOM 2129 C C . GLN A 1 311 ? -1.537 -14.638 -3.233 1.00 96.12 311 GLN A C 1
ATOM 2131 O O . GLN A 1 311 ? -0.588 -15.337 -2.849 1.00 96.12 311 GLN A O 1
ATOM 2136 N N . LEU A 1 312 ? -1.395 -13.748 -4.222 1.00 96.88 312 LEU A N 1
ATOM 2137 C CA . LEU A 1 312 ? -0.113 -13.509 -4.880 1.00 96.88 312 LEU A CA 1
ATOM 2138 C C . LEU A 1 312 ? 0.859 -12.738 -3.972 1.00 96.88 312 LEU A C 1
ATOM 2140 O O . LEU A 1 312 ? 2.036 -13.084 -3.950 1.00 96.88 312 LEU A O 1
ATOM 2144 N N . ARG A 1 313 ? 0.387 -11.794 -3.143 1.00 97.06 313 ARG A N 1
ATOM 2145 C CA . ARG A 1 313 ? 1.208 -11.077 -2.149 1.00 97.06 313 ARG A CA 1
ATOM 2146 C C . ARG A 1 313 ? 1.838 -12.023 -1.131 1.00 97.06 313 ARG A C 1
ATOM 2148 O O . ARG A 1 313 ? 3.049 -11.987 -0.935 1.00 97.06 313 ARG A O 1
ATOM 2155 N N . VAL A 1 314 ? 1.056 -12.931 -0.541 1.00 95.56 314 VAL A N 1
ATOM 2156 C CA . VAL A 1 314 ? 1.583 -13.958 0.382 1.00 95.56 314 VAL A CA 1
ATOM 2157 C C . VAL A 1 314 ? 2.604 -14.858 -0.324 1.00 95.56 314 VAL A C 1
ATOM 2159 O O . VAL A 1 314 ? 3.601 -15.263 0.277 1.00 95.56 314 VAL A O 1
ATOM 2162 N N . SER A 1 315 ? 2.404 -15.139 -1.615 1.00 95.75 315 SER A N 1
ATOM 2163 C CA . SER A 1 315 ? 3.371 -15.885 -2.432 1.00 95.75 315 SER A CA 1
ATOM 2164 C C . SER A 1 315 ? 4.666 -15.090 -2.664 1.00 95.75 315 SER A C 1
ATOM 2166 O O . SER A 1 315 ? 5.751 -15.648 -2.497 1.00 95.75 315 SER A O 1
ATOM 2168 N N . ALA A 1 316 ? 4.565 -13.792 -2.972 1.00 96.06 316 ALA A N 1
ATOM 2169 C CA . ALA A 1 316 ? 5.689 -12.885 -3.195 1.00 96.06 316 ALA A CA 1
ATOM 2170 C C . ALA A 1 316 ? 6.526 -12.685 -1.925 1.00 96.06 316 ALA A C 1
ATOM 2172 O O . ALA A 1 316 ? 7.732 -12.917 -1.949 1.00 96.06 316 ALA A O 1
ATOM 2173 N N . GLN A 1 317 ? 5.889 -12.396 -0.787 1.00 94.50 317 GLN A N 1
ATOM 2174 C CA . GLN A 1 317 ? 6.549 -12.293 0.519 1.00 94.50 317 GLN A CA 1
ATOM 2175 C C . GLN A 1 317 ? 7.310 -13.582 0.866 1.00 94.50 317 GLN A C 1
ATOM 2177 O O . GLN A 1 317 ? 8.494 -13.547 1.205 1.00 94.50 317 GLN A O 1
ATOM 2182 N N . ARG A 1 318 ? 6.677 -14.752 0.692 1.00 94.50 318 ARG A N 1
ATOM 2183 C CA . ARG A 1 318 ? 7.322 -16.067 0.875 1.00 94.50 318 ARG A CA 1
ATOM 2184 C C . ARG A 1 318 ? 8.443 -16.354 -0.135 1.00 94.50 318 ARG A C 1
ATOM 2186 O O . ARG A 1 318 ? 9.258 -17.240 0.124 1.00 94.50 318 ARG A O 1
ATOM 2193 N N . ALA A 1 319 ? 8.479 -15.686 -1.286 1.00 94.44 319 ALA A N 1
ATOM 2194 C CA . ALA A 1 319 ? 9.563 -15.811 -2.256 1.00 94.44 319 ALA A CA 1
ATOM 2195 C C . ALA A 1 319 ? 10.739 -14.893 -1.887 1.00 94.44 319 ALA A C 1
ATOM 2197 O O . ALA A 1 319 ? 11.862 -15.377 -1.782 1.00 94.44 319 ALA A O 1
ATOM 2198 N N . VAL A 1 320 ? 10.476 -13.620 -1.574 1.00 93.69 320 VAL A N 1
ATOM 2199 C CA . VAL A 1 320 ? 11.470 -12.629 -1.120 1.00 93.69 320 VAL A CA 1
ATOM 2200 C C . VAL A 1 320 ? 12.188 -13.090 0.154 1.00 93.69 320 VAL A C 1
ATOM 2202 O O . VAL A 1 320 ? 13.414 -13.040 0.217 1.00 93.69 320 VAL A O 1
ATOM 2205 N N . LEU A 1 321 ? 11.452 -13.622 1.140 1.00 91.81 321 LEU A N 1
ATOM 2206 C CA . LEU A 1 321 ? 12.024 -14.160 2.385 1.00 91.81 321 LEU A CA 1
ATOM 2207 C C . LEU A 1 321 ? 12.946 -15.374 2.172 1.00 91.81 321 LEU A C 1
ATOM 2209 O O . LEU A 1 321 ? 13.825 -15.612 2.996 1.00 91.81 321 LEU A O 1
ATOM 2213 N N . ARG A 1 322 ? 12.750 -16.146 1.093 1.00 91.81 322 ARG A N 1
ATOM 2214 C CA . ARG A 1 322 ? 13.632 -17.269 0.721 1.00 91.81 322 ARG A CA 1
ATOM 2215 C C . ARG A 1 322 ? 14.786 -16.837 -0.183 1.00 91.81 322 ARG A C 1
ATOM 2217 O O . ARG A 1 322 ? 15.831 -17.472 -0.144 1.00 91.81 322 ARG A O 1
ATOM 2224 N N . ALA A 1 323 ? 14.581 -15.804 -0.999 1.00 91.38 323 ALA A N 1
ATOM 2225 C CA . ALA A 1 323 ? 15.568 -15.279 -1.936 1.00 91.38 323 ALA A CA 1
ATOM 2226 C C . ALA A 1 323 ? 16.707 -14.540 -1.217 1.00 91.38 323 ALA A C 1
ATOM 2228 O O . ALA A 1 323 ? 17.866 -14.802 -1.510 1.00 91.38 323 ALA A O 1
ATOM 2229 N N . ASP A 1 324 ? 16.391 -13.689 -0.232 1.00 87.31 324 ASP A N 1
ATOM 2230 C CA . ASP A 1 324 ? 17.395 -13.125 0.680 1.00 87.31 324 ASP A CA 1
ATOM 2231 C C . ASP A 1 324 ? 16.911 -13.155 2.137 1.00 87.31 324 ASP A C 1
ATOM 2233 O O . ASP A 1 324 ? 16.414 -12.172 2.706 1.00 87.31 324 ASP A O 1
ATOM 2237 N N . ALA A 1 325 ? 17.107 -14.317 2.762 1.00 85.94 325 ALA A N 1
ATOM 2238 C CA . ALA A 1 325 ? 16.899 -14.509 4.192 1.00 85.94 325 ALA A CA 1
ATOM 2239 C C . ALA A 1 325 ? 17.824 -13.612 5.045 1.00 85.94 325 ALA A C 1
ATOM 2241 O O . ALA A 1 325 ? 17.453 -13.219 6.152 1.00 85.94 325 ALA A O 1
ATOM 2242 N N . SER A 1 326 ? 19.002 -13.231 4.535 1.00 83.19 326 SER A N 1
ATOM 2243 C CA . SER A 1 326 ? 19.965 -12.410 5.274 1.00 83.19 326 SER A CA 1
ATOM 2244 C C . SER A 1 326 ? 19.472 -10.963 5.414 1.00 83.19 326 SER A C 1
ATOM 2246 O O . SER A 1 326 ? 19.447 -10.420 6.522 1.00 83.19 326 SER A O 1
ATOM 2248 N N . ALA A 1 327 ? 18.987 -10.346 4.329 1.00 81.25 327 ALA A N 1
ATOM 2249 C CA . ALA A 1 327 ? 18.353 -9.032 4.390 1.00 81.25 327 ALA A CA 1
ATOM 2250 C C . ALA A 1 327 ? 17.004 -9.090 5.103 1.00 81.25 327 ALA A C 1
ATOM 2252 O O . ALA A 1 327 ? 16.651 -8.125 5.774 1.00 81.25 327 ALA A O 1
ATOM 2253 N N . ALA A 1 328 ? 16.261 -10.200 5.024 1.00 80.88 328 ALA A N 1
ATOM 2254 C CA . ALA A 1 328 ? 15.054 -10.380 5.827 1.00 80.88 328 ALA A CA 1
ATOM 2255 C C . ALA A 1 328 ? 15.348 -10.271 7.336 1.00 80.88 328 ALA A C 1
ATOM 2257 O O . ALA A 1 328 ? 14.672 -9.506 8.026 1.00 80.88 328 ALA A O 1
ATOM 2258 N N . VAL A 1 329 ? 16.397 -10.939 7.833 1.00 82.69 329 VAL A N 1
ATOM 2259 C CA . VAL A 1 329 ? 16.838 -10.829 9.237 1.00 82.69 329 VAL A CA 1
ATOM 2260 C C . VAL A 1 329 ? 17.323 -9.411 9.565 1.00 82.69 329 VAL A C 1
ATOM 2262 O O . VAL A 1 329 ? 16.870 -8.836 10.556 1.00 82.69 329 VAL A O 1
ATOM 2265 N N . ARG A 1 330 ? 18.153 -8.784 8.714 1.00 84.56 330 ARG A N 1
ATOM 2266 C CA . ARG A 1 330 ? 18.603 -7.387 8.921 1.00 84.56 330 ARG A CA 1
ATOM 2267 C C . ARG A 1 330 ? 17.426 -6.397 8.976 1.00 84.56 330 ARG A C 1
ATOM 2269 O O . ARG A 1 330 ? 17.380 -5.543 9.863 1.00 84.56 330 ARG A O 1
ATOM 2276 N N . ARG A 1 331 ? 16.438 -6.535 8.082 1.00 85.88 331 ARG A N 1
ATOM 2277 C CA . ARG A 1 331 ? 15.201 -5.727 8.065 1.00 85.88 331 ARG A CA 1
ATOM 2278 C C . ARG A 1 331 ? 14.348 -5.961 9.313 1.00 85.88 331 ARG A C 1
ATOM 2280 O O . ARG A 1 331 ? 13.840 -4.991 9.875 1.00 85.88 331 ARG A O 1
ATOM 2287 N N . LEU A 1 332 ? 14.225 -7.206 9.780 1.00 82.62 332 LEU A N 1
ATOM 2288 C CA . LEU A 1 332 ? 13.512 -7.541 11.015 1.00 82.62 332 LEU A CA 1
ATOM 2289 C C . LEU A 1 332 ? 14.190 -6.919 12.246 1.00 82.62 332 LEU A C 1
ATOM 2291 O O . LEU A 1 332 ? 13.513 -6.280 13.047 1.00 82.62 332 LEU A O 1
ATOM 2295 N N . ALA A 1 333 ? 15.516 -7.020 12.369 1.00 82.12 333 ALA A N 1
ATOM 2296 C CA . ALA A 1 333 ? 16.268 -6.391 13.456 1.00 82.12 333 ALA A CA 1
ATOM 2297 C C . ALA A 1 333 ? 16.094 -4.857 13.463 1.00 82.12 333 ALA A C 1
ATOM 2299 O O . ALA A 1 333 ? 15.851 -4.259 14.515 1.00 82.12 333 ALA A O 1
ATOM 2300 N N . ALA A 1 334 ? 16.127 -4.215 12.289 1.00 85.19 334 ALA A N 1
ATOM 2301 C CA . ALA A 1 334 ? 15.836 -2.787 12.151 1.00 85.19 334 ALA A CA 1
ATOM 2302 C C . ALA A 1 334 ? 14.380 -2.434 12.524 1.00 85.19 334 ALA A C 1
ATOM 2304 O O . ALA A 1 334 ? 14.140 -1.414 13.168 1.00 85.19 334 ALA A O 1
ATOM 2305 N N . ALA A 1 335 ? 13.402 -3.280 12.183 1.00 84.62 335 ALA A N 1
ATOM 2306 C CA . ALA A 1 335 ? 12.006 -3.091 12.581 1.00 84.62 335 ALA A CA 1
ATOM 2307 C C . ALA A 1 335 ? 11.800 -3.248 14.101 1.00 84.62 335 ALA A C 1
ATOM 2309 O O . ALA A 1 335 ? 11.112 -2.428 14.706 1.00 84.62 335 ALA A O 1
ATOM 2310 N N . ILE A 1 336 ? 12.458 -4.221 14.745 1.00 85.38 336 ILE A N 1
ATOM 2311 C CA . ILE A 1 336 ? 12.433 -4.419 16.208 1.00 85.38 336 ILE A CA 1
ATOM 2312 C C . ILE A 1 336 ? 12.987 -3.189 16.948 1.00 85.38 336 ILE A C 1
ATOM 2314 O O . ILE A 1 336 ? 12.460 -2.817 18.003 1.00 85.38 336 ILE A O 1
ATOM 2318 N N . LYS A 1 337 ? 14.010 -2.522 16.393 1.00 87.06 337 LYS A N 1
ATOM 2319 C CA . LYS A 1 337 ? 14.548 -1.253 16.921 1.00 87.06 337 LYS A CA 1
ATOM 2320 C C . LYS A 1 337 ? 13.569 -0.072 16.786 1.00 87.06 337 LYS A C 1
ATOM 2322 O O . LYS A 1 337 ? 13.669 0.861 17.571 1.00 87.06 337 LYS A O 1
ATOM 2327 N N . ARG A 1 338 ? 12.598 -0.129 15.862 1.00 88.69 338 ARG A N 1
ATOM 2328 C CA . ARG A 1 338 ? 11.560 0.904 15.636 1.00 88.69 338 ARG A CA 1
ATOM 2329 C C . ARG A 1 338 ? 10.211 0.621 16.321 1.00 88.69 338 ARG A C 1
ATOM 2331 O O . ARG A 1 338 ? 9.246 1.337 16.059 1.00 88.69 338 ARG A O 1
ATOM 2338 N N . ARG A 1 339 ? 10.118 -0.409 17.173 1.00 93.06 339 ARG A N 1
ATOM 2339 C CA . ARG A 1 339 ? 8.895 -0.714 17.941 1.00 93.06 339 ARG A CA 1
ATOM 2340 C C . ARG A 1 339 ? 8.470 0.492 18.790 1.00 93.06 339 ARG A C 1
ATOM 2342 O O . ARG A 1 339 ? 9.311 1.103 19.445 1.00 93.06 339 ARG A O 1
ATOM 2349 N N . ALA A 1 340 ? 7.185 0.828 18.780 1.00 93.31 340 ALA A N 1
ATOM 2350 C CA . ALA A 1 340 ? 6.657 2.031 19.421 1.00 93.31 340 ALA A CA 1
ATOM 2351 C C . ALA A 1 340 ? 5.152 1.907 19.680 1.00 93.31 340 ALA A C 1
ATOM 2353 O O . ALA A 1 340 ? 4.455 1.204 18.950 1.00 93.31 340 ALA A O 1
ATOM 2354 N N . VAL A 1 341 ? 4.656 2.649 20.669 1.00 95.81 341 VAL A N 1
ATOM 2355 C CA . VAL A 1 341 ? 3.235 2.998 20.788 1.00 95.81 341 VAL A CA 1
ATOM 2356 C C . VAL A 1 341 ? 3.095 4.469 20.397 1.00 95.81 341 VAL A C 1
ATOM 2358 O O . VAL A 1 341 ? 3.956 5.277 20.746 1.00 95.81 341 VAL A O 1
ATOM 2361 N N . ARG A 1 342 ? 2.060 4.806 19.629 1.00 94.94 342 ARG A N 1
ATOM 2362 C CA . ARG A 1 342 ? 1.758 6.162 19.153 1.00 94.94 342 ARG A CA 1
ATOM 2363 C C . ARG A 1 342 ? 0.258 6.408 19.263 1.00 94.94 342 ARG A C 1
ATOM 2365 O O . ARG A 1 342 ? -0.518 5.517 18.931 1.00 94.94 342 ARG A O 1
ATOM 2372 N N . ALA A 1 343 ? -0.131 7.598 19.700 1.00 93.31 343 ALA A N 1
ATOM 2373 C CA . ALA A 1 343 ? -1.509 8.066 19.638 1.00 93.31 343 ALA A CA 1
ATOM 2374 C C . ALA A 1 343 ? -1.658 9.056 18.477 1.00 93.31 343 ALA A C 1
ATOM 2376 O O . ALA A 1 343 ? -0.721 9.799 18.177 1.00 93.31 343 ALA A O 1
ATOM 2377 N N . TYR A 1 344 ? -2.827 9.052 17.848 1.00 91.00 344 TYR A N 1
ATOM 2378 C CA . TYR A 1 344 ? -3.223 9.985 16.799 1.00 91.00 344 TYR A CA 1
ATOM 2379 C C . TYR A 1 344 ? -4.643 10.480 17.106 1.00 91.00 344 TYR A C 1
ATOM 2381 O O . TYR A 1 344 ? -5.484 9.641 17.443 1.00 91.00 344 TYR A O 1
ATOM 2389 N N . PRO A 1 345 ? -4.933 11.788 17.005 1.00 88.81 345 PRO A N 1
ATOM 2390 C CA . PRO A 1 345 ? -6.311 12.262 17.004 1.00 88.81 345 PRO A CA 1
ATOM 2391 C C . PRO A 1 345 ? -7.042 11.727 15.771 1.00 88.81 345 PRO A C 1
ATOM 2393 O O . PRO A 1 345 ? -6.430 11.490 14.727 1.00 88.81 345 PRO A O 1
ATOM 2396 N N . ASP A 1 346 ? -8.347 11.532 15.903 1.00 86.81 346 ASP A N 1
ATOM 2397 C CA . ASP A 1 346 ? -9.234 11.091 14.832 1.00 86.81 346 ASP A CA 1
ATOM 2398 C C . ASP A 1 346 ? -10.487 11.986 14.803 1.00 86.81 346 ASP A C 1
ATOM 2400 O O . ASP A 1 346 ? -10.608 12.954 15.559 1.00 86.81 346 ASP A O 1
ATOM 2404 N N . LYS A 1 347 ? -11.423 11.696 13.902 1.00 84.25 347 LYS A N 1
ATOM 2405 C CA . LYS A 1 347 ? -12.682 12.440 13.781 1.00 84.25 347 LYS A CA 1
ATOM 2406 C C . LYS A 1 347 ? -13.621 12.164 14.959 1.00 84.25 347 LYS A C 1
ATOM 2408 O O . LYS A 1 347 ? -13.419 11.249 15.754 1.00 84.25 347 LYS A O 1
ATOM 2413 N N . ASP A 1 348 ? -14.656 12.994 15.073 1.00 84.75 348 ASP A N 1
ATOM 2414 C CA . ASP A 1 348 ? -15.790 12.804 15.989 1.00 84.75 348 ASP A CA 1
ATOM 2415 C C . ASP A 1 348 ? -15.420 12.716 17.489 1.00 84.75 348 ASP A C 1
ATOM 2417 O O . ASP A 1 348 ? -16.175 12.188 18.304 1.00 84.75 348 ASP A O 1
ATOM 2421 N N . GLY A 1 349 ? -14.262 13.272 17.871 1.00 78.88 349 GLY A N 1
ATOM 2422 C CA . GLY A 1 349 ? -13.728 13.238 19.239 1.00 78.88 349 GLY A CA 1
ATOM 2423 C C . GLY A 1 349 ? -13.037 11.921 19.619 1.00 78.88 349 GLY A C 1
ATOM 2424 O O . GLY A 1 349 ? -12.765 11.695 20.798 1.00 78.88 349 GLY A O 1
ATOM 2425 N N . MET A 1 350 ? -12.764 11.052 18.642 1.00 87.88 350 MET A N 1
ATOM 2426 C CA . MET A 1 350 ? -12.070 9.778 18.828 1.00 87.88 350 MET A CA 1
ATOM 2427 C C . MET A 1 350 ? -10.545 9.926 18.678 1.00 87.88 350 MET A C 1
ATOM 2429 O O . MET A 1 350 ? -10.023 10.962 18.269 1.00 87.88 350 MET A O 1
ATOM 2433 N N . GLY A 1 351 ? -9.805 8.862 19.000 1.00 90.44 351 GLY A N 1
ATOM 2434 C CA . GLY A 1 351 ? -8.358 8.802 18.802 1.00 90.44 351 GLY A CA 1
ATOM 2435 C C . GLY A 1 351 ? -7.864 7.371 18.602 1.00 90.44 351 GLY A C 1
ATOM 2436 O O . GLY A 1 351 ? -8.338 6.439 19.252 1.00 90.44 351 GLY A O 1
ATOM 2437 N N . THR A 1 352 ? -6.890 7.196 17.712 1.00 94.19 352 THR A N 1
ATOM 2438 C CA . THR A 1 352 ? -6.308 5.896 17.364 1.00 94.19 352 THR A CA 1
ATOM 2439 C C . THR A 1 352 ? -5.013 5.650 18.143 1.00 94.19 352 THR A C 1
ATOM 2441 O O . THR A 1 352 ? -4.023 6.367 17.979 1.00 94.19 352 THR A O 1
ATOM 2444 N N . LEU A 1 353 ? -4.984 4.585 18.955 1.00 94.50 353 LEU A N 1
ATOM 2445 C CA . LEU A 1 353 ? -3.778 4.091 19.628 1.00 94.50 353 LEU A CA 1
ATOM 2446 C C . LEU A 1 353 ? -3.130 2.967 18.802 1.00 94.50 353 LEU A C 1
ATOM 2448 O O . LEU A 1 353 ? -3.631 1.847 18.746 1.00 94.50 353 LEU A O 1
ATOM 2452 N N . SER A 1 354 ? -1.989 3.254 18.178 1.00 95.25 354 SER A N 1
ATOM 2453 C CA . SER A 1 354 ? -1.256 2.322 17.314 1.00 95.25 354 SER A CA 1
ATOM 2454 C C . SER A 1 354 ? -0.029 1.734 18.017 1.00 95.25 354 SER A C 1
ATOM 2456 O O . SER A 1 354 ? 0.807 2.468 18.548 1.00 95.25 354 SER A O 1
ATOM 2458 N N . ALA A 1 355 ? 0.113 0.404 17.992 1.00 94.50 355 ALA A N 1
ATOM 2459 C CA . ALA A 1 355 ? 1.212 -0.326 18.626 1.00 94.50 355 ALA A CA 1
ATOM 2460 C C . ALA A 1 355 ? 2.035 -1.131 17.601 1.00 94.50 355 ALA A C 1
ATOM 2462 O O . ALA A 1 355 ? 1.678 -2.237 17.197 1.00 94.50 355 ALA A O 1
ATOM 2463 N N . SER A 1 356 ? 3.186 -0.587 17.204 1.00 93.38 356 SER A N 1
ATOM 2464 C CA . SER A 1 356 ? 4.164 -1.252 16.334 1.00 93.38 356 SER A CA 1
ATOM 2465 C C . SER A 1 356 ? 5.037 -2.222 17.132 1.00 93.38 356 SER A C 1
ATOM 2467 O O . SER A 1 356 ? 5.884 -1.797 17.919 1.00 93.38 356 SER A O 1
ATOM 2469 N N . MET A 1 357 ? 4.868 -3.528 16.911 1.00 92.06 357 MET A N 1
ATOM 2470 C CA . MET A 1 357 ? 5.607 -4.595 17.601 1.00 92.06 357 MET A CA 1
ATOM 2471 C C . MET A 1 357 ? 5.822 -5.834 16.704 1.00 92.06 357 MET A C 1
ATOM 2473 O O . MET A 1 357 ? 5.187 -5.939 15.655 1.00 92.06 357 MET A O 1
ATOM 2477 N N . PRO A 1 358 ? 6.707 -6.786 17.069 1.00 90.88 358 PRO A N 1
ATOM 2478 C CA . PRO A 1 358 ? 6.932 -7.992 16.270 1.00 90.88 358 PRO A CA 1
ATOM 2479 C C . PRO A 1 358 ? 5.672 -8.863 16.193 1.00 90.88 358 PRO A C 1
ATOM 2481 O O . PRO A 1 358 ? 4.989 -9.049 17.199 1.00 90.88 358 PRO A O 1
ATOM 2484 N N . LEU A 1 359 ? 5.397 -9.452 15.024 1.00 87.56 359 LEU A N 1
ATOM 2485 C CA . LEU A 1 359 ? 4.155 -10.191 14.751 1.00 87.56 359 LEU A CA 1
ATOM 2486 C C . LEU A 1 359 ? 3.789 -11.275 15.797 1.00 87.56 359 LEU A C 1
ATOM 2488 O O . LEU A 1 359 ? 2.614 -11.343 16.152 1.00 87.56 359 LEU A O 1
ATOM 2492 N N . PRO A 1 360 ? 4.722 -12.080 16.355 1.00 87.38 360 PRO A N 1
ATOM 2493 C CA . PRO A 1 360 ? 4.380 -13.034 17.416 1.00 87.38 360 PRO A CA 1
ATOM 2494 C C . PRO A 1 360 ? 3.867 -12.366 18.700 1.00 87.38 360 PRO A C 1
ATOM 2496 O O . PRO A 1 360 ? 2.993 -12.911 19.366 1.00 87.38 360 PRO A O 1
ATOM 2499 N N . VAL A 1 361 ? 4.373 -11.171 19.031 1.00 87.75 361 VAL A N 1
ATOM 2500 C CA . VAL A 1 361 ? 3.909 -10.382 20.184 1.00 87.75 361 VAL A CA 1
ATOM 2501 C C . VAL A 1 361 ? 2.525 -9.805 19.895 1.00 87.75 361 VAL A C 1
ATOM 2503 O O . VAL A 1 361 ? 1.636 -9.924 20.730 1.00 87.75 361 VAL A O 1
ATOM 2506 N N . LEU A 1 362 ? 2.316 -9.276 18.682 1.00 92.69 362 LEU A N 1
ATOM 2507 C CA . LEU A 1 362 ? 1.021 -8.746 18.247 1.00 92.69 362 LEU A CA 1
ATOM 2508 C C . LEU A 1 362 ? -0.081 -9.809 18.348 1.00 92.69 362 LEU A C 1
ATOM 2510 O O . LEU A 1 362 ? -1.118 -9.553 18.953 1.00 92.69 362 LEU A O 1
ATOM 2514 N N . ARG A 1 363 ? 0.163 -11.017 17.821 1.00 93.12 363 ARG A N 1
ATOM 2515 C CA . ARG A 1 363 ? -0.805 -12.127 17.880 1.00 93.12 363 ARG A CA 1
ATOM 2516 C C . ARG A 1 363 ? -1.021 -12.658 19.300 1.00 93.12 363 ARG A C 1
ATOM 2518 O O . ARG A 1 363 ? -2.127 -13.091 19.607 1.00 93.12 363 ARG A O 1
ATOM 2525 N N . ALA A 1 364 ? -0.018 -12.590 20.180 1.00 86.06 364 ALA A N 1
ATOM 2526 C CA . ALA A 1 364 ? -0.199 -12.909 21.597 1.00 86.06 364 ALA A CA 1
ATOM 2527 C C . ALA A 1 364 ? -1.104 -11.878 22.300 1.00 86.06 364 ALA A C 1
ATOM 2529 O O . ALA A 1 364 ? -2.044 -12.266 22.990 1.00 86.06 364 ALA A O 1
ATOM 2530 N N . CYS A 1 365 ? -0.875 -10.578 22.082 1.00 91.31 365 CYS A N 1
ATOM 2531 C CA . CYS A 1 365 ? -1.727 -9.512 22.616 1.00 91.31 365 CYS A CA 1
ATOM 2532 C C . CYS A 1 365 ? -3.164 -9.598 22.077 1.00 91.31 365 CYS A C 1
ATOM 2534 O O . CYS A 1 365 ? -4.111 -9.574 22.858 1.00 91.31 365 CYS A O 1
ATOM 2536 N N . GLU A 1 366 ? -3.333 -9.766 20.764 1.00 94.81 366 GLU A N 1
ATOM 2537 C CA . GLU A 1 366 ? -4.638 -9.955 20.119 1.00 94.81 366 GLU A CA 1
ATOM 2538 C C . GLU A 1 366 ? -5.375 -11.187 20.662 1.00 94.81 366 GLU A C 1
ATOM 2540 O O . GLU A 1 366 ? -6.562 -11.104 20.969 1.00 94.81 366 GLU A O 1
ATOM 2545 N N . GLY A 1 367 ? -4.679 -12.320 20.816 1.00 92.81 367 GLY A N 1
ATOM 2546 C CA . GLY A 1 367 ? -5.251 -13.554 21.357 1.00 92.81 367 GLY A CA 1
ATOM 2547 C C . GLY A 1 367 ? -5.744 -13.394 22.796 1.00 92.81 367 GLY A C 1
ATOM 2548 O O . GLY A 1 367 ? -6.857 -13.814 23.103 1.00 92.81 367 GLY A O 1
ATOM 2549 N N . VAL A 1 368 ? -4.962 -12.726 23.650 1.00 93.50 368 VAL A N 1
ATOM 2550 C CA . VAL A 1 368 ? -5.337 -12.420 25.041 1.00 93.50 368 VAL A CA 1
ATOM 2551 C C . VAL A 1 368 ? -6.529 -11.460 25.105 1.00 93.50 368 VAL A C 1
ATOM 2553 O O . VAL A 1 368 ? -7.484 -11.727 25.831 1.00 93.50 368 VAL A O 1
ATOM 2556 N N . LEU A 1 369 ? -6.540 -10.387 24.306 1.00 94.94 369 LEU A N 1
ATOM 2557 C CA . LEU A 1 369 ? -7.686 -9.471 24.240 1.00 94.94 369 LEU A CA 1
ATOM 2558 C C . LEU A 1 369 ? -8.946 -10.174 23.720 1.00 94.94 369 LEU A C 1
ATOM 2560 O O . LEU A 1 369 ? -10.021 -9.997 24.286 1.00 94.94 369 LEU A O 1
ATOM 2564 N N . ARG A 1 370 ? -8.822 -11.022 22.691 1.00 96.62 370 ARG A N 1
ATOM 2565 C CA . ARG A 1 370 ? -9.929 -11.825 22.147 1.00 96.62 370 ARG A CA 1
ATOM 2566 C C . ARG A 1 370 ? -10.432 -12.881 23.138 1.00 96.62 370 ARG A C 1
ATOM 2568 O O . ARG A 1 370 ? -11.608 -13.234 23.085 1.00 96.62 370 ARG A O 1
ATOM 2575 N N . GLN A 1 371 ? -9.578 -13.381 24.032 1.00 94.62 371 GLN A N 1
ATOM 2576 C CA . GLN A 1 371 ? -9.990 -14.241 25.142 1.00 94.62 371 GLN A CA 1
ATOM 2577 C C . GLN A 1 371 ? -10.795 -13.443 26.176 1.00 94.62 371 GLN A C 1
ATOM 2579 O O . GLN A 1 371 ? -11.946 -13.797 26.427 1.00 94.62 371 GLN A O 1
ATOM 2584 N N . TYR A 1 372 ? -10.264 -12.329 26.692 1.00 92.69 372 TYR A N 1
ATOM 2585 C CA . TYR A 1 372 ? -10.996 -11.489 27.648 1.00 92.69 372 TYR A CA 1
ATOM 2586 C C . TYR A 1 372 ? -12.326 -10.972 27.081 1.00 92.69 372 TYR A C 1
ATOM 2588 O O . TYR A 1 372 ? -13.340 -11.010 27.771 1.00 92.69 372 TYR A O 1
ATOM 2596 N N . ALA A 1 373 ? -12.366 -10.601 25.798 1.00 92.75 373 ALA A N 1
ATOM 2597 C CA . ALA A 1 373 ? -13.585 -10.182 25.105 1.00 92.75 373 ALA A CA 1
ATOM 2598 C C . ALA A 1 373 ? -14.649 -11.289 24.971 1.00 92.75 373 ALA A C 1
ATOM 2600 O O . ALA A 1 373 ? -15.823 -10.990 24.762 1.00 92.75 373 ALA A O 1
ATOM 2601 N N . ARG A 1 374 ? -14.270 -12.568 25.083 1.00 94.19 374 ARG A N 1
ATOM 2602 C CA . ARG A 1 374 ? -15.217 -13.692 25.189 1.00 94.19 374 ARG A CA 1
ATOM 2603 C C . ARG A 1 374 ? -15.654 -13.901 26.636 1.00 94.19 374 ARG A C 1
ATOM 2605 O O . ARG A 1 374 ? -16.839 -14.073 26.887 1.00 94.19 374 ARG A O 1
ATOM 2612 N N . GLU A 1 375 ? -14.714 -13.838 27.575 1.00 92.75 375 GLU A N 1
ATOM 2613 C CA . GLU A 1 375 ? -14.962 -14.018 29.012 1.00 92.75 375 GLU A CA 1
ATOM 2614 C C . GLU A 1 375 ? -15.830 -12.900 29.624 1.00 92.75 375 GLU A C 1
ATOM 2616 O O . GLU A 1 375 ? -16.559 -13.157 30.577 1.00 92.75 375 GLU A O 1
ATOM 2621 N N . CYS A 1 376 ? -15.810 -11.684 29.062 1.00 88.94 376 CYS A N 1
ATOM 2622 C CA . CYS A 1 376 ? -16.645 -10.554 29.492 1.00 88.94 376 CYS A CA 1
ATOM 2623 C C . CYS A 1 376 ? -17.978 -10.404 28.725 1.00 88.94 376 CYS A C 1
ATOM 2625 O O . CYS A 1 376 ? -18.690 -9.418 28.928 1.00 88.94 376 CYS A O 1
ATOM 2627 N N . THR A 1 377 ? -18.322 -11.354 27.844 1.00 90.38 377 THR A N 1
ATOM 2628 C CA . THR A 1 377 ? -19.623 -11.386 27.151 1.00 90.38 377 THR A CA 1
ATOM 2629 C C . THR A 1 377 ? -20.715 -11.906 28.093 1.00 90.38 377 THR A C 1
ATOM 2631 O O . THR A 1 377 ? -20.509 -12.891 28.801 1.00 90.38 377 THR A O 1
ATOM 2634 N N . PHE A 1 378 ? -21.901 -11.295 28.068 1.00 88.00 378 PHE A N 1
ATOM 2635 C CA . PHE A 1 378 ? -23.066 -11.716 28.858 1.00 88.00 378 PHE A CA 1
ATOM 2636 C C . PHE A 1 378 ? -24.345 -11.797 27.994 1.00 88.00 378 PHE A C 1
ATOM 2638 O O . PHE A 1 378 ? -24.374 -11.254 26.887 1.00 88.00 378 PHE A O 1
ATOM 2645 N N . PRO A 1 379 ? -25.413 -12.490 28.441 1.00 92.31 379 PRO A N 1
ATOM 2646 C CA . PRO A 1 379 ? -26.666 -12.561 27.689 1.00 92.31 379 PRO A CA 1
ATOM 2647 C C . PRO A 1 379 ? -27.289 -11.170 27.504 1.00 92.31 379 PRO A C 1
ATOM 2649 O O . PRO A 1 379 ? -27.537 -10.477 28.487 1.00 92.31 379 PRO A O 1
ATOM 2652 N N . GLY A 1 380 ? -27.548 -10.774 26.255 1.00 92.25 380 GLY A N 1
ATOM 2653 C CA . GLY A 1 380 ? -28.045 -9.433 25.914 1.00 92.25 380 GLY A CA 1
ATOM 2654 C C . GLY A 1 380 ? -26.958 -8.371 25.692 1.00 92.25 380 GLY A C 1
ATOM 2655 O O . GLY A 1 380 ? -27.287 -7.203 25.528 1.00 92.25 380 GLY A O 1
ATOM 2656 N N . ASP A 1 381 ? -25.676 -8.744 25.670 1.00 90.50 381 ASP A N 1
ATOM 2657 C CA . ASP A 1 381 ? -24.580 -7.817 25.370 1.00 90.50 381 ASP A CA 1
ATOM 2658 C C . ASP A 1 381 ? -24.523 -7.444 23.875 1.00 90.50 381 ASP A C 1
ATOM 2660 O O . ASP A 1 381 ? -23.970 -8.181 23.056 1.00 90.50 381 ASP A O 1
ATOM 2664 N N . GLU A 1 382 ? -25.074 -6.279 23.526 1.00 93.12 382 GLU A N 1
ATOM 2665 C CA . GLU A 1 382 ? -25.124 -5.755 22.151 1.00 93.12 382 GLU A CA 1
ATOM 2666 C C . GLU A 1 382 ? -23.753 -5.345 21.573 1.00 93.12 382 GLU A C 1
ATOM 2668 O O . GLU A 1 382 ? -23.654 -5.062 20.376 1.00 93.12 382 GLU A O 1
ATOM 2673 N N . ARG A 1 383 ? -22.680 -5.303 22.380 1.00 91.81 383 ARG A N 1
ATOM 2674 C CA . ARG A 1 383 ? -21.353 -4.865 21.911 1.00 91.81 383 ARG A CA 1
ATOM 2675 C C . ARG A 1 383 ? -20.774 -5.810 20.856 1.00 91.81 383 ARG A C 1
ATOM 2677 O O . ARG A 1 383 ? -20.912 -7.038 20.922 1.00 91.81 383 ARG A O 1
ATOM 2684 N N . SER A 1 384 ? -20.014 -5.245 19.922 1.00 95.12 384 SER A N 1
ATOM 2685 C CA . SER A 1 384 ? -19.169 -6.017 19.013 1.00 95.12 384 SER A CA 1
ATOM 2686 C C . SER A 1 384 ? -17.989 -6.661 19.756 1.00 95.12 384 SER A C 1
ATOM 2688 O O . SER A 1 384 ? -17.611 -6.262 20.861 1.00 95.12 384 SER A O 1
ATOM 2690 N N . THR A 1 385 ? -17.370 -7.673 19.141 1.00 93.62 385 THR A N 1
ATOM 2691 C CA . THR A 1 385 ? -16.138 -8.284 19.672 1.00 93.62 385 THR A CA 1
ATOM 2692 C C . THR A 1 385 ? -15.016 -7.258 19.810 1.00 93.62 385 THR A C 1
ATOM 2694 O O . THR A 1 385 ? -14.294 -7.288 20.801 1.00 93.62 385 THR A O 1
ATOM 2697 N N . ASP A 1 386 ? -14.905 -6.326 18.864 1.00 95.00 386 ASP A N 1
ATOM 2698 C CA . ASP A 1 386 ? -13.826 -5.337 18.836 1.00 95.00 386 ASP A CA 1
ATOM 2699 C C . ASP A 1 386 ? -14.035 -4.243 19.894 1.00 95.00 386 ASP A C 1
ATOM 2701 O O . ASP A 1 386 ? -13.074 -3.829 20.539 1.00 95.00 386 ASP A O 1
ATOM 2705 N N . GLN A 1 387 ? -15.291 -3.860 20.166 1.00 94.06 387 GLN A N 1
ATOM 2706 C CA . GLN A 1 387 ? -15.647 -3.015 21.313 1.00 94.06 387 GLN A CA 1
ATOM 2707 C C . GLN A 1 387 ? -15.253 -3.693 22.632 1.00 94.06 387 GLN A C 1
ATOM 2709 O O . GLN A 1 387 ? -14.516 -3.104 23.416 1.00 94.06 387 GLN A O 1
ATOM 2714 N N . ARG A 1 388 ? -15.621 -4.967 22.844 1.00 94.75 388 ARG A N 1
ATOM 2715 C CA . ARG A 1 388 ? -15.179 -5.723 24.033 1.00 94.75 388 ARG A CA 1
ATOM 2716 C C . ARG A 1 388 ? -13.655 -5.868 24.128 1.00 94.75 388 ARG A C 1
ATOM 2718 O O . ARG A 1 388 ? -13.110 -5.818 25.228 1.00 94.75 388 ARG A O 1
ATOM 2725 N N . MET A 1 389 ? -12.952 -6.041 23.006 1.00 94.88 389 MET A N 1
ATOM 2726 C CA . MET A 1 389 ? -11.483 -6.093 22.984 1.00 94.88 389 MET A CA 1
ATOM 2727 C C . MET A 1 389 ? -10.856 -4.747 23.369 1.00 94.88 389 MET A C 1
ATOM 2729 O O . MET A 1 389 ? -9.864 -4.740 24.100 1.00 94.88 389 MET A O 1
ATOM 2733 N N . LEU A 1 390 ? -11.434 -3.626 22.926 1.00 95.56 390 LEU A N 1
ATOM 2734 C CA . LEU A 1 390 ? -11.018 -2.282 23.329 1.00 95.56 390 LEU A CA 1
ATOM 2735 C C . LEU A 1 390 ? -11.315 -2.025 24.812 1.00 95.56 390 LEU A C 1
ATOM 2737 O O . LEU A 1 390 ? -10.427 -1.559 25.524 1.00 95.56 390 LEU A O 1
ATOM 2741 N N . ASP A 1 391 ? -12.501 -2.398 25.296 1.00 90.94 391 ASP A N 1
ATOM 2742 C CA . ASP A 1 391 ? -12.890 -2.253 26.702 1.00 90.94 391 ASP A CA 1
ATOM 2743 C C . ASP A 1 391 ? -11.890 -2.964 27.629 1.00 90.94 391 ASP A C 1
ATOM 2745 O O . ASP A 1 391 ? -11.357 -2.378 28.575 1.00 90.94 391 ASP A O 1
ATOM 2749 N N . CYS A 1 392 ? -11.572 -4.226 27.315 1.00 91.50 392 CYS A N 1
ATOM 2750 C CA . CYS A 1 392 ? -10.586 -5.006 28.057 1.00 91.50 392 CYS A CA 1
ATOM 2751 C C . CYS A 1 392 ? -9.162 -4.444 27.926 1.00 91.50 392 CYS A C 1
ATOM 2753 O O . CYS A 1 392 ? -8.400 -4.518 28.887 1.00 91.50 392 CYS A O 1
ATOM 2755 N N . LEU A 1 393 ? -8.784 -3.866 26.779 1.00 93.88 393 LEU A N 1
ATOM 2756 C CA . LEU A 1 393 ? -7.483 -3.211 26.611 1.00 93.88 393 LEU A CA 1
ATOM 2757 C C . LEU A 1 393 ? -7.363 -1.954 27.482 1.00 93.88 393 LEU A C 1
ATOM 2759 O O . LEU A 1 393 ? -6.342 -1.773 28.143 1.00 93.88 393 LEU A O 1
ATOM 2763 N N . VAL A 1 394 ? -8.390 -1.101 27.502 1.00 90.38 394 VAL A N 1
ATOM 2764 C CA . VAL A 1 394 ? -8.393 0.137 28.293 1.00 90.38 394 VAL A CA 1
ATOM 2765 C C . VAL A 1 394 ? -8.369 -0.177 29.787 1.00 90.38 394 VAL A C 1
ATOM 2767 O O . VAL A 1 394 ? -7.565 0.416 30.504 1.00 90.38 394 VAL A O 1
ATOM 2770 N N . ASP A 1 395 ? -9.156 -1.151 30.256 1.00 86.12 395 ASP A N 1
ATOM 2771 C CA . ASP A 1 395 ? -9.065 -1.609 31.647 1.00 86.12 395 ASP A CA 1
ATOM 2772 C C . ASP A 1 395 ? -7.657 -2.141 31.969 1.00 86.12 395 ASP A C 1
ATOM 2774 O O . ASP A 1 395 ? -7.026 -1.660 32.903 1.00 86.12 395 ASP A O 1
ATOM 2778 N N . LEU A 1 396 ? -7.085 -3.040 31.159 1.00 87.06 396 LEU A N 1
ATOM 2779 C CA . LEU A 1 396 ? -5.734 -3.579 31.399 1.00 87.06 396 LEU A CA 1
ATOM 2780 C C . LEU A 1 396 ? -4.611 -2.523 31.388 1.00 87.06 396 LEU A C 1
ATOM 2782 O O . LEU A 1 396 ? -3.564 -2.765 31.991 1.00 87.06 396 LEU A O 1
ATOM 2786 N N . LEU A 1 397 ? -4.799 -1.388 30.707 1.00 86.69 397 LEU A N 1
ATOM 2787 C CA . LEU A 1 397 ? -3.834 -0.282 30.663 1.00 86.69 397 LEU A CA 1
ATOM 2788 C C . LEU A 1 397 ? -4.028 0.745 31.787 1.00 86.69 397 LEU A C 1
ATOM 2790 O O . LEU A 1 397 ? -3.039 1.317 32.243 1.00 86.69 397 LEU A O 1
ATOM 2794 N N . LEU A 1 398 ? -5.269 0.992 32.220 1.00 81.50 398 LEU A N 1
ATOM 2795 C CA . LEU A 1 398 ? -5.606 2.009 33.227 1.00 81.50 398 LEU A CA 1
ATOM 2796 C C . LEU A 1 398 ? -5.852 1.440 34.635 1.00 81.50 398 LEU A C 1
ATOM 2798 O O . LEU A 1 398 ? -6.007 2.212 35.583 1.00 81.50 398 LEU A O 1
ATOM 2802 N N . ARG A 1 399 ? -5.889 0.111 34.801 1.00 76.81 399 ARG A N 1
ATOM 2803 C CA . ARG A 1 399 ? -6.104 -0.541 36.100 1.00 76.81 399 ARG A CA 1
ATOM 2804 C C . ARG A 1 399 ? -5.012 -0.132 37.105 1.00 76.81 399 ARG A C 1
ATOM 2806 O O . ARG A 1 399 ? -3.827 -0.306 36.807 1.00 76.81 399 ARG A O 1
ATOM 2813 N N . PRO A 1 400 ? -5.368 0.344 38.315 1.00 67.12 400 PRO A N 1
ATOM 2814 C CA . PRO A 1 400 ? -4.387 0.612 39.364 1.00 67.12 400 PRO A CA 1
ATOM 2815 C C . PRO A 1 400 ? -3.649 -0.681 39.748 1.00 67.12 400 PRO A C 1
ATOM 2817 O O . PRO A 1 400 ? -4.271 -1.729 39.935 1.00 67.12 400 PRO A O 1
ATOM 2820 N N . ASP A 1 401 ? -2.316 -0.625 39.838 1.00 61.75 401 ASP A N 1
ATOM 2821 C CA . ASP A 1 401 ? -1.497 -1.829 40.014 1.00 61.75 401 ASP A CA 1
ATOM 2822 C C . ASP A 1 401 ? -1.620 -2.409 41.433 1.00 61.75 401 ASP A C 1
ATOM 2824 O O . ASP A 1 401 ? -1.134 -1.835 42.410 1.00 61.75 401 ASP A O 1
ATOM 2828 N N . ALA A 1 402 ? -2.200 -3.606 41.527 1.00 60.22 402 ALA A N 1
ATOM 2829 C CA . ALA A 1 402 ? -2.291 -4.378 42.763 1.00 60.22 402 ALA A CA 1
ATOM 2830 C C . ALA A 1 402 ? -0.914 -4.760 43.351 1.00 60.22 402 ALA A C 1
ATOM 2832 O O . ALA A 1 402 ? -0.827 -5.083 44.533 1.00 60.22 402 ALA A O 1
ATOM 2833 N N . ALA A 1 403 ? 0.166 -4.709 42.561 1.00 63.34 403 ALA A N 1
ATOM 2834 C CA . ALA A 1 403 ? 1.529 -5.020 42.995 1.00 63.34 403 ALA A CA 1
ATOM 2835 C C . ALA A 1 403 ? 2.270 -3.847 43.679 1.00 63.34 403 ALA A C 1
ATOM 2837 O O . ALA A 1 403 ? 3.493 -3.899 43.824 1.00 63.34 403 ALA A O 1
ATOM 2838 N N . GLY A 1 404 ? 1.566 -2.788 44.097 1.00 59.28 404 GLY A N 1
ATOM 2839 C CA . GLY A 1 404 ? 2.127 -1.741 44.964 1.00 59.28 404 GLY A CA 1
ATOM 2840 C C . GLY A 1 404 ? 3.128 -0.795 44.291 1.00 59.28 404 GLY A C 1
ATOM 2841 O O . GLY A 1 404 ? 3.949 -0.181 44.974 1.00 59.28 404 GLY A O 1
ATOM 2842 N N . ARG A 1 405 ? 3.081 -0.655 42.959 1.00 62.62 405 ARG A N 1
ATOM 2843 C CA . ARG A 1 405 ? 3.791 0.434 42.265 1.00 62.62 405 ARG A CA 1
ATOM 2844 C C . ARG A 1 405 ? 3.199 1.792 42.661 1.00 62.62 405 ARG A C 1
ATOM 2846 O O . ARG A 1 405 ? 2.001 1.864 42.936 1.00 62.62 405 ARG A O 1
ATOM 2853 N N . PRO A 1 406 ? 3.985 2.884 42.624 1.00 61.06 406 PRO A N 1
ATOM 2854 C CA . PRO A 1 406 ? 3.412 4.222 42.709 1.00 61.06 406 PRO A CA 1
ATOM 2855 C C . PRO A 1 406 ? 2.390 4.423 41.572 1.00 61.06 406 PRO A C 1
ATOM 2857 O O . PRO A 1 406 ? 2.679 4.037 40.434 1.00 61.06 406 PRO A O 1
ATOM 2860 N N . PRO A 1 407 ? 1.210 5.009 41.846 1.00 64.00 407 PRO A N 1
ATOM 2861 C CA . PRO A 1 407 ? 0.188 5.217 40.828 1.00 64.00 407 PRO A CA 1
ATOM 2862 C C . PRO A 1 407 ? 0.693 6.196 39.765 1.00 64.00 407 PRO A C 1
ATOM 2864 O O . PRO A 1 407 ? 1.062 7.331 40.069 1.00 64.00 407 PRO A O 1
ATOM 2867 N N . VAL A 1 408 ? 0.701 5.759 38.505 1.00 64.44 408 VAL A N 1
ATOM 2868 C CA . VAL A 1 408 ? 1.050 6.615 37.367 1.00 64.44 408 VAL A CA 1
ATOM 2869 C C . VAL A 1 408 ? -0.152 7.499 37.051 1.00 64.44 408 VAL A C 1
ATOM 2871 O O . VAL A 1 408 ? -1.180 7.012 36.588 1.00 64.44 408 VAL A O 1
ATOM 2874 N N . GLN A 1 409 ? -0.033 8.798 37.317 1.00 67.62 409 GLN A N 1
ATOM 2875 C CA . GLN A 1 409 ? -1.089 9.762 37.019 1.00 67.62 409 GLN A CA 1
ATOM 2876 C C . GLN A 1 409 ? -1.040 10.173 35.544 1.00 67.62 409 GLN A C 1
ATOM 2878 O O . GLN A 1 409 ? -0.081 10.805 35.092 1.00 67.62 409 GLN A O 1
ATOM 2883 N N . ALA A 1 410 ? -2.097 9.840 34.802 1.00 72.69 410 ALA A N 1
ATOM 2884 C CA . ALA A 1 410 ? -2.373 10.478 33.523 1.00 72.69 410 ALA A CA 1
ATOM 2885 C C . ALA A 1 410 ? -2.703 11.959 33.764 1.00 72.69 410 ALA A C 1
ATOM 2887 O O . ALA A 1 410 ? -3.474 12.289 34.665 1.00 72.69 410 ALA A O 1
ATOM 2888 N N . HIS A 1 411 ? -2.107 12.835 32.962 1.00 79.12 411 HIS A N 1
ATOM 2889 C CA . HIS A 1 411 ? -2.410 14.261 32.942 1.00 79.12 411 HIS A CA 1
ATOM 2890 C C . HIS A 1 411 ? -3.167 14.535 31.643 1.00 79.12 411 HIS A C 1
ATOM 2892 O O . HIS A 1 411 ? -2.712 14.097 30.590 1.00 79.12 411 HIS A O 1
ATOM 2898 N N . LEU A 1 412 ? -4.315 15.209 31.735 1.00 83.56 412 LEU A N 1
ATOM 2899 C CA . LEU A 1 412 ? -5.154 15.594 30.599 1.00 83.56 412 LEU A CA 1
ATOM 2900 C C . LEU A 1 412 ? -5.467 17.084 30.716 1.00 83.56 412 LEU A C 1
ATOM 2902 O O . LEU A 1 412 ? -5.943 17.541 31.759 1.00 83.56 412 LEU A O 1
ATOM 2906 N N . THR A 1 413 ? -5.217 17.835 29.653 1.00 87.81 413 THR A N 1
ATOM 2907 C CA . THR A 1 413 ? -5.482 19.274 29.580 1.00 87.81 413 THR A CA 1
ATOM 2908 C C . THR A 1 413 ? -6.864 19.487 28.984 1.00 87.81 413 THR A C 1
ATOM 2910 O O . THR A 1 413 ? -7.043 19.313 27.784 1.00 87.81 413 THR A O 1
ATOM 2913 N N . ILE A 1 414 ? -7.853 19.851 29.802 1.00 87.44 414 ILE A N 1
ATOM 2914 C CA . ILE A 1 414 ? -9.214 20.133 29.322 1.00 87.44 414 ILE A CA 1
ATOM 2915 C C . ILE A 1 414 ? -9.415 21.648 29.254 1.00 87.44 414 ILE A C 1
ATOM 2917 O O . ILE A 1 414 ? -9.299 22.334 30.272 1.00 87.44 414 ILE A O 1
ATOM 2921 N N . VAL A 1 415 ? -9.745 22.164 28.069 1.00 90.38 415 VAL A N 1
ATOM 2922 C CA . VAL A 1 415 ? -10.095 23.576 27.845 1.00 90.38 415 VAL A CA 1
ATOM 2923 C C . VAL A 1 415 ? -11.570 23.655 27.464 1.00 90.38 415 VAL A C 1
ATOM 2925 O O . VAL A 1 415 ? -12.040 22.910 26.610 1.00 90.38 415 VAL A O 1
ATOM 2928 N N . ALA A 1 416 ? -12.328 24.533 28.116 1.00 91.31 416 ALA A N 1
ATOM 2929 C CA . ALA A 1 416 ? -13.765 24.667 27.895 1.00 91.31 416 ALA A CA 1
ATOM 2930 C C . ALA A 1 416 ? -14.232 26.085 28.222 1.00 91.31 416 ALA A C 1
ATOM 2932 O O . ALA A 1 416 ? -13.739 26.698 29.175 1.00 91.31 416 ALA A O 1
ATOM 2933 N N . SER A 1 417 ? -15.224 26.596 27.490 1.00 92.62 417 SER A N 1
ATOM 2934 C CA . SER A 1 417 ? -15.890 27.832 27.899 1.00 92.62 417 SER A CA 1
ATOM 2935 C C . SER A 1 417 ? -16.804 27.576 29.107 1.00 92.62 417 SER A C 1
ATOM 2937 O O . SER A 1 417 ? -17.340 26.479 29.292 1.00 92.62 417 SER A O 1
ATOM 2939 N N . ALA A 1 418 ? -17.055 28.605 29.920 1.00 89.12 418 ALA A N 1
ATOM 2940 C CA . ALA A 1 418 ? -18.047 28.503 30.993 1.00 89.12 418 ALA A CA 1
ATOM 2941 C C . ALA A 1 418 ? -19.460 28.192 30.448 1.00 89.12 418 ALA A C 1
ATOM 2943 O O . ALA A 1 418 ? -20.239 27.529 31.126 1.00 89.12 418 ALA A O 1
ATOM 2944 N N . GLY A 1 419 ? -19.768 28.607 29.210 1.00 90.00 419 GLY A N 1
ATOM 2945 C CA . GLY A 1 419 ? -21.010 28.258 28.514 1.00 90.00 419 GLY A CA 1
ATOM 2946 C C . GLY A 1 419 ? -21.091 26.770 28.161 1.00 90.00 419 GLY A C 1
ATOM 2947 O O . GLY A 1 419 ? -22.104 26.137 28.445 1.00 90.00 419 GLY A O 1
ATOM 2948 N N . THR A 1 420 ? -20.004 26.194 27.638 1.00 90.12 420 THR A N 1
ATOM 2949 C CA . THR A 1 420 ? -19.846 24.754 27.350 1.00 90.12 420 THR A CA 1
ATOM 2950 C C . THR A 1 420 ? -20.149 23.915 28.592 1.00 90.12 420 THR A C 1
ATOM 2952 O O . THR A 1 420 ? -20.928 22.963 28.546 1.00 90.12 420 THR A O 1
ATOM 2955 N N . LEU A 1 421 ? -19.577 24.300 29.737 1.00 88.75 421 LEU A N 1
ATOM 2956 C CA . LEU A 1 421 ? -19.782 23.613 31.015 1.00 88.75 421 LEU A CA 1
ATOM 2957 C C . LEU A 1 421 ? -21.189 23.832 31.597 1.00 88.75 421 LEU A C 1
ATOM 2959 O O . LEU A 1 421 ? -21.737 22.923 32.216 1.00 88.75 421 LEU A O 1
ATOM 2963 N N . ALA A 1 422 ? -21.801 24.995 31.351 1.00 88.31 422 ALA A N 1
ATOM 2964 C CA . ALA A 1 422 ? -23.176 25.314 31.746 1.00 88.31 422 ALA A CA 1
ATOM 2965 C C . ALA A 1 422 ? -24.263 24.702 30.832 1.00 88.31 422 ALA A C 1
ATOM 2967 O O . ALA A 1 422 ? -25.448 24.906 31.088 1.00 88.31 422 ALA A O 1
ATOM 2968 N N . GLY A 1 423 ? -23.883 23.949 29.791 1.00 86.75 423 GLY A N 1
ATOM 2969 C CA . GLY A 1 423 ? -24.807 23.207 28.924 1.00 86.75 423 GLY A CA 1
ATOM 2970 C C . GLY A 1 423 ? -24.908 23.696 27.476 1.00 86.75 423 GLY A C 1
ATOM 2971 O O . GLY A 1 423 ? -25.581 23.041 26.689 1.00 86.75 423 GLY A O 1
ATOM 2972 N N . GLY A 1 424 ? -24.235 24.788 27.102 1.00 89.44 424 GLY A N 1
ATOM 2973 C CA . GLY A 1 424 ? -24.183 25.274 25.717 1.00 89.44 424 GLY A CA 1
ATOM 2974 C C . GLY A 1 424 ? -23.333 24.391 24.795 1.00 89.44 424 GLY A C 1
ATOM 2975 O O . GLY A 1 424 ? -22.497 23.617 25.260 1.00 89.44 424 GLY A O 1
ATOM 2976 N N . ASP A 1 425 ? -23.533 24.511 23.484 1.00 92.19 425 ASP A N 1
ATOM 2977 C CA . ASP A 1 425 ? -22.958 23.587 22.490 1.00 92.19 425 ASP A CA 1
ATOM 2978 C C . ASP A 1 425 ? -21.588 24.002 21.926 1.00 92.19 425 ASP A C 1
ATOM 2980 O O . ASP A 1 425 ? -21.002 23.270 21.130 1.00 92.19 425 ASP A O 1
ATOM 2984 N N . GLU A 1 426 ? -21.051 25.141 22.375 1.00 91.94 426 GLU A N 1
ATOM 2985 C CA . GLU A 1 426 ? -19.699 25.605 22.039 1.00 91.94 426 GLU A CA 1
ATOM 2986 C C . GLU A 1 426 ? -18.659 24.522 22.399 1.00 91.94 426 GLU A C 1
ATOM 2988 O O . GLU A 1 426 ? -18.662 24.056 23.547 1.00 91.94 426 GLU A O 1
ATOM 2993 N N . PRO A 1 427 ? -17.782 24.097 21.469 1.00 91.06 427 PRO A N 1
ATOM 2994 C CA . PRO A 1 427 ? -16.841 23.006 21.708 1.00 91.06 427 PRO A CA 1
ATOM 2995 C C . PRO A 1 427 ? -15.821 23.327 22.812 1.00 91.06 427 PRO A C 1
ATOM 2997 O O . PRO A 1 427 ? -15.671 24.462 23.268 1.00 91.06 427 PRO A O 1
ATOM 3000 N N . GLY A 1 428 ? -15.106 22.293 23.244 1.00 91.19 428 GLY A N 1
ATOM 3001 C CA . GLY A 1 428 ? -13.898 22.435 24.055 1.00 91.19 428 GLY A CA 1
ATOM 3002 C C . GLY A 1 428 ? -12.750 21.639 23.449 1.00 91.19 428 GLY A C 1
ATOM 3003 O O . GLY A 1 428 ? -12.859 21.132 22.335 1.00 91.19 428 GLY A O 1
ATOM 3004 N N . GLU A 1 429 ? -11.663 21.500 24.195 1.00 91.19 429 GLU A N 1
ATOM 3005 C CA . GLU A 1 429 ? -10.468 20.775 23.771 1.00 91.19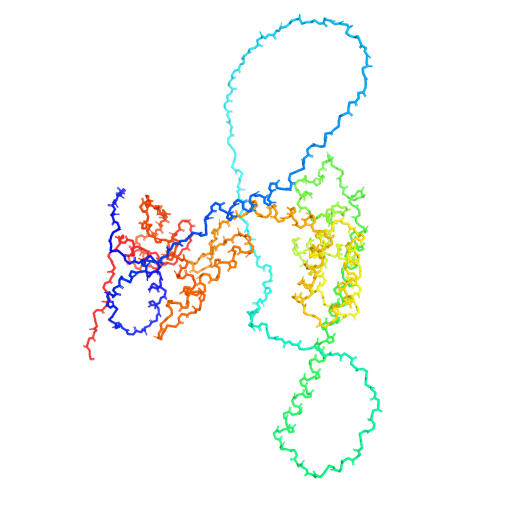 429 GLU A CA 1
ATOM 3006 C C . GLU A 1 429 ? -10.013 19.780 24.841 1.00 91.19 429 GLU A C 1
ATOM 3008 O O . GLU A 1 429 ? -10.142 20.038 26.042 1.00 91.19 429 GLU A O 1
ATOM 3013 N N . VAL A 1 430 ? -9.425 18.668 24.398 1.00 88.06 430 VAL A N 1
ATOM 3014 C CA . VAL A 1 430 ? -8.641 17.744 25.229 1.00 88.06 430 VAL A CA 1
ATOM 3015 C C . VAL A 1 430 ? -7.241 17.657 24.628 1.00 88.06 430 VAL A C 1
ATOM 3017 O O . VAL A 1 430 ? -7.090 17.288 23.467 1.00 88.06 430 VAL A O 1
ATOM 3020 N N . ASP A 1 431 ? -6.228 18.063 25.394 1.00 86.38 431 ASP A N 1
ATOM 3021 C CA . ASP A 1 431 ? -4.819 18.166 24.979 1.00 86.38 431 ASP A CA 1
ATOM 3022 C C . ASP A 1 431 ? -4.627 18.887 23.625 1.00 86.38 431 ASP A C 1
ATOM 3024 O O . ASP A 1 431 ? -3.833 18.488 22.771 1.00 86.38 431 ASP A O 1
ATOM 3028 N N . GLY A 1 432 ? -5.382 19.977 23.433 1.00 87.12 432 GLY A N 1
ATOM 3029 C CA . GLY A 1 432 ? -5.353 20.815 22.229 1.00 87.12 432 GLY A CA 1
ATOM 3030 C C . GLY A 1 432 ? -6.067 20.218 21.012 1.00 87.12 432 GLY A C 1
ATOM 3031 O O . GLY A 1 432 ? -5.862 20.694 19.899 1.00 87.12 432 GLY A O 1
ATOM 3032 N N . GLN A 1 433 ? -6.863 19.156 21.186 1.00 88.06 433 GLN A N 1
ATOM 3033 C CA . GLN A 1 433 ? -7.697 18.569 20.134 1.00 88.06 433 GLN A CA 1
ATOM 3034 C C . GLN A 1 433 ? -9.175 18.916 20.366 1.00 88.06 433 GLN A C 1
ATOM 3036 O O . GLN A 1 433 ? -9.670 18.678 21.472 1.00 88.06 433 GLN A O 1
ATOM 3041 N N . PRO A 1 434 ? -9.894 19.463 19.367 1.00 89.75 434 PRO A N 1
ATOM 3042 C CA . PRO A 1 434 ? -11.274 19.902 19.536 1.00 89.75 434 PRO A CA 1
ATOM 3043 C C . PRO A 1 434 ? -12.223 18.715 19.733 1.00 89.75 434 PRO A C 1
ATOM 3045 O O . PRO A 1 434 ? -12.179 17.729 18.997 1.00 89.75 434 PRO A O 1
ATOM 3048 N N . VAL A 1 435 ? -13.119 18.832 20.711 1.00 90.19 435 VAL A N 1
ATOM 3049 C CA . VAL A 1 435 ? -14.096 17.804 21.087 1.00 90.19 435 VAL A CA 1
ATOM 3050 C C . VAL A 1 435 ? -15.502 18.394 21.279 1.00 90.19 435 VAL A C 1
ATOM 3052 O O . VAL A 1 435 ? -15.643 19.548 21.702 1.00 90.19 435 VAL A O 1
ATOM 3055 N N . PRO A 1 436 ? -16.574 17.614 21.022 1.00 91.31 436 PRO A N 1
ATOM 3056 C CA . PRO A 1 436 ? -17.944 18.067 21.250 1.00 91.31 436 PRO A CA 1
ATOM 3057 C C . PRO A 1 436 ? -18.206 18.461 22.709 1.00 91.31 436 PRO A C 1
ATOM 3059 O O . PRO A 1 436 ? -17.776 17.774 23.639 1.00 91.31 436 PRO A O 1
ATOM 3062 N N . ALA A 1 437 ? -19.008 19.509 22.912 1.00 90.94 437 ALA A N 1
ATOM 3063 C CA . ALA A 1 437 ? -19.379 20.036 24.229 1.00 90.94 437 ALA A CA 1
ATOM 3064 C C . ALA A 1 437 ? -19.909 18.966 25.211 1.00 90.94 437 ALA A C 1
ATOM 3066 O O . ALA A 1 437 ? -19.648 19.026 26.413 1.00 90.94 437 ALA A O 1
ATOM 3067 N N . ALA A 1 438 ? -20.618 17.952 24.702 1.00 89.31 438 ALA A N 1
ATOM 3068 C CA . ALA A 1 438 ? -21.117 16.828 25.493 1.00 89.31 438 ALA A CA 1
ATOM 3069 C C . ALA A 1 438 ? -19.994 15.957 26.095 1.00 89.31 438 ALA A C 1
ATOM 3071 O O . ALA A 1 438 ? -20.081 15.584 27.264 1.00 89.31 438 ALA A O 1
ATOM 3072 N N . LEU A 1 439 ? -18.923 15.679 25.340 1.00 87.81 439 LEU A N 1
ATOM 3073 C CA . LEU A 1 439 ? -17.787 14.879 25.817 1.00 87.81 439 LEU A CA 1
ATOM 3074 C C . LEU A 1 439 ? -17.010 15.628 26.909 1.00 87.81 439 LEU A C 1
ATOM 3076 O O . LEU A 1 439 ? -16.654 15.043 27.929 1.00 87.81 439 LEU A O 1
ATOM 3080 N N . VAL A 1 440 ? -16.833 16.941 26.740 1.00 88.69 440 VAL A N 1
ATOM 3081 C CA . VAL A 1 440 ? -16.231 17.834 27.746 1.00 88.69 440 VAL A CA 1
ATOM 3082 C C . VAL A 1 440 ? -17.024 17.809 29.058 1.00 88.69 440 VAL A C 1
ATOM 3084 O O . VAL A 1 440 ? -16.437 17.673 30.133 1.00 88.69 440 VAL A O 1
ATOM 3087 N N . ARG A 1 441 ? -18.361 17.896 28.984 1.00 90.06 441 ARG A N 1
ATOM 3088 C CA . ARG A 1 441 ? -19.241 17.819 30.162 1.00 90.06 441 ARG A CA 1
ATOM 3089 C C . ARG A 1 441 ? -19.161 16.461 30.858 1.00 90.06 441 ARG A C 1
ATOM 3091 O O . ARG A 1 441 ? -18.986 16.422 32.072 1.00 90.06 441 ARG A O 1
ATOM 3098 N N . GLU A 1 442 ? -19.223 15.356 30.118 1.00 88.56 442 GLU A N 1
ATOM 3099 C CA . GLU A 1 442 ? -19.138 14.015 30.713 1.00 88.56 442 GLU A CA 1
ATOM 3100 C C . GLU A 1 442 ? -17.756 13.715 31.314 1.00 88.56 442 GLU A C 1
ATOM 3102 O O . GLU A 1 442 ? -17.690 13.119 32.388 1.00 88.56 442 GLU A O 1
ATOM 3107 N N . LEU A 1 443 ? -16.660 14.216 30.729 1.00 86.81 443 LEU A N 1
ATOM 3108 C CA . LEU A 1 443 ? -15.339 14.198 31.372 1.00 86.81 443 LEU A CA 1
ATOM 3109 C C . LEU A 1 443 ? -15.336 15.005 32.682 1.00 86.81 443 LEU A C 1
ATOM 3111 O O . LEU A 1 443 ? -14.836 14.522 33.699 1.00 86.81 443 LEU A O 1
ATOM 3115 N N . ALA A 1 444 ? -15.938 16.198 32.699 1.00 86.19 444 ALA A N 1
ATOM 3116 C CA . ALA A 1 444 ? -16.045 17.013 33.908 1.00 86.19 444 ALA A CA 1
ATOM 3117 C C . ALA A 1 444 ? -16.881 16.333 35.013 1.00 86.19 444 ALA A C 1
ATOM 3119 O O . ALA A 1 444 ? -16.503 16.400 36.186 1.00 86.19 444 ALA A O 1
ATOM 3120 N N . TYR A 1 445 ? -17.962 15.624 34.667 1.00 87.44 445 TYR A N 1
ATOM 3121 C CA . TYR A 1 445 ? -18.733 14.818 35.624 1.00 87.44 445 TYR A CA 1
ATOM 3122 C C . TYR A 1 445 ? -17.956 13.580 36.102 1.00 87.44 445 TYR A C 1
ATOM 3124 O O . TYR A 1 445 ? -17.941 13.292 37.298 1.00 87.44 445 TYR A O 1
ATOM 3132 N N . ALA A 1 446 ? -17.276 12.862 35.202 1.00 82.12 446 ALA A N 1
ATOM 3133 C CA . ALA A 1 446 ? -16.519 11.645 35.519 1.00 82.12 446 ALA A CA 1
ATOM 3134 C C . ALA A 1 446 ? -15.317 11.908 36.442 1.00 82.12 446 ALA A C 1
ATOM 3136 O O . ALA A 1 446 ? -15.046 11.140 37.368 1.00 82.12 446 ALA A O 1
ATOM 3137 N N . LEU A 1 447 ? -14.611 13.018 36.214 1.00 82.06 447 LEU A N 1
ATOM 3138 C CA . LEU A 1 447 ? -13.484 13.453 37.040 1.00 82.06 447 LEU A CA 1
ATOM 3139 C C . LEU A 1 447 ? -13.939 14.116 38.357 1.00 82.06 447 LEU A C 1
ATOM 3141 O O . LEU A 1 447 ? -13.142 14.239 39.291 1.00 82.06 447 LEU A O 1
ATOM 3145 N N . GLY A 1 448 ? -15.221 14.481 38.476 1.00 82.81 448 GLY A N 1
ATOM 3146 C CA . GLY A 1 448 ? -15.785 15.161 39.646 1.00 82.81 448 GLY A CA 1
ATOM 3147 C C . GLY A 1 448 ? -15.485 16.663 39.698 1.00 82.81 448 GLY A C 1
ATOM 3148 O O . GLY A 1 448 ? -15.506 17.246 40.778 1.00 82.81 448 GLY A O 1
ATOM 3149 N N . LEU A 1 449 ? -15.198 17.280 38.547 1.00 84.69 449 LEU A N 1
ATOM 3150 C CA . LEU A 1 449 ? -15.034 18.731 38.389 1.00 84.69 449 LEU A CA 1
ATOM 3151 C C . LEU A 1 449 ? -16.386 19.463 38.405 1.00 84.69 449 LEU A C 1
ATOM 3153 O O . LEU A 1 449 ? -16.455 20.635 38.767 1.00 84.69 449 LEU A O 1
ATOM 3157 N N . LEU A 1 450 ? -17.461 18.766 38.025 1.00 84.31 450 LEU A N 1
ATOM 3158 C CA . LEU A 1 450 ? -18.845 19.230 38.109 1.00 84.31 450 LEU A CA 1
ATOM 3159 C C . LEU A 1 450 ? -19.729 18.154 38.761 1.00 84.31 450 LEU A C 1
ATOM 3161 O O . LEU A 1 450 ? -19.487 16.961 38.555 1.00 84.31 450 LEU A O 1
ATOM 3165 N N . PRO A 1 451 ? -20.789 18.533 39.500 1.00 84.75 451 PRO A N 1
ATOM 3166 C CA . PRO A 1 451 ? -21.805 17.580 39.931 1.00 84.75 451 PRO A CA 1
ATOM 3167 C C . PRO A 1 451 ? -22.554 17.047 38.704 1.00 84.75 451 PRO A C 1
ATOM 3169 O O . PRO A 1 451 ? -23.018 17.828 37.871 1.00 84.75 451 PRO A O 1
ATOM 3172 N N . ARG A 1 452 ? -22.696 15.721 38.591 1.00 82.94 452 ARG A N 1
ATOM 3173 C CA . ARG A 1 452 ? -23.497 15.121 37.516 1.00 82.94 452 ARG A CA 1
ATOM 3174 C C . ARG A 1 452 ? -24.964 15.546 37.683 1.00 82.94 452 ARG A C 1
ATOM 3176 O O . ARG A 1 452 ? -25.477 15.425 38.800 1.00 82.94 452 ARG A O 1
ATOM 3183 N N . PRO A 1 453 ? -25.647 16.029 36.629 1.00 79.94 453 PRO A N 1
ATOM 3184 C CA . PRO A 1 453 ? -27.064 16.355 36.716 1.00 79.94 453 PRO A CA 1
ATOM 3185 C C . PRO A 1 453 ? -27.861 15.115 37.126 1.00 79.94 453 PRO A C 1
ATOM 3187 O O . PRO A 1 453 ? -27.582 14.001 36.677 1.00 79.94 453 PRO A O 1
ATOM 3190 N N . GLN A 1 454 ? -28.864 15.309 37.982 1.00 72.12 454 GLN A N 1
ATOM 3191 C CA . GLN A 1 454 ? -29.861 14.268 38.213 1.00 72.12 454 GLN A CA 1
ATOM 3192 C C . GLN A 1 454 ? -30.637 14.040 36.906 1.00 72.12 454 GLN A C 1
ATOM 3194 O O . GLN A 1 454 ? -30.897 15.015 36.191 1.00 72.12 454 GLN A O 1
ATOM 3199 N N . PRO A 1 455 ? -31.022 12.792 36.575 1.00 62.56 455 PRO A N 1
ATOM 3200 C CA . PRO A 1 455 ? -32.003 12.578 35.519 1.00 62.56 455 PRO A CA 1
ATOM 3201 C C . PRO A 1 455 ? -33.279 13.365 35.864 1.00 62.56 455 PRO A C 1
ATOM 3203 O O . PRO A 1 455 ? -33.578 13.529 37.054 1.00 62.56 455 PRO A O 1
ATOM 3206 N N . PRO A 1 456 ? -34.031 13.867 34.867 1.00 55.88 456 PRO A N 1
ATOM 3207 C CA . PRO A 1 456 ? -35.321 14.488 35.138 1.00 55.88 456 PRO A CA 1
ATOM 3208 C C . PRO A 1 456 ? -36.179 13.481 35.905 1.00 55.88 456 PRO A C 1
ATOM 3210 O O . PRO A 1 456 ? -36.347 12.351 35.452 1.00 55.88 456 PRO A O 1
ATOM 3213 N N . ALA A 1 457 ? -36.666 13.870 37.086 1.00 56.84 457 ALA A N 1
ATOM 3214 C CA . ALA A 1 457 ? -37.517 13.000 37.888 1.00 56.84 457 ALA A CA 1
ATOM 3215 C C . ALA A 1 457 ? -38.734 12.593 37.050 1.00 56.84 457 ALA A C 1
ATOM 3217 O O . ALA A 1 457 ? -39.389 13.470 36.480 1.00 56.84 457 ALA A O 1
ATOM 3218 N N . ASP A 1 458 ? -38.995 11.286 36.954 1.00 51.09 458 ASP A N 1
ATOM 3219 C CA . ASP A 1 458 ? -40.013 10.741 36.060 1.00 51.09 458 ASP A CA 1
ATOM 3220 C C . ASP A 1 458 ? -41.346 11.468 36.260 1.00 51.09 458 ASP A C 1
ATOM 3222 O O . ASP A 1 458 ? -41.910 11.485 37.359 1.00 51.09 458 ASP A O 1
ATOM 3226 N N . ALA A 1 459 ? -41.842 12.095 35.190 1.00 46.28 459 ALA A N 1
ATOM 3227 C CA . ALA A 1 459 ? -43.082 12.862 35.189 1.00 46.28 459 ALA A CA 1
ATOM 3228 C C . ALA A 1 459 ? -44.291 11.909 35.199 1.00 46.28 459 ALA A C 1
ATOM 3230 O O . ALA A 1 459 ? -45.001 11.762 34.204 1.00 46.28 459 ALA A O 1
ATOM 3231 N N . GLY A 1 460 ? -44.466 11.214 36.327 1.00 49.41 460 GLY A N 1
ATOM 3232 C CA . GLY A 1 460 ? -45.416 10.123 36.506 1.00 49.41 460 GLY A CA 1
ATOM 3233 C C . GLY A 1 460 ? -46.831 10.512 36.095 1.00 49.41 460 GLY A C 1
ATOM 3234 O O . GLY A 1 460 ? -47.433 11.401 36.699 1.00 49.41 460 GLY A O 1
ATOM 3235 N N . THR A 1 461 ? -47.330 9.823 35.069 1.00 39.34 461 THR A N 1
ATOM 3236 C CA . THR A 1 461 ? -48.671 9.954 34.491 1.00 39.34 461 THR A CA 1
ATOM 3237 C C . THR A 1 461 ? -49.184 8.561 34.147 1.00 39.34 461 THR A C 1
ATOM 3239 O O . THR A 1 461 ? -48.389 7.802 33.550 1.00 39.34 461 THR A O 1
#

Radius of gyration: 33.57 Å; chains: 1; bounding box: 114×78×73 Å

Sequence (461 aa):
MFDQSRLSVEDRPSVLEALLRATLAGRSAPAESYAPRRRVLLDSFSPHISRPAMRASLESAAAATEPQPSAAGQDTAAGAEPESGAPVGTPAADESDAGSADAGAAEAAESDAGSADAGAVEAGAADAAEVGAAAAGAGEVGAADPGGAQVEPECAALAGLLEAGAAHLAEAGAAYRAQGRQAARQARALAAFAAARPAAAMDRPDGEVGAAAAASRAARPAALTGVSEWAVDEVMVALALSSRAASTLLGESVVLVEQFPATVAAVEAGTISWAHARMLAHELSLLTDDALRASVEARLLAGAGGRTVGQLRVSAQRAVLRADASAAVRRLAAAIKRRAVRAYPDKDGMGTLSASMPLPVLRACEGVLRQYARECTFPGDERSTDQRMLDCLVDLLLRPDAAGRPPVQAHLTIVASAGTLAGGDEPGEVDGQPVPAALVRELAYALGLLPRPQPPADAGT

Foldseek 3Di:
DDDDDDDDDDDADDPVVLVVCLVCVVDDDDDDDPDDDDDDPPVDDDPPPDPVVVVCVLVVLLVVLDDDDDDDDDDDDDDDDDDDDDDDDDDDDDDDDDDDDDDDDPDDDPPPDPDDDPPPDPDDDDDDDDPDDDDDDDDPPPDDDPPDDDDPVVNVVVVVVVVVVVVVVVVVLVVQLVVLQVLLVVLVVLLVLQVVAFQVVHFDDDPDPPGDDPVLLVPAQPLSNRGHPCSLVVQCVVVVDDSVVSSVSSSLSNLCVPQPVVLSVCSNVSQDGPLLSSLLSVLLVLPPDSVLSVVLNVVLSVVSGPDDSVRSNVVSNVSSCVSCVPSVSVVVSVQQVVWDWDKADDPQRDIDIDTRHDPVVVVVLVVVLLVQLVVPDDVPPPDDSVRSSVVVVSCVVQPADPVDDDHDDDDWDKADDPCLLVPDFDWIDIVNHTHTSSVSNSSCCSVVVDPDDDDPDPPDD

Organism: NCBI:txid1798228

pLDDT: mean 71.01, std 28.69, range [22.36, 98.56]